Protein 5E33 (pdb70)

Sequence (730 aa):
ADTQYILPNDIGVSSLDSREAFRLLSPTERLYAYHLSRAAWYGGLAVLLQTSPEAPYIYALLSRLFRRAQDPDQLRQHALAEGLTEEEYQAFLVYAAGVYSNMGNYKSFGDTKFVPNLPKEKLERVILGSEEAAQQHPEEVRGLWQQTCGELMFSLEPRLRHLGLGKEGITTYFSGNCTMEDAKLAQDFLDSQNLSAYNTRLFKEVDGCGKPYYEVRLASVLGSEPSLDSEVTSKLKSYEFRGSPFQVTRGDYAPILQKVVEQLEKAKAYAANSHQGQMLAQYIESFTQGSIEAHKRGSRFWIQDKGPIVESYIGFIESYRDPFGSRGEFEGFVAVVNKAMSAKFERLVASAEQLLKELPWPPTFEKDKFLTPDFTSLDVLTFAGSGIPAGINIPNYDDLRQTEGFKNVSLGNVLAVAYATQREKLTFLEEDDKDLYILWKGPSFDVQVGLHALLGHGSGKLFVQDEKGAFNFDQETVINPETGEQIQSWYRCGETWDSKFSTIASSYEECRAESVGLYLSLHPQVLEIFGFEGADAEDVIYVNWLNMVRAGLLALEFYTPEAFNWRQAHMQARFVILRVLLEAGEGLVTITPTTGSDGRPDARVRLDRSKIRSVGKPALERFLRRLQVLKSTGDVAGGRALYEGYATVTDAPPESFLTLRDTVLLRKESRKLIVQPNTRLEGSDVQLLEYEASAAGLIRSFSERFPEDGPELEEILTQQLATADARFWYGGFM

Solvent-accessible surface area: 26874 Å² total; per-residue (Å²): 120,33,84,84,33,24,10,20,49,127,16,33,27,20,42,6,108,2,84,115,6,7,146,131,6,45,108,70,41,56,28,6,2,11,12,7,4,43,0,1,22,4,0,1,0,0,0,0,10,7,2,1,28,7,0,1,19,0,8,0,0,1,18,21,0,5,110,26,26,51,1,75,97,0,55,137,30,0,69,89,61,41,6,74,72,123,32,0,56,4,1,3,3,4,0,0,0,0,4,26,14,7,0,0,1,38,28,20,1,16,16,1,0,11,5,69,17,46,68,114,40,0,62,110,1,0,43,31,0,62,4,7,126,98,80,54,138,76,0,133,28,10,15,155,69,0,0,132,56,0,34,21,52,106,91,125,7,85,27,26,10,13,16,184,94,9,15,9,1,6,0,2,35,73,1,52,76,133,10,0,94,37,0,7,36,1,0,31,61,62,97,24,36,6,28,7,5,4,0,1,34,71,89,57,89,124,46,86,49,108,13,34,2,33,0,2,0,29,38,19,114,83,127,32,181,30,82,60,2,36,74,45,43,107,79,28,129,28,169,58,19,12,1,82,2,32,19,19,7,5,22,41,1,0,70,23,0,8,59,6,0,88,106,0,83,82,66,29,80,63,80,62,4,16,78,3,1,35,33,2,22,77,4,5,30,14,2,4,19,86,1,3,35,97,0,0,88,47,0,4,57,4,118,47,15,57,7,6,9,2,10,0,9,7,18,9,49,18,5,29,3,6,5,2,1,21,0,22,0,2,1,0,0,15,35,134,83,72,2,42,40,1,97,106,0,31,85,9,0,96,86,0,25,169,90,6,10,18,40,115,55,0,24,34,110,160,70,55,105,24,18,6,21,0,1,16,0,4,3,4,0,9,11,18,19,3,4,4,5,2,0,0,21,19,40,73,2,4,50,103,53,5,25,3,0,2,1,0,5,12,1,3,59,24,28,93,48,47,118,92,152,82,1,26,2,0,56,108,99,12,28,70,40,7,78,118,35,28,22,33,4,17,21,0,19,25,0,0,13,5,7,1,0,8,7,2,7,8,16,0,50,37,57,151,166,50,52,57,57,22,65,38,124,94,5,78,22,50,68,93,54,96,80,4,135,43,43,3,151,55,36,50,75,10,20,5,50,0,10,62,9,0,20,4,0,0,0,0,0,0,8,0,0,0,0,18,4,0,12,35,103,54,0,2,97,22,26,37,35,120,43,78,72,7,74,30,0,7,15,0,5,0,0,24,7,0,22,7,0,0,43,0,0,28,21,7,4,31,129,49,167,74,28,34,16,16,0,13,19,0,18,0,0,0,0,64,4,0,28,112,28,31,123,39,0,8,60,12,59,90,44,105,8,134,79,58,73,73,10,0,61,0,89,4,30,92,94,69,3,123,78,23,0,67,51,4,0,46,127,6,0,59,69,0,0,2,18,13,0,6,2,48,44,77,21,0,54,74,25,0,77,35,35,7,66,9,65,68,56,116,111,31,33,10,60,71,4,27,89,11,2,22,65,48,19,114,20,94,58,14,30,3,15,8,7,24,66,62,123,75,95,103,8,62,9,40,90,28,116,52,28,9,17,0,1,0,61,1,19,54,63,15,17,67,101,14,13,70,88,1,1,74,9,1,30,87,31,8,79,68,9,56,147,12,88,26,3,19,38,71

CATH classification: 3.30.540.30 (+1 more: 3.30.70.2600)

Nearest PDB structures (foldseek):
  5egy-assembly1_A  TM=9.986E-01  e=0.000E+00  Homo sapiens
  3t6b-assembly2_B  TM=9.970E-01  e=0.000E+00  Homo sapiens
  3t6j-assembly1_A  TM=9.944E-01  e=2.455E-100  Homo sapiens
  3fvy-assembly1_A  TM=6.441E-01  e=5.428E-104  Homo sapiens
  3csk-assembly1_A  TM=5.922E-01  e=6.247E-50  Saccharomyces cerevisiae

Foldseek 3Di:
DDDAQADALPFFFAAFDCVVLQVPDDLLRLLLLFLLQQLFALQQLVLLLFQFLLLLLVLLLLLLQCLQPALVRLVVLLVVLPDDPNQSSLVLLQNLLCQQQVYQAAPFQQFGHARPHDLVSVVSSQCPGPSCVVPVVSSVVSCVVCSCVNHDVDQLDGGDAADSRHGGSLEFNHGHLVNVLQVLVVCLVVLHAQAQWGWYWDADPVRAIAIEIEFAALDWLDDDPDDPQNVQQAWDAGPNHIYGYTYRALNVSLVSSLVSLVSSLVSDPDVLSNQLSVLVSVCRHRRDVVSNVVSVLSLLVPADDQKHKDWDQAAQQAPQQRRYGFTKMWIWGFDVVVFQLLLCCLVCQVVVLCVALADCLFKAPDDDRAAETETATQHIRHRHDDQKDWDRPPVVCCRPRNIHIYGHVSVLVVVLDDDLVLPAQADDVLSVLLNVAPSLLCCLQSSQLRCVQLSITAAWEQEPPRDIPGDQPPDAQPVPRHGQDFGDYRSDDLCSLQGNLSLLLSSLLSNLRSLLCLPPLVSCPSSHQNDVRSLSSNVNSVLVLLVLLLLLLLSADPVVRDGNRSNSLSSVLLNLLLVVLPPPQWDKAWDADPVRHIGIHIDGDSVCCVVRVNVSSSVVSSQSSSCSNRSVNVSNCVSSSVSSGDACDPDRGSVVSSVNSVVSDRDDHRYAHWEWDCPPSGIDIGTFDRGSSRNSVRVSPHCVPASSVSSVSSVVSSVVCVVSD/DDDDD

InterPro domains:
  IPR005317 Dipeptidyl-peptidase 3 [PIRSF007828] (3-705)
  IPR039461 Peptidase family M49 [PF03571] (143-704)
  IPR039461 Peptidase family M49 [PTHR23422] (1-704)

Organism: Homo sapiens (NCBI:txid9606)

Radius of gyration: 25.11 Å; Cα contacts (8 Å, |Δi|>4): 1408; chains: 2; bounding box: 59×65×64 Å

GO terms:
  GO:0008239 dipeptidyl-peptidase activity (F, EXP)
  GO:0005515 protein binding (F, IPI)
  GO:0005829 cytosol (C, IDA)
  GO:0008239 dipeptidyl-peptidase activity (F, IDA)
  GO:0008270 zinc ion binding (F, IDA)
  GO:0006508 proteolysis (P, IDA)
  GO:0070062 extracellular exosome (C, HDA)

Secondary structure (DSSP, 8-state):
-PPTTS--TT--EEE---HHHHHH--HHHHHHHHHHHHHHHHHHHHHHHTT-SSHHHHHHHHHHHHHHS-HHHHHHHHHHTT--HHHHHHHHHHHHHHHHHTSSB-TTT-BB---SS-HHHHHHHHHTSHHHHH-HHHHHHHHHHHHHHHH---GGGSBB-SSTTSB-SSB-TT--HHHHHHHHHHHHHTT--STTEEEEEEE-TT--EEEEEEEE-S--SS--S-STTGGG-SEEEETTEEEEEEEEETHHHHHHHHHHHHHHHTT-SSHHHHHHHHHHHHHHHHT-HHHHHHHHHHHHHS-S-SEEEEEEEEE-SSSSSS-SPEEEEEEEEE-HHHHHHHHHHTTSHHHHGGGSSS-GGGS-SS-PPPEEEEEEEEEEESS---SEEEE---HHHHHHT--EEEEEHHHHHHH----STT-TTB-HHHHHHHHHHHHHHHHHHHHIIIIIIIT--PPPBB-SSS-BSS-TTT-B-TTTSSBP---B-TT--HHHHHHHHHHHHHHHHHHHHHHHHTT-TTHHHHTT-TTHHHHHHHHHHHHHHHHHHHHGGGGEEGGGTEE--HHHHHHHHHHHHHHHT-TTSEEEEEEE-TTSSEEEEEEE-GGGIIIIIHHHHHHHHHHHHHHHHTT-HHHHHHHHHHHT-----TTT-HHHHHHHHHHT--PPPEEE--EEEEETTEEEEE---SSHHHHHHHHHTT-TTTHHHHHHHHHHHHHHTGGG-/-EE--

Structure (mmCIF, N/CA/C/O backbone):
data_5E33
#
_entry.id   5E33
#
_cell.length_a   119.790
_cell.length_b   105.760
_cell.length_c   65.167
_cell.angle_alpha   90.00
_cell.angle_beta   93.49
_cell.angle_gamma   90.00
#
_symmetry.space_group_name_H-M   'C 1 2 1'
#
loop_
_entity.id
_entity.type
_entity.pdbx_description
1 polymer 'Dipeptidyl peptidase 3'
2 polymer Met-enkephalin
3 non-polymer 'ZINC ION'
4 non-polymer 'MAGNESIUM ION'
5 non-polymer 'POTASSIUM ION'
6 water water
#
loop_
_atom_site.group_PDB
_atom_site.id
_atom_site.type_symbol
_atom_site.label_atom_id
_atom_site.label_alt_id
_atom_site.label_comp_id
_atom_site.label_asym_id
_atom_site.label_entity_id
_atom_site.label_seq_id
_atom_site.pdbx_PDB_ins_code
_atom_site.Cartn_x
_atom_site.Cartn_y
_atom_site.Cartn_z
_atom_site.occupancy
_atom_site.B_iso_or_equiv
_atom_site.auth_seq_id
_atom_site.auth_comp_id
_atom_site.auth_asym_id
_atom_site.auth_atom_id
_atom_site.pdbx_PDB_model_num
ATOM 1 N N . ALA A 1 2 ? 127.286 -29.916 59.857 1.00 53.59 2 ALA A N 1
ATOM 2 C CA . ALA A 1 2 ? 128.628 -30.108 60.406 1.00 59.32 2 ALA A CA 1
ATOM 3 C C . ALA A 1 2 ? 129.458 -28.814 60.393 1.00 52.33 2 ALA A C 1
ATOM 4 O O . ALA A 1 2 ? 129.363 -28.025 59.459 1.00 51.56 2 ALA A O 1
ATOM 6 N N . ASP A 1 3 ? 130.281 -28.622 61.428 1.00 54.45 3 ASP A N 1
ATOM 7 C CA . ASP A 1 3 ? 131.081 -27.396 61.617 1.00 52.78 3 ASP A CA 1
ATOM 8 C C . ASP A 1 3 ? 132.404 -27.342 60.812 1.00 53.59 3 ASP A C 1
ATOM 9 O O . ASP A 1 3 ? 133.074 -28.359 60.658 1.00 58.06 3 ASP A O 1
ATOM 14 N N . THR A 1 4 ? 132.777 -26.153 60.323 1.00 48.60 4 THR A N 1
ATOM 15 C CA . THR A 1 4 ? 134.097 -25.907 59.720 1.00 42.26 4 THR A CA 1
ATOM 16 C C . THR A 1 4 ? 135.020 -25.200 60.722 1.00 42.01 4 THR A C 1
ATOM 17 O O . THR A 1 4 ? 134.612 -24.236 61.368 1.00 38.05 4 THR A O 1
ATOM 21 N N . GLN A 1 5 ? 136.248 -25.678 60.875 1.00 42.59 5 GLN A N 1
ATOM 22 C CA . GLN A 1 5 ? 137.181 -24.997 61.750 1.00 34.60 5 GLN A CA 1
ATOM 23 C C . GLN A 1 5 ? 137.404 -23.587 61.180 1.00 38.93 5 GLN A C 1
ATOM 24 O O . GLN A 1 5 ? 137.359 -23.379 59.947 1.00 41.70 5 GLN A O 1
ATOM 30 N N . TYR A 1 6 ? 137.562 -22.648 62.111 1.00 29.94 6 TYR A N 1
ATOM 31 C CA . TYR A 1 6 ? 137.878 -21.216 61.897 1.00 25.54 6 TYR A CA 1
ATOM 32 C C . TYR A 1 6 ? 136.706 -20.351 61.419 1.00 24.31 6 TYR A C 1
ATOM 33 O O . TYR A 1 6 ? 136.913 -19.223 61.004 1.00 25.14 6 TYR A O 1
ATOM 42 N N . ILE A 1 7 ? 135.485 -20.868 61.511 1.00 26.08 7 ILE A N 1
ATOM 43 C CA . ILE A 1 7 ? 134.294 -20.063 61.284 1.00 27.09 7 ILE A CA 1
ATOM 44 C C . ILE A 1 7 ? 133.209 -20.397 62.313 1.00 30.52 7 ILE A C 1
ATOM 45 O O . ILE A 1 7 ? 133.075 -21.554 62.769 1.00 27.82 7 ILE A O 1
ATOM 50 N N . LEU A 1 8 ? 132.440 -19.383 62.684 1.00 26.04 8 LEU A N 1
ATOM 51 C CA . LEU A 1 8 ? 131.272 -19.584 63.549 1.00 23.81 8 LEU A CA 1
ATOM 52 C C . LEU A 1 8 ? 130.099 -19.907 62.625 1.00 27.61 8 LEU A C 1
ATOM 53 O O . LEU A 1 8 ? 129.838 -19.179 61.652 1.00 27.50 8 LEU A O 1
ATOM 58 N N . PRO A 1 9 ? 129.413 -21.024 62.888 1.00 23.67 9 PRO A N 1
ATOM 59 C CA . PRO A 1 9 ? 128.325 -21.410 61.982 1.00 26.48 9 PRO A CA 1
ATOM 60 C C . PRO A 1 9 ? 127.160 -20.434 62.082 1.00 26.27 9 PRO A C 1
ATOM 61 O O . PRO A 1 9 ? 126.903 -19.917 63.170 1.00 23.07 9 PRO A O 1
ATOM 65 N N . ASN A 1 10 ? 126.474 -20.176 60.974 1.00 26.21 10 ASN A N 1
ATOM 66 C CA . ASN A 1 10 ? 125.299 -19.305 61.012 1.00 26.71 10 ASN A CA 1
ATOM 67 C C . ASN A 1 10 ? 124.311 -19.687 62.090 1.00 27.08 10 ASN A C 1
ATOM 68 O O . ASN A 1 10 ? 123.687 -18.824 62.710 1.00 26.09 10 ASN A O 1
ATOM 73 N N . ASP A 1 11 ? 124.147 -20.980 62.319 1.00 26.21 11 ASP A N 1
ATOM 74 C CA . ASP A 1 11 ? 123.143 -21.411 63.284 1.00 31.44 11 ASP A CA 1
ATOM 75 C C . ASP A 1 11 ? 123.723 -21.586 64.700 1.00 28.16 11 ASP A C 1
ATOM 76 O O . ASP A 1 11 ? 123.142 -22.279 65.530 1.00 24.72 11 ASP A O 1
ATOM 81 N N . ILE A 1 12 ? 124.837 -20.927 64.993 1.00 24.44 12 ILE A N 1
ATOM 82 C CA . ILE A 1 12 ? 125.398 -21.000 66.339 1.00 22.72 12 ILE A CA 1
ATOM 83 C C . ILE A 1 12 ? 124.359 -20.586 67.401 1.00 23.26 12 ILE A C 1
ATOM 84 O O . ILE A 1 12 ? 123.529 -19.695 67.187 1.00 25.70 12 ILE A O 1
ATOM 89 N N . GLY A 1 13 ? 124.400 -21.240 68.550 1.00 24.16 13 GLY A N 1
ATOM 90 C CA . GLY A 1 13 ? 123.415 -20.966 69.576 1.00 25.71 13 GLY A CA 1
ATOM 91 C C . GLY A 1 13 ? 123.705 -19.627 70.228 1.00 24.97 13 GLY A C 1
ATOM 92 O O . GLY A 1 13 ? 124.865 -19.220 70.365 1.00 21.84 13 GLY A O 1
ATOM 93 N N . VAL A 1 14 ? 122.642 -18.911 70.570 1.00 24.14 14 VAL A N 1
ATOM 94 C CA . VAL A 1 14 ? 122.772 -17.670 71.323 1.00 22.12 14 VAL A CA 1
ATOM 95 C C . VAL A 1 14 ? 121.757 -17.703 72.465 1.00 25.50 14 VAL A C 1
ATOM 96 O O . VAL A 1 14 ? 120.579 -18.065 72.256 1.00 22.81 14 VAL A O 1
ATOM 100 N N . SER A 1 15 ? 122.209 -17.350 73.659 1.00 22.22 15 SER A N 1
ATOM 101 C CA . SER A 1 15 ? 121.344 -17.254 74.826 1.00 26.93 15 SER A CA 1
ATOM 102 C C . SER A 1 15 ? 121.469 -15.916 75.481 1.00 23.34 15 SER A C 1
ATOM 103 O O . SER A 1 15 ? 122.552 -15.345 75.496 1.00 23.34 15 SER A O 1
ATOM 106 N N . SER A 1 16 ? 120.377 -15.416 76.054 1.00 24.17 16 SER A N 1
ATOM 107 C CA . SER A 1 16 ? 120.447 -14.136 76.783 1.00 25.54 16 SER A CA 1
ATOM 108 C C . SER A 1 16 ? 120.465 -14.395 78.285 1.00 27.91 16 SER A C 1
ATOM 109 O O . SER A 1 16 ? 119.576 -15.071 78.800 1.00 30.41 16 SER A O 1
ATOM 112 N N . LEU A 1 17 ? 121.462 -13.861 78.984 1.00 26.05 17 LEU A N 1
ATOM 113 C CA . LEU A 1 17 ? 121.541 -13.966 80.436 1.00 24.54 17 LEU A CA 1
ATOM 114 C C . LEU A 1 17 ? 120.243 -13.480 81.065 1.00 25.15 17 LEU A C 1
ATOM 115 O O . LEU A 1 17 ? 119.728 -12.444 80.660 1.00 28.26 17 LEU A O 1
ATOM 120 N N . ASP A 1 18 ? 119.726 -14.218 82.041 1.00 27.96 18 ASP A N 1
ATOM 121 C CA . ASP A 1 18 ? 118.544 -13.797 82.792 1.00 31.62 18 ASP A CA 1
ATOM 122 C C . ASP A 1 18 ? 118.944 -13.073 84.060 1.00 29.55 18 ASP A C 1
ATOM 123 O O . ASP A 1 18 ? 119.394 -13.708 85.004 1.00 26.37 18 ASP A O 1
ATOM 128 N N . SER A 1 19 ? 118.792 -11.752 84.051 1.00 26.65 19 SER A N 1
ATOM 129 C CA . SER A 1 19 ? 119.278 -10.882 85.123 1.00 28.51 19 SER A CA 1
ATOM 130 C C . SER A 1 19 ? 118.168 -10.004 85.724 1.00 27.85 19 SER A C 1
ATOM 131 O O . SER A 1 19 ? 118.429 -9.210 86.645 1.00 27.42 19 SER A O 1
ATOM 134 N N . ARG A 1 20 ? 116.950 -10.117 85.198 1.00 26.87 20 ARG A N 1
ATOM 135 C CA . ARG A 1 20 ? 115.864 -9.219 85.600 1.00 27.47 20 ARG A CA 1
ATOM 136 C C . ARG A 1 20 ? 115.503 -9.371 87.088 1.00 30.41 20 ARG A C 1
ATOM 137 O O . ARG A 1 20 ? 115.444 -8.390 87.826 1.00 27.62 20 ARG A O 1
ATOM 145 N N . GLU A 1 21 ? 115.287 -10.598 87.534 1.00 32.31 21 GLU A N 1
ATOM 146 C CA . GLU A 1 21 ? 114.892 -10.817 88.923 1.00 35.08 21 GLU A CA 1
ATOM 147 C C . GLU A 1 21 ? 115.970 -10.323 89.906 1.00 32.15 21 GLU A C 1
ATOM 148 O O . GLU A 1 21 ? 115.654 -9.668 90.903 1.00 32.95 21 GLU A O 1
ATOM 154 N N . ALA A 1 22 ? 117.232 -10.616 89.607 1.00 29.88 22 ALA A N 1
ATOM 155 C CA . ALA A 1 22 ? 118.342 -10.170 90.459 1.00 32.68 22 ALA A CA 1
ATOM 156 C C . ALA A 1 22 ? 118.381 -8.649 90.533 1.00 31.97 22 ALA A C 1
ATOM 157 O O . ALA A 1 22 ? 118.510 -8.079 91.599 1.00 32.30 22 ALA A O 1
ATOM 159 N N . PHE A 1 23 ? 118.228 -7.999 89.387 1.00 29.09 23 PHE A N 1
ATOM 160 C CA . PHE A 1 23 ? 118.254 -6.538 89.314 1.00 30.64 23 PHE A CA 1
ATOM 161 C C . PHE A 1 23 ? 117.100 -5.899 90.104 1.00 29.92 23 PHE A C 1
ATOM 162 O O . PHE A 1 23 ? 117.291 -4.880 90.789 1.00 30.71 23 PHE A O 1
ATOM 170 N N . ARG A 1 24 ? 115.917 -6.506 90.013 1.00 29.00 24 ARG A N 1
ATOM 171 C CA . ARG A 1 24 ? 114.740 -5.991 90.701 1.00 33.29 24 ARG A CA 1
ATOM 172 C C . ARG A 1 24 ? 114.913 -5.953 92.226 1.00 30.66 24 ARG A C 1
ATOM 173 O O . ARG A 1 24 ? 114.314 -5.113 92.899 1.00 35.17 24 ARG A O 1
ATOM 181 N N . LEU A 1 25 ? 115.716 -6.864 92.759 1.00 32.38 25 LEU A N 1
ATOM 182 C CA . LEU A 1 25 ? 116.013 -6.917 94.199 1.00 32.89 25 LEU A CA 1
ATOM 183 C C . LEU A 1 25 ? 116.777 -5.688 94.718 1.00 32.43 25 LEU A C 1
ATOM 184 O O . LEU A 1 25 ? 116.661 -5.318 95.872 1.00 29.70 25 LEU A O 1
ATOM 189 N N . LEU A 1 26 ? 117.564 -5.061 93.859 1.00 33.29 26 LEU A N 1
ATOM 190 C CA . LEU A 1 26 ? 118.484 -4.007 94.289 1.00 26.76 26 LEU A CA 1
ATOM 191 C C . LEU A 1 26 ? 117.822 -2.704 94.696 1.00 29.85 26 LEU A C 1
ATOM 192 O O . LEU A 1 26 ? 116.914 -2.199 94.036 1.00 28.91 26 LEU A O 1
ATOM 197 N N . SER A 1 27 ? 118.343 -2.114 95.761 1.00 29.60 27 SER A N 1
ATOM 198 C CA . SER A 1 27 ? 117.923 -0.779 96.173 1.00 25.71 27 SER A CA 1
ATOM 199 C C . SER A 1 27 ? 118.450 0.279 95.200 1.00 30.99 27 SER A C 1
ATOM 200 O O . SER A 1 27 ? 119.351 -0.003 94.398 1.00 31.35 27 SER A O 1
ATOM 203 N N . PRO A 1 28 ? 117.923 1.515 95.279 1.00 32.26 28 PRO A N 1
ATOM 204 C CA . PRO A 1 28 ? 118.446 2.587 94.419 1.00 33.04 28 PRO A CA 1
ATOM 205 C C . PRO A 1 28 ? 119.966 2.754 94.532 1.00 28.76 28 PRO A C 1
ATOM 206 O O . PRO A 1 28 ? 120.637 2.933 93.515 1.00 26.97 28 PRO A O 1
ATOM 210 N N . THR A 1 29 ? 120.497 2.686 95.744 1.00 30.19 29 THR A N 1
ATOM 211 C CA . THR A 1 29 ? 121.923 2.904 95.939 1.00 27.23 29 THR A CA 1
ATOM 212 C C . THR A 1 29 ? 122.710 1.738 95.325 1.00 27.82 29 THR A C 1
ATOM 213 O O . THR A 1 29 ? 123.765 1.914 94.708 1.00 28.25 29 THR A O 1
ATOM 217 N N . GLU A 1 30 ? 122.185 0.544 95.513 1.00 24.09 30 GLU A N 1
ATOM 218 C CA . GLU A 1 30 ? 122.852 -0.653 95.034 1.00 28.27 30 GLU A CA 1
ATOM 219 C C . GLU A 1 30 ? 122.844 -0.671 93.512 1.00 26.78 30 GLU A C 1
ATOM 220 O O . GLU A 1 30 ? 123.827 -1.067 92.907 1.00 24.10 30 GLU A O 1
ATOM 226 N N . ARG A 1 31 ? 121.746 -0.218 92.916 1.00 24.19 31 ARG A N 1
ATOM 227 C CA . ARG A 1 31 ? 121.686 -0.071 91.455 1.00 24.73 31 ARG A CA 1
ATOM 228 C C . ARG A 1 31 ? 122.737 0.900 90.920 1.00 26.85 31 ARG A C 1
ATOM 229 O O . ARG A 1 31 ? 123.334 0.659 89.880 1.00 26.62 31 ARG A O 1
ATOM 237 N N . LEU A 1 32 ? 122.947 2.016 91.606 1.00 25.78 32 LEU A N 1
ATOM 238 C CA . LEU A 1 32 ? 123.929 2.977 91.127 1.00 25.09 32 LEU A CA 1
ATOM 239 C C . LEU A 1 32 ? 125.356 2.444 91.282 1.00 22.13 32 LEU A C 1
ATOM 240 O O . LEU A 1 32 ? 126.212 2.668 90.419 1.00 24.00 32 LEU A O 1
ATOM 245 N N . TYR A 1 33 ? 125.611 1.757 92.386 1.00 23.09 33 TYR A N 1
ATOM 246 C CA . TYR A 1 33 ? 126.885 1.068 92.579 1.00 24.77 33 TYR A CA 1
ATOM 247 C C . TYR A 1 33 ? 127.142 0.101 91.430 1.00 26.07 33 TYR A C 1
ATOM 248 O O . TYR A 1 33 ? 128.196 0.132 90.763 1.00 24.05 33 TYR A O 1
ATOM 257 N N . ALA A 1 34 ? 126.175 -0.782 91.237 1.00 23.72 34 ALA A N 1
ATOM 258 C CA . ALA A 1 34 ? 126.224 -1.767 90.132 1.00 24.64 34 ALA A CA 1
ATOM 259 C C . ALA A 1 34 ? 126.377 -1.103 88.768 1.00 23.69 34 ALA A C 1
ATOM 260 O O . ALA A 1 34 ? 127.186 -1.548 87.952 1.00 25.96 34 ALA A O 1
ATOM 262 N N . TYR A 1 35 ? 125.650 -0.010 88.538 1.00 21.11 35 TYR A N 1
ATOM 263 C CA . TYR A 1 35 ? 125.724 0.745 87.285 1.00 23.67 35 TYR A CA 1
ATOM 264 C C . TYR A 1 35 ? 127.153 1.219 86.977 1.00 25.61 35 TYR A C 1
ATOM 265 O O . TYR A 1 35 ? 127.663 1.017 85.879 1.00 21.35 35 TYR A O 1
ATOM 274 N N . HIS A 1 36 ? 127.804 1.859 87.947 1.00 21.46 36 HIS A N 1
ATOM 275 C CA . HIS A 1 36 ? 129.125 2.404 87.680 1.00 20.52 36 HIS A CA 1
ATOM 276 C C . HIS A 1 36 ? 130.171 1.307 87.576 1.00 23.35 36 HIS A C 1
ATOM 277 O O . HIS A 1 36 ? 131.071 1.393 86.754 1.00 25.05 36 HIS A O 1
ATOM 284 N N . LEU A 1 37 ? 130.076 0.283 88.416 1.00 22.04 37 LEU A N 1
ATOM 285 C CA . LEU A 1 37 ? 131.025 -0.827 88.304 1.00 22.75 37 LEU A CA 1
ATOM 286 C C . LEU A 1 37 ? 130.872 -1.558 86.977 1.00 23.03 37 LEU A C 1
ATOM 287 O O . LEU A 1 37 ? 131.851 -2.065 86.426 1.00 23.71 37 LEU A O 1
ATOM 292 N N . SER A 1 38 ? 129.639 -1.676 86.496 1.00 20.50 38 SER A N 1
ATOM 293 C CA . SER A 1 38 ? 129.409 -2.281 85.178 1.00 24.39 38 SER A CA 1
ATOM 294 C C . SER A 1 38 ? 130.102 -1.484 84.095 1.00 22.38 38 SER A C 1
ATOM 295 O O . SER A 1 38 ? 130.752 -2.036 83.209 1.00 21.12 38 SER A O 1
ATOM 298 N N . ARG A 1 39 ? 129.976 -0.167 84.172 1.00 21.23 39 ARG A N 1
ATOM 299 C CA . ARG A 1 39 ? 130.639 0.661 83.192 1.00 22.96 39 ARG A CA 1
ATOM 300 C C . ARG A 1 39 ? 132.138 0.495 83.272 1.00 21.60 39 ARG A C 1
ATOM 301 O O . ARG A 1 39 ? 132.803 0.430 82.244 1.00 22.02 39 ARG A O 1
ATOM 309 N N . ALA A 1 40 ? 132.672 0.428 84.487 1.00 21.91 40 ALA A N 1
ATOM 310 C CA . ALA A 1 40 ? 134.111 0.189 84.664 1.00 20.25 40 ALA A CA 1
ATOM 311 C C . ALA A 1 40 ? 134.556 -1.104 83.966 1.00 20.46 40 ALA A C 1
ATOM 312 O O . ALA A 1 40 ? 135.583 -1.148 83.300 1.00 22.05 40 ALA A O 1
ATOM 314 N N . ALA A 1 41 ? 133.793 -2.164 84.199 1.00 21.36 41 ALA A N 1
ATOM 315 C CA . ALA A 1 41 ? 134.094 -3.490 83.658 1.00 21.79 41 ALA A CA 1
ATOM 316 C C . ALA A 1 41 ? 134.038 -3.481 82.139 1.00 20.71 41 ALA A C 1
ATOM 317 O O . ALA A 1 41 ? 134.968 -3.968 81.463 1.00 20.91 41 ALA A O 1
ATOM 319 N N . TRP A 1 42 ? 132.972 -2.912 81.582 1.00 19.28 42 TRP A N 1
ATOM 320 C CA . TRP A 1 42 ? 132.820 -2.942 80.114 1.00 22.69 42 TRP A CA 1
ATOM 321 C C . TRP A 1 42 ? 133.901 -2.111 79.374 1.00 21.43 42 TRP A C 1
ATOM 322 O O . TRP A 1 42 ? 134.411 -2.509 78.311 1.00 18.02 42 TRP A O 1
ATOM 333 N N . TYR A 1 43 ? 134.258 -0.962 79.939 1.00 19.37 43 TYR A N 1
ATOM 334 C CA . TYR A 1 43 ? 135.384 -0.192 79.451 1.00 21.41 43 TYR A CA 1
ATOM 335 C C . TYR A 1 43 ? 136.645 -1.017 79.475 1.00 19.15 43 TYR A C 1
ATOM 336 O O . TYR A 1 43 ? 137.364 -1.097 78.500 1.00 17.56 43 TYR A O 1
ATOM 345 N N . GLY A 1 44 ? 136.925 -1.609 80.630 1.00 18.29 44 GLY A N 1
ATOM 346 C CA . GLY A 1 44 ? 138.169 -2.353 80.766 1.00 21.27 44 GLY A CA 1
ATOM 347 C C . GLY A 1 44 ? 138.246 -3.560 79.847 1.00 22.16 44 GLY A C 1
ATOM 348 O O . GLY A 1 44 ? 139.325 -3.914 79.358 1.00 20.96 44 GLY A O 1
ATOM 349 N N . GLY A 1 45 ? 137.098 -4.185 79.619 1.00 21.28 45 GLY A N 1
ATOM 350 C CA . GLY A 1 45 ? 136.995 -5.302 78.685 1.00 20.61 45 GLY A CA 1
ATOM 351 C C . GLY A 1 45 ? 137.514 -4.977 77.295 1.00 21.11 45 GLY A C 1
ATOM 352 O O . GLY A 1 45 ? 138.001 -5.851 76.551 1.00 19.02 45 GLY A O 1
ATOM 353 N N . LEU A 1 46 ? 137.442 -3.702 76.902 1.00 18.87 46 LEU A N 1
ATOM 354 C CA . LEU A 1 46 ? 137.946 -3.369 75.579 1.00 18.29 46 LEU A CA 1
ATOM 355 C C . LEU A 1 46 ? 139.461 -3.602 75.451 1.00 18.64 46 LEU A C 1
ATOM 356 O O . LEU A 1 46 ? 139.944 -3.887 74.361 1.00 19.95 46 LEU A O 1
ATOM 361 N N . ALA A 1 47 ? 140.202 -3.487 76.544 1.00 20.05 47 ALA A N 1
ATOM 362 C CA . ALA A 1 47 ? 141.654 -3.813 76.529 1.00 19.33 47 ALA A CA 1
ATOM 363 C C . ALA A 1 47 ? 141.933 -5.227 76.032 1.00 19.51 47 ALA A C 1
ATOM 364 O O . ALA A 1 47 ? 142.995 -5.527 75.532 1.00 19.96 47 ALA A O 1
ATOM 366 N N . VAL A 1 48 ? 140.982 -6.115 76.216 1.00 19.18 48 VAL A N 1
ATOM 367 C CA . VAL A 1 48 ? 141.172 -7.513 75.799 1.00 18.48 48 VAL A CA 1
ATOM 368 C C . VAL A 1 48 ? 141.375 -7.603 74.281 1.00 17.35 48 VAL A C 1
ATOM 369 O O . VAL A 1 48 ? 142.100 -8.453 73.772 1.00 18.61 48 VAL A O 1
ATOM 373 N N . LEU A 1 49 ? 140.750 -6.698 73.544 1.00 17.14 49 LEU A N 1
ATOM 374 C CA . LEU A 1 49 ? 141.028 -6.608 72.097 1.00 16.89 49 LEU A CA 1
ATOM 375 C C . LEU A 1 49 ? 142.527 -6.467 71.832 1.00 16.43 49 LEU A C 1
ATOM 376 O O . LEU A 1 49 ? 143.094 -7.148 70.995 1.00 19.36 49 LEU A O 1
ATOM 381 N N . LEU A 1 50 ? 143.160 -5.567 72.571 1.00 18.13 50 LEU A N 1
ATOM 382 C CA . LEU A 1 50 ? 144.583 -5.302 72.397 1.00 18.24 50 LEU A CA 1
ATOM 383 C C . LEU A 1 50 ? 145.405 -6.485 72.893 1.00 21.35 50 LEU A C 1
ATOM 384 O O . LEU A 1 50 ? 146.478 -6.764 72.353 1.00 21.92 50 LEU A O 1
ATOM 389 N N . GLN A 1 51 ? 144.865 -7.195 73.880 1.00 20.93 51 GLN A N 1
ATOM 390 C CA . GLN A 1 51 ? 145.497 -8.416 74.397 1.00 19.80 51 GLN A CA 1
ATOM 391 C C . GLN A 1 51 ? 145.207 -9.660 73.554 1.00 18.93 51 GLN A C 1
ATOM 392 O O . GLN A 1 51 ? 145.656 -10.741 73.915 1.00 19.72 51 GLN A O 1
ATOM 398 N N . THR A 1 52 ? 144.498 -9.517 72.428 1.00 16.15 52 THR A N 1
ATOM 399 C CA . THR A 1 52 ? 144.172 -10.699 71.630 1.00 17.65 52 THR A CA 1
ATOM 400 C C . THR A 1 52 ? 144.953 -10.840 70.331 1.00 22.57 52 THR A C 1
ATOM 401 O O . THR A 1 52 ? 145.710 -11.807 70.165 1.00 20.59 52 THR A O 1
ATOM 405 N N . SER A 1 53 ? 144.794 -9.885 69.413 1.00 19.89 53 SER A N 1
ATOM 406 C CA . SER A 1 53 ? 145.427 -9.970 68.102 1.00 20.71 53 SER A CA 1
ATOM 407 C C . SER A 1 53 ? 145.726 -8.561 67.654 1.00 22.16 53 SER A C 1
ATOM 408 O O . SER A 1 53 ? 145.097 -7.628 68.139 1.00 21.40 53 SER A O 1
ATOM 411 N N . PRO A 1 54 ? 146.687 -8.395 66.734 1.00 21.29 54 PRO A N 1
ATOM 412 C CA . PRO A 1 54 ? 146.967 -7.021 66.270 1.00 22.41 54 PRO A CA 1
ATOM 413 C C . PRO A 1 54 ? 145.751 -6.382 65.600 1.00 21.61 54 PRO A C 1
ATOM 414 O O . PRO A 1 54 ? 145.523 -5.177 65.741 1.00 21.66 54 PRO A O 1
ATOM 418 N N . GLU A 1 55 ? 144.977 -7.162 64.851 1.00 20.13 55 GLU A N 1
ATOM 419 C CA . GLU A 1 55 ? 143.863 -6.565 64.112 1.00 20.39 55 GLU A CA 1
ATOM 420 C C . GLU A 1 55 ? 142.576 -6.392 64.951 1.00 18.62 55 GLU A C 1
ATOM 421 O O . GLU A 1 55 ? 141.650 -5.690 64.537 1.00 20.21 55 GLU A O 1
ATOM 427 N N . ALA A 1 56 ? 142.467 -7.093 66.076 1.00 20.64 56 ALA A N 1
ATOM 428 C CA . ALA A 1 56 ? 141.203 -7.062 66.829 1.00 19.70 56 ALA A CA 1
ATOM 429 C C . ALA A 1 56 ? 140.696 -5.633 67.174 1.00 19.69 56 ALA A C 1
ATOM 430 O O . ALA A 1 56 ? 139.498 -5.377 67.042 1.00 22.07 56 ALA A O 1
ATOM 432 N N . PRO A 1 57 ? 141.583 -4.726 67.668 1.00 21.37 57 PRO A N 1
ATOM 433 C CA . PRO A 1 57 ? 141.065 -3.392 67.990 1.00 19.93 57 PRO A CA 1
ATOM 434 C C . PRO A 1 57 ? 140.496 -2.673 66.757 1.00 20.41 57 PRO A C 1
ATOM 435 O O . PRO A 1 57 ? 139.479 -1.990 66.902 1.00 18.38 57 PRO A O 1
ATOM 439 N N . TYR A 1 58 ? 141.117 -2.822 65.588 1.00 20.88 58 TYR A N 1
ATOM 440 C CA . TYR A 1 58 ? 140.561 -2.221 64.379 1.00 23.30 58 TYR A CA 1
ATOM 441 C C . TYR A 1 58 ? 139.241 -2.851 63.968 1.00 20.87 58 TYR A C 1
ATOM 442 O O . TYR A 1 58 ? 138.350 -2.161 63.507 1.00 18.40 58 TYR A O 1
ATOM 451 N N . ILE A 1 59 ? 139.134 -4.181 64.053 1.00 18.90 59 ILE A N 1
ATOM 452 C CA . ILE A 1 59 ? 137.870 -4.826 63.678 1.00 20.51 59 ILE A CA 1
ATOM 453 C C . ILE A 1 59 ? 136.743 -4.360 64.597 1.00 21.03 59 ILE A C 1
ATOM 454 O O . ILE A 1 59 ? 135.659 -4.002 64.127 1.00 19.05 59 ILE A O 1
ATOM 459 N N . TYR A 1 60 ? 137.003 -4.300 65.905 1.00 19.44 60 TYR A N 1
ATOM 460 C CA . TYR A 1 60 ? 135.986 -3.758 66.817 1.00 20.04 60 TYR A CA 1
ATOM 461 C C . TYR A 1 60 ? 135.581 -2.320 66.418 1.00 19.71 60 TYR A C 1
ATOM 462 O O . TYR A 1 60 ? 134.392 -1.995 66.380 1.00 20.70 60 TYR A O 1
ATOM 471 N N . ALA A 1 61 ? 136.570 -1.460 66.183 1.00 20.69 61 ALA A N 1
ATOM 472 C CA . ALA A 1 61 ? 136.280 -0.077 65.796 1.00 22.03 61 ALA A CA 1
ATOM 473 C C . ALA A 1 61 ? 135.453 -0.043 64.506 1.00 22.95 61 ALA A C 1
ATOM 474 O O . ALA A 1 61 ? 134.535 0.763 64.377 1.00 21.51 61 ALA A O 1
ATOM 476 N N . LEU A 1 62 ? 135.746 -0.937 63.562 1.00 20.61 62 LEU A N 1
ATOM 477 C CA . LEU A 1 62 ? 135.034 -0.915 62.269 1.00 19.54 62 LEU A CA 1
ATOM 478 C C . LEU A 1 62 ? 133.583 -1.406 62.441 1.00 24.23 62 LEU A C 1
ATOM 479 O O . LEU A 1 62 ? 132.643 -0.798 61.930 1.00 20.31 62 LEU A O 1
ATOM 484 N N . LEU A 1 63 ? 133.403 -2.491 63.193 1.00 20.71 63 LEU A N 1
ATOM 485 C CA . LEU A 1 63 ? 132.052 -3.007 63.471 1.00 21.42 63 LEU A CA 1
ATOM 486 C C . LEU A 1 63 ? 131.242 -2.000 64.265 1.00 21.01 63 LEU A C 1
ATOM 487 O O . LEU A 1 63 ? 130.048 -1.808 64.004 1.00 21.80 63 LEU A O 1
ATOM 492 N N . SER A 1 64 ? 131.887 -1.368 65.239 1.00 17.62 64 SER A N 1
ATOM 493 C CA . SER A 1 64 ? 131.204 -0.415 66.114 1.00 21.60 64 SER A CA 1
ATOM 494 C C . SER A 1 64 ? 130.677 0.754 65.240 1.00 25.43 64 SER A C 1
ATOM 495 O O . SER A 1 64 ? 129.523 1.172 65.363 1.00 22.54 64 SER A O 1
ATOM 498 N N . ARG A 1 65 ? 131.543 1.260 64.368 1.00 23.02 65 ARG A N 1
ATOM 499 C CA . ARG A 1 65 ? 131.156 2.321 63.422 1.00 22.94 65 ARG A CA 1
ATOM 500 C C . ARG A 1 65 ? 129.994 1.899 62.552 1.00 22.18 65 ARG A C 1
ATOM 501 O O . ARG A 1 65 ? 129.046 2.662 62.353 1.00 22.34 65 ARG A O 1
ATOM 509 N N . LEU A 1 66 ? 130.121 0.720 61.958 1.00 22.15 66 LEU A N 1
ATOM 510 C CA . LEU A 1 66 ? 129.101 0.203 61.047 1.00 21.09 66 LEU A CA 1
ATOM 511 C C . LEU A 1 66 ? 127.736 0.132 61.715 1.00 24.49 66 LEU A C 1
ATOM 512 O O . LEU A 1 66 ? 126.745 0.662 61.181 1.00 23.72 66 LEU A O 1
ATOM 517 N N . PHE A 1 67 ? 127.668 -0.511 62.883 1.00 20.54 67 PHE A N 1
ATOM 518 C CA . PHE A 1 67 ? 126.367 -0.724 63.504 1.00 23.29 67 PHE A CA 1
ATOM 519 C C . PHE A 1 67 ? 125.838 0.498 64.253 1.00 24.99 67 PHE A C 1
ATOM 520 O O . PHE A 1 67 ? 124.646 0.560 64.583 1.00 25.68 67 PHE A O 1
ATOM 528 N N . ARG A 1 68 ? 126.686 1.473 64.543 1.00 25.64 68 ARG A N 1
ATOM 529 C CA A ARG A 1 68 ? 126.188 2.726 65.091 0.48 24.93 68 ARG A CA 1
ATOM 530 C CA B ARG A 1 68 ? 126.172 2.714 65.096 0.52 25.06 6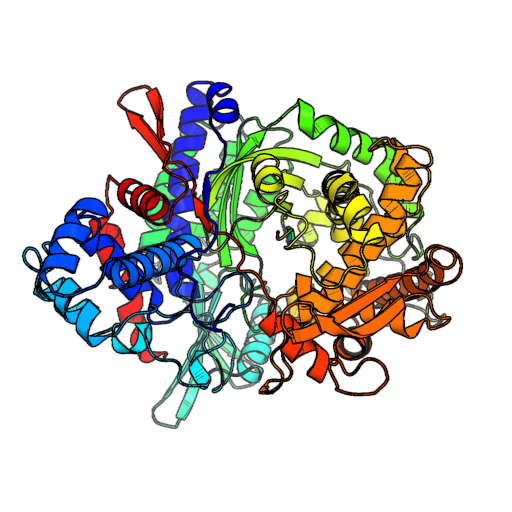8 ARG A CA 1
ATOM 531 C C . ARG A 1 68 ? 125.392 3.456 64.008 1.00 29.17 68 ARG A C 1
ATOM 532 O O . ARG A 1 68 ? 124.336 4.016 64.265 1.00 26.74 68 ARG A O 1
ATOM 547 N N . ALA A 1 69 ? 125.902 3.440 62.779 1.00 23.15 69 ALA A N 1
ATOM 548 C CA . ALA A 1 69 ? 125.217 4.149 61.689 1.00 25.18 69 ALA A CA 1
ATOM 549 C C . ALA A 1 69 ? 124.003 3.373 61.160 1.00 25.21 69 ALA A C 1
ATOM 550 O O . ALA A 1 69 ? 122.967 3.971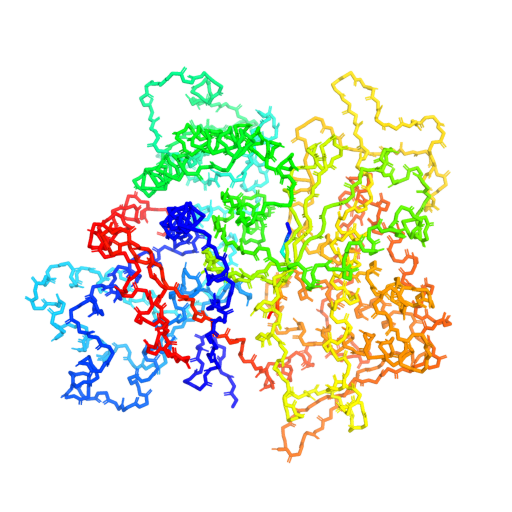 60.832 1.00 27.05 69 ALA A O 1
ATOM 552 N N . GLN A 1 70 ? 124.116 2.046 61.085 1.00 22.57 70 GLN A N 1
ATOM 553 C CA . GLN A 1 70 ? 123.021 1.209 60.588 1.00 23.19 70 GLN A CA 1
ATOM 554 C C . GLN A 1 70 ? 122.833 -0.001 61.489 1.00 25.58 70 GLN A C 1
ATOM 555 O O . GLN A 1 70 ? 123.749 -0.785 61.613 1.00 24.57 70 GLN A O 1
ATOM 561 N N . ASP A 1 71 ? 121.680 -0.137 62.145 1.00 23.96 71 ASP A N 1
ATOM 562 C CA . ASP A 1 71 ? 121.481 -1.298 63.019 1.00 22.95 71 ASP A CA 1
ATOM 563 C C . ASP A 1 71 ? 121.317 -2.583 62.163 1.00 22.37 71 ASP A C 1
ATOM 564 O O . ASP A 1 71 ? 121.270 -2.486 60.933 1.00 21.76 71 ASP A O 1
ATOM 569 N N . PRO A 1 72 ? 121.266 -3.789 62.799 1.00 21.95 72 PRO A N 1
ATOM 570 C CA . PRO A 1 72 ? 121.261 -5.025 61.982 1.00 22.59 72 PRO A CA 1
ATOM 571 C C . PRO A 1 72 ? 120.155 -5.051 60.919 1.00 23.09 72 PRO A C 1
ATOM 572 O O . PRO A 1 72 ? 120.387 -5.590 59.839 1.00 23.51 72 PRO A O 1
ATOM 576 N N . ASP A 1 73 ? 118.989 -4.476 61.215 1.00 21.30 73 ASP A N 1
ATOM 577 C CA . ASP A 1 73 ? 117.911 -4.459 60.235 1.00 22.99 73 ASP A CA 1
ATOM 578 C C . ASP A 1 73 ? 118.089 -3.411 59.140 1.00 24.56 73 ASP A C 1
ATOM 579 O O . ASP A 1 73 ? 117.702 -3.644 58.004 1.00 24.02 73 ASP A O 1
ATOM 584 N N . GLN A 1 74 ? 118.649 -2.251 59.484 1.00 19.47 74 GLN A N 1
ATOM 585 C CA . GLN A 1 74 ? 118.959 -1.242 58.457 1.00 23.13 74 GLN A CA 1
ATOM 586 C C . GLN A 1 74 ? 120.101 -1.731 57.582 1.00 22.07 74 GLN A C 1
ATOM 587 O O . GLN A 1 74 ? 120.112 -1.537 56.377 1.00 21.72 74 GLN A O 1
ATOM 593 N N . LEU A 1 75 ? 121.092 -2.343 58.206 1.00 20.91 75 LEU A N 1
ATOM 594 C CA . LEU A 1 75 ? 122.277 -2.751 57.468 1.00 21.27 75 LEU A CA 1
ATOM 595 C C . LEU A 1 75 ? 121.893 -3.928 56.550 1.00 23.67 75 LEU A C 1
ATOM 596 O O . LEU A 1 75 ? 122.431 -4.062 55.465 1.00 22.87 75 LEU A O 1
ATOM 601 N N . ARG A 1 76 ? 120.943 -4.756 56.985 1.00 20.79 76 ARG A N 1
ATOM 602 C CA . ARG A 1 76 ? 120.400 -5.801 56.134 1.00 21.74 76 ARG A CA 1
ATOM 603 C C . ARG A 1 76 ? 119.913 -5.255 54.791 1.00 23.33 76 ARG A C 1
ATOM 604 O O . ARG A 1 76 ? 120.174 -5.836 53.730 1.00 24.25 76 ARG A O 1
ATOM 612 N N . GLN A 1 77 ? 119.184 -4.146 54.851 1.00 22.03 77 GLN A N 1
ATOM 613 C CA . GLN A 1 77 ? 118.588 -3.579 53.650 1.00 25.51 77 GLN A CA 1
ATOM 614 C C . GLN A 1 77 ? 119.682 -3.143 52.696 1.00 25.56 77 GLN A C 1
ATOM 615 O O . GLN A 1 77 ? 119.611 -3.454 51.514 1.00 25.52 77 GLN A O 1
ATOM 621 N N . HIS A 1 78 ? 120.722 -2.505 53.225 1.00 23.29 78 HIS A N 1
ATOM 622 C CA . HIS A 1 78 ? 121.877 -2.120 52.413 1.00 26.51 78 HIS A CA 1
ATOM 623 C C . HIS A 1 78 ? 122.619 -3.339 51.875 1.00 26.11 78 HIS A C 1
ATOM 624 O O . HIS A 1 78 ? 122.863 -3.463 50.670 1.00 27.83 78 HIS A O 1
ATOM 631 N N . ALA A 1 79 ? 122.959 -4.261 52.767 1.00 23.33 79 ALA A N 1
ATOM 632 C CA . ALA A 1 79 ? 123.705 -5.451 52.360 1.00 25.58 79 ALA A CA 1
ATOM 633 C C . ALA A 1 79 ? 123.046 -6.294 51.266 1.00 23.76 79 ALA A C 1
ATOM 634 O O . ALA A 1 79 ? 123.696 -6.813 50.350 1.00 22.99 79 ALA A O 1
ATOM 636 N N . LEU A 1 80 ? 121.748 -6.497 51.389 1.00 21.69 80 LEU A N 1
ATOM 637 C CA . LEU A 1 80 ? 121.045 -7.279 50.386 1.00 24.92 80 LEU A CA 1
ATOM 638 C C . LEU A 1 80 ? 120.898 -6.496 49.055 1.00 26.66 80 LEU A C 1
ATOM 639 O O . LEU A 1 80 ? 120.925 -7.086 47.985 1.00 28.05 80 LEU A O 1
ATOM 644 N N . ALA A 1 81 ? 120.794 -5.180 49.130 1.00 25.85 81 ALA A N 1
ATOM 645 C CA . ALA A 1 81 ? 120.736 -4.363 47.906 1.00 27.48 81 ALA A CA 1
ATOM 646 C C . ALA A 1 81 ? 122.084 -4.409 47.187 1.00 32.80 81 ALA A C 1
ATOM 647 O O . ALA A 1 81 ? 122.165 -4.135 46.002 1.00 31.95 81 ALA A O 1
ATOM 649 N N . GLU A 1 82 ? 123.134 -4.761 47.927 1.00 27.58 82 GLU A N 1
ATOM 650 C CA . GLU A 1 82 ? 124.488 -4.848 47.393 1.00 27.99 82 GLU A CA 1
ATOM 651 C C . GLU A 1 82 ? 124.912 -6.263 47.004 1.00 31.24 82 GLU A C 1
ATOM 652 O O . GLU A 1 82 ? 126.079 -6.506 46.719 1.00 41.41 82 GLU A O 1
ATOM 658 N N . GLY A 1 83 ? 123.982 -7.203 47.008 1.00 28.45 83 GLY A N 1
ATOM 659 C CA . GLY A 1 83 ? 124.253 -8.510 46.448 1.00 33.93 83 GLY A CA 1
ATOM 660 C C . GLY A 1 83 ? 124.505 -9.627 47.448 1.00 31.47 83 GLY A C 1
ATOM 661 O O . GLY A 1 83 ? 124.681 -10.771 47.059 1.00 33.70 83 GLY A O 1
ATOM 662 N N . LEU A 1 84 ? 124.564 -9.313 48.736 1.00 30.53 84 LEU A N 1
ATOM 663 C CA . LEU A 1 84 ? 124.705 -10.394 49.724 1.00 25.55 84 LEU A CA 1
ATOM 664 C C . LEU A 1 84 ? 123.408 -11.175 49.762 1.00 25.56 84 LEU A C 1
ATOM 665 O O . LEU A 1 84 ? 122.321 -10.562 49.642 1.00 28.19 84 LEU A O 1
ATOM 670 N N . THR A 1 85 ? 123.493 -12.499 49.918 1.00 26.63 85 THR A N 1
ATOM 671 C CA . THR A 1 85 ? 122.309 -13.271 50.261 1.00 25.35 85 THR A CA 1
ATOM 672 C C . THR A 1 85 ? 121.995 -13.085 51.749 1.00 29.15 85 THR A C 1
ATOM 673 O O . THR A 1 85 ? 122.846 -12.656 52.530 1.00 23.66 85 THR A O 1
ATOM 677 N N . GLU A 1 86 ? 120.786 -13.443 52.145 1.00 26.33 86 GLU A N 1
ATOM 678 C CA . GLU A 1 86 ? 120.439 -13.417 53.563 1.00 30.77 86 GLU A CA 1
ATOM 679 C C . GLU A 1 86 ? 121.412 -14.335 54.329 1.00 27.37 86 GLU A C 1
ATOM 680 O O . GLU A 1 86 ? 121.832 -14.002 55.415 1.00 24.26 86 GLU A O 1
ATOM 686 N N . GLU A 1 87 ? 121.817 -15.458 53.735 1.00 24.70 87 GLU A N 1
ATOM 687 C CA . GLU A 1 87 ? 122.718 -16.364 54.442 1.00 28.49 87 GLU A CA 1
ATOM 688 C C . GLU A 1 87 ? 124.105 -15.727 54.665 1.00 26.77 87 GLU A C 1
ATOM 689 O O . GLU A 1 87 ? 124.746 -15.910 55.717 1.00 24.31 87 GLU A O 1
ATOM 695 N N . GLU A 1 88 ? 124.554 -14.967 53.671 1.00 25.02 88 GLU A N 1
ATOM 696 C CA . GLU A 1 88 ? 125.849 -14.304 53.768 1.00 24.00 88 GLU A CA 1
ATOM 697 C C . GLU A 1 88 ? 125.771 -13.150 54.768 1.00 22.73 88 GLU A C 1
ATOM 698 O O . GLU A 1 88 ? 126.736 -12.862 55.485 1.00 24.22 88 GLU A O 1
ATOM 704 N N . TYR A 1 89 ? 124.631 -12.472 54.801 1.00 24.67 89 TYR A N 1
ATOM 705 C CA . TYR A 1 89 ? 124.450 -11.401 55.777 1.00 21.77 89 TYR A CA 1
ATOM 706 C C . TYR A 1 89 ? 124.422 -11.984 57.198 1.00 21.03 89 TYR A C 1
ATOM 707 O O . TYR A 1 89 ? 125.078 -11.471 58.123 1.00 20.16 89 TYR A O 1
ATOM 716 N N . GLN A 1 90 ? 123.696 -13.085 57.374 1.00 22.45 90 GLN A N 1
ATOM 717 C CA . GLN A 1 90 ? 123.685 -13.795 58.659 1.00 24.98 90 GLN A CA 1
ATOM 718 C C . GLN A 1 90 ? 125.096 -14.209 59.097 1.00 22.93 90 GLN A C 1
ATOM 719 O O . GLN A 1 90 ? 125.415 -14.162 60.277 1.00 20.84 90 GLN A O 1
ATOM 725 N N . ALA A 1 91 ? 125.924 -14.634 58.150 1.00 21.00 91 ALA A N 1
ATOM 726 C CA . ALA A 1 91 ? 127.302 -14.990 58.457 1.00 21.65 91 ALA A CA 1
ATOM 727 C C . ALA A 1 91 ? 128.075 -13.785 58.994 1.00 21.68 91 ALA A C 1
ATOM 728 O O . ALA A 1 91 ? 128.887 -13.904 59.905 1.00 21.21 91 ALA A O 1
ATOM 730 N N . PHE A 1 92 ? 127.830 -12.623 58.410 1.00 20.36 92 PHE A N 1
ATOM 731 C CA . PHE A 1 92 ? 128.486 -11.419 58.922 1.00 21.46 92 PHE A CA 1
ATOM 732 C C . PHE A 1 92 ? 127.985 -11.042 60.323 1.00 19.15 92 PHE A C 1
ATOM 733 O O . PHE A 1 92 ? 128.772 -10.638 61.184 1.00 19.87 92 PHE A O 1
ATOM 741 N N . LEU A 1 93 ? 126.685 -11.178 60.578 1.00 18.57 93 LEU A N 1
ATOM 742 C CA . LEU A 1 93 ? 126.169 -10.881 61.919 1.00 18.65 93 LEU A CA 1
ATOM 743 C C . LEU A 1 93 ? 126.768 -11.834 62.961 1.00 17.78 93 LEU A C 1
ATOM 744 O O . LEU A 1 93 ? 127.194 -11.412 64.041 1.00 16.85 93 LEU A O 1
ATOM 749 N N . VAL A 1 94 ? 126.771 -13.113 62.650 1.00 19.93 94 VAL A N 1
ATOM 750 C CA . VAL A 1 94 ? 127.387 -14.073 63.569 1.00 21.01 94 VAL A CA 1
ATOM 751 C C . VAL A 1 94 ? 128.878 -13.761 63.820 1.00 20.69 94 VAL A C 1
ATOM 752 O O . VAL A 1 94 ? 129.353 -13.821 64.953 1.00 20.06 94 VAL A O 1
ATOM 756 N N . TYR A 1 95 ? 129.610 -13.413 62.772 1.00 18.43 95 TYR A N 1
ATOM 757 C CA . TYR A 1 95 ? 131.015 -13.019 62.938 1.00 18.64 95 TYR A CA 1
ATOM 758 C C . TYR A 1 95 ? 131.156 -11.827 63.917 1.00 19.99 95 TYR A C 1
ATOM 759 O O . TYR A 1 95 ? 131.952 -11.868 64.848 1.00 19.69 95 TYR A O 1
ATOM 768 N N . ALA A 1 96 ? 130.381 -10.780 63.678 1.00 17.94 96 ALA A N 1
ATOM 769 C CA . ALA A 1 96 ? 130.451 -9.572 64.509 1.00 15.79 96 ALA A CA 1
ATOM 770 C C . ALA A 1 96 ? 130.083 -9.929 65.948 1.00 18.38 96 ALA A C 1
ATOM 771 O O . ALA A 1 96 ? 130.746 -9.481 66.912 1.00 19.31 96 ALA A O 1
ATOM 773 N N . ALA A 1 97 ? 129.033 -10.739 66.106 1.00 16.87 97 ALA A N 1
ATOM 774 C CA . ALA A 1 97 ? 128.643 -11.156 67.443 1.00 19.81 97 ALA A CA 1
ATOM 775 C C . ALA A 1 97 ? 129.775 -11.957 68.076 1.00 19.23 97 ALA A C 1
ATOM 776 O O . ALA A 1 97 ? 130.022 -11.809 69.268 1.00 19.03 97 ALA A O 1
ATOM 778 N N . GLY A 1 98 ? 130.452 -12.801 67.303 1.00 18.25 98 GLY A N 1
ATOM 779 C CA . GLY A 1 98 ? 131.598 -13.551 67.829 1.00 18.06 98 GLY A CA 1
ATOM 780 C C . GLY A 1 98 ? 132.714 -12.616 68.329 1.00 16.88 98 GLY A C 1
ATOM 781 O O . GLY A 1 98 ? 133.278 -12.810 69.415 1.00 18.94 98 GLY A O 1
ATOM 782 N N . VAL A 1 99 ? 133.039 -11.603 67.530 1.00 17.33 99 VAL A N 1
ATOM 783 C CA . VAL A 1 99 ? 134.085 -10.630 67.906 1.00 17.54 99 VAL A CA 1
ATOM 784 C C . VAL A 1 99 ? 133.695 -9.884 69.193 1.00 19.40 99 VAL A C 1
ATOM 785 O O . VAL A 1 99 ? 134.490 -9.765 70.116 1.00 18.09 99 VAL A O 1
ATOM 789 N N . TYR A 1 100 ? 132.460 -9.415 69.263 1.00 17.72 100 TYR A N 1
ATOM 790 C CA . TYR A 1 100 ? 132.023 -8.720 70.466 1.00 17.13 100 TYR A CA 1
ATOM 791 C C . TYR A 1 100 ? 132.135 -9.613 71.679 1.00 17.93 100 TYR A C 1
ATOM 792 O O . TYR A 1 100 ? 132.588 -9.178 72.740 1.00 19.25 100 TYR A O 1
ATOM 801 N N . SER A 1 101 ? 131.648 -10.854 71.551 1.00 17.81 101 SER A N 1
ATOM 802 C CA . SER A 1 101 ? 131.501 -11.670 72.745 1.00 20.93 101 SER A CA 1
ATOM 803 C C . SER A 1 101 ? 132.825 -12.295 73.190 1.00 20.28 101 SER A C 1
ATOM 804 O O . SER A 1 101 ? 132.934 -12.729 74.336 1.00 25.37 101 SER A O 1
ATOM 807 N N . ASN A 1 102 ? 133.817 -12.336 72.303 1.00 19.36 102 ASN A N 1
ATOM 808 C CA . ASN A 1 102 ? 135.158 -12.775 72.671 1.00 21.41 102 ASN A CA 1
ATOM 809 C C . ASN A 1 102 ? 136.134 -11.627 72.934 1.00 20.41 102 ASN A C 1
ATOM 810 O O . ASN A 1 102 ? 137.254 -11.865 73.356 1.00 19.46 102 ASN A O 1
ATOM 815 N N . MET A 1 103 ? 135.703 -10.412 72.635 1.00 20.38 103 MET A N 1
ATOM 816 C CA . MET A 1 103 ? 136.608 -9.256 72.592 1.00 17.83 103 MET A CA 1
ATOM 817 C C . MET A 1 103 ? 137.828 -9.575 71.752 1.00 18.21 103 MET A C 1
ATOM 818 O O . MET A 1 103 ? 138.965 -9.320 72.159 1.00 16.73 103 MET A O 1
ATOM 823 N N . GLY A 1 104 ? 137.584 -10.121 70.558 1.00 18.00 104 GLY A N 1
ATOM 824 C CA . GLY A 1 104 ? 138.653 -10.486 69.664 1.00 19.41 104 GLY A CA 1
ATOM 825 C C . GLY A 1 104 ? 138.153 -11.440 68.599 1.00 19.07 104 GLY A C 1
ATOM 826 O O . GLY A 1 104 ? 137.056 -11.984 68.736 1.00 19.66 104 GLY A O 1
ATOM 827 N N . ASN A 1 105 ? 138.985 -11.673 67.593 1.00 19.99 105 ASN A N 1
ATOM 828 C CA . ASN A 1 105 ? 138.647 -12.577 66.484 1.00 19.86 105 ASN A CA 1
ATOM 829 C C . ASN A 1 105 ? 139.316 -13.938 66.665 1.00 20.04 105 ASN A C 1
ATOM 830 O O . ASN A 1 105 ? 139.579 -14.634 65.690 1.00 20.22 105 ASN A O 1
ATOM 835 N N . TYR A 1 106 ? 139.584 -14.280 67.928 1.00 18.72 106 TYR A N 1
ATOM 836 C CA . TYR A 1 106 ? 140.035 -15.621 68.336 1.00 22.41 106 TYR A CA 1
ATOM 837 C C . TYR A 1 106 ? 139.117 -16.108 69.433 1.00 22.84 106 TYR A C 1
ATOM 838 O O . TYR A 1 106 ? 138.775 -15.348 70.345 1.00 22.70 106 TYR A O 1
ATOM 847 N N . LYS A 1 107 ? 138.701 -17.373 69.374 1.00 19.81 107 LYS A N 1
ATOM 848 C CA . LYS A 1 107 ? 137.856 -17.880 70.452 1.00 22.72 107 LYS A CA 1
ATOM 849 C C . LYS A 1 107 ? 138.575 -17.845 71.804 1.00 22.99 107 LYS A C 1
ATOM 850 O O . LYS A 1 107 ? 139.699 -18.320 71.916 1.00 25.61 107 LYS A O 1
ATOM 856 N N . SER A 1 108 ? 137.890 -17.349 72.827 1.00 22.36 108 SER A N 1
ATOM 857 C CA . SER A 1 108 ? 138.404 -17.374 74.192 1.00 27.09 108 SER A CA 1
ATOM 858 C C . SER A 1 108 ? 138.541 -18.791 74.703 1.00 27.96 108 SER A C 1
ATOM 859 O O . SER A 1 108 ? 139.375 -19.083 75.551 1.00 25.87 108 SER A O 1
ATOM 862 N N . PHE A 1 109 ? 137.689 -19.660 74.192 1.00 23.28 109 PHE A N 1
ATOM 863 C CA . PHE A 1 109 ? 137.726 -21.079 74.593 1.00 22.05 109 PHE A CA 1
ATOM 864 C C . PHE A 1 109 ? 138.258 -21.896 73.404 1.00 22.60 109 PHE A C 1
ATOM 865 O O . PHE A 1 109 ? 137.494 -22.301 72.522 1.00 25.73 109 PHE A O 1
ATOM 873 N N . GLY A 1 110 ? 139.571 -22.084 73.351 1.00 24.70 110 GLY A N 1
ATOM 874 C CA . GLY A 1 110 ? 140.197 -22.781 72.239 1.00 25.42 110 GLY A CA 1
ATOM 875 C C . GLY A 1 110 ? 141.297 -22.003 71.522 1.00 25.09 110 GLY A C 1
ATOM 876 O O . GLY A 1 110 ? 142.142 -22.592 70.847 1.00 25.11 110 GLY A O 1
ATOM 877 N N . ASP A 1 111 ? 141.273 -20.680 71.626 1.00 24.97 111 ASP A N 1
ATOM 878 C CA . ASP A 1 111 ? 142.363 -19.847 71.091 1.00 21.71 111 ASP A CA 1
ATOM 879 C C . ASP A 1 111 ? 142.590 -19.978 69.578 1.00 24.76 111 ASP A C 1
ATOM 880 O O . ASP A 1 111 ? 143.702 -19.788 69.109 1.00 24.60 111 ASP A O 1
ATOM 885 N N . THR A 1 112 ? 141.524 -20.273 68.831 1.00 19.75 112 THR A N 1
ATOM 886 C CA . THR A 1 112 ? 141.593 -20.406 67.388 1.00 23.03 112 THR A CA 1
ATOM 887 C C . THR A 1 112 ? 140.969 -19.206 66.692 1.00 20.68 112 THR A C 1
ATOM 888 O O . THR A 1 112 ? 139.971 -18.653 67.173 1.00 21.03 112 THR A O 1
ATOM 892 N N . LYS A 1 113 ? 141.557 -18.807 65.577 1.00 22.20 113 LYS A N 1
ATOM 893 C CA . LYS A 1 113 ? 141.022 -17.681 64.814 1.00 22.01 113 LYS A CA 1
ATOM 894 C C . LYS A 1 113 ? 139.645 -18.028 64.274 1.00 22.07 113 LYS A C 1
ATOM 895 O O . LYS A 1 113 ? 139.367 -19.206 64.022 1.00 21.83 113 LYS A O 1
ATOM 901 N N . PHE A 1 114 ? 138.773 -17.034 64.096 1.00 19.84 114 PHE A N 1
ATOM 902 C CA . PHE A 1 114 ? 137.567 -17.265 63.316 1.00 19.76 114 PHE A CA 1
ATOM 903 C C . PHE A 1 114 ? 137.410 -16.079 62.363 1.00 20.80 114 PHE A C 1
ATOM 904 O O . PHE A 1 114 ? 137.824 -14.966 62.697 1.00 19.41 114 PHE A O 1
ATOM 912 N N . VAL A 1 115 ? 136.896 -16.368 61.161 1.00 20.76 115 VAL A N 1
ATOM 913 C CA . VAL A 1 115 ? 136.817 -15.417 60.039 1.00 21.66 115 VAL A CA 1
ATOM 914 C C . VAL A 1 115 ? 135.373 -15.387 59.553 1.00 21.93 115 VAL A C 1
ATOM 915 O O . VAL A 1 115 ? 134.618 -16.318 59.833 1.00 20.02 115 VAL A O 1
ATOM 919 N N . PRO A 1 116 ? 134.978 -14.326 58.827 1.00 21.29 116 PRO A N 1
ATOM 920 C CA . PRO A 1 116 ? 133.586 -14.234 58.395 1.00 21.36 116 PRO A CA 1
ATOM 921 C C . PRO A 1 116 ? 133.311 -15.244 57.299 1.00 23.75 116 PRO A C 1
ATOM 922 O O . PRO A 1 116 ? 134.141 -15.378 56.388 1.00 23.62 116 PRO A O 1
ATOM 926 N N . ASN A 1 117 ? 132.186 -15.933 57.390 1.00 20.47 117 ASN A N 1
ATOM 927 C CA . ASN A 1 117 ? 131.847 -16.993 56.434 1.00 23.43 117 ASN A CA 1
ATOM 928 C C . ASN A 1 117 ? 131.096 -16.448 55.210 1.00 25.85 117 ASN A C 1
ATOM 929 O O . ASN A 1 117 ? 129.957 -16.833 54.938 1.00 24.19 117 ASN A O 1
ATOM 934 N N . LEU A 1 118 ? 131.751 -15.543 54.489 1.00 26.46 118 LEU A N 1
ATOM 935 C CA . LEU A 1 118 ? 131.233 -14.958 53.247 1.00 24.15 118 LEU A CA 1
ATOM 936 C C . LEU A 1 118 ? 132.409 -14.375 52.481 1.00 23.43 118 LEU A C 1
ATOM 937 O O . LEU A 1 118 ? 133.497 -14.197 53.039 1.00 24.05 118 LEU A O 1
ATOM 942 N N . PRO A 1 119 ? 132.212 -14.075 51.193 1.00 26.42 119 PRO A N 1
ATOM 943 C CA . PRO A 1 119 ? 133.335 -13.585 50.388 1.00 27.27 119 PRO A CA 1
ATOM 944 C C . PRO A 1 119 ? 133.815 -12.213 50.810 1.00 26.02 119 PRO A C 1
ATOM 945 O O . PRO A 1 119 ? 133.008 -11.291 50.943 1.00 27.76 119 PRO A O 1
ATOM 949 N N . LYS A 1 120 ? 135.126 -12.067 50.965 1.00 24.83 120 LYS A N 1
ATOM 950 C CA . LYS A 1 120 ? 135.714 -10.792 51.390 1.00 25.10 120 LYS A CA 1
ATOM 951 C C . LYS A 1 120 ? 135.279 -9.638 50.483 1.00 25.90 120 LYS A C 1
ATOM 952 O O . LYS A 1 120 ? 134.979 -8.552 50.941 1.00 24.91 120 LYS A O 1
ATOM 958 N N . GLU A 1 121 ? 135.233 -9.907 49.184 1.00 27.39 121 GLU A N 1
ATOM 959 C CA . GLU A 1 121 ? 134.896 -8.874 48.223 1.00 28.30 121 GLU A CA 1
ATOM 960 C C . GLU A 1 121 ? 133.432 -8.434 48.351 1.00 27.85 121 GLU A C 1
ATOM 961 O O . GLU A 1 121 ? 133.120 -7.292 48.089 1.00 28.94 121 GLU A O 1
ATOM 967 N N . LYS A 1 122 ? 132.535 -9.324 48.765 1.00 25.51 122 LYS A N 1
ATOM 968 C CA . LYS A 1 122 ? 131.141 -8.913 48.940 1.00 25.56 122 LYS A CA 1
ATOM 969 C C . LYS A 1 122 ? 131.031 -8.051 50.195 1.00 25.09 122 LYS A C 1
ATOM 970 O O . LYS A 1 122 ? 130.380 -6.997 50.165 1.00 28.95 122 LYS A O 1
ATOM 976 N N . LEU A 1 123 ? 131.712 -8.459 51.268 1.00 23.84 123 LEU A N 1
ATOM 977 C CA . LEU A 1 123 ? 131.727 -7.677 52.514 1.00 23.06 123 LEU A CA 1
ATOM 978 C C . LEU A 1 123 ? 132.347 -6.315 52.274 1.00 22.58 123 LEU A C 1
ATOM 979 O O . LEU A 1 123 ? 131.861 -5.312 52.788 1.00 26.24 123 LEU A O 1
ATOM 984 N N . GLU A 1 124 ? 133.390 -6.256 51.445 1.00 26.39 124 GLU A N 1
ATOM 985 C CA . GLU A 1 124 ? 133.986 -4.953 51.101 1.00 25.64 124 GLU A CA 1
ATOM 986 C C . GLU A 1 124 ? 132.957 -3.990 50.545 1.00 28.16 124 GLU A C 1
ATOM 987 O O . GLU A 1 124 ? 132.872 -2.832 50.960 1.00 26.74 124 GLU A O 1
ATOM 993 N N . ARG A 1 125 ? 132.144 -4.496 49.629 1.00 28.08 125 ARG A N 1
ATOM 994 C CA . ARG A 1 125 ? 131.130 -3.712 48.959 1.00 30.23 125 ARG A CA 1
ATOM 995 C C . ARG A 1 125 ? 130.170 -3.121 49.965 1.00 31.45 125 ARG A C 1
ATOM 996 O O . ARG A 1 125 ? 129.750 -1.988 49.850 1.00 27.82 125 ARG A O 1
ATOM 1004 N N . VAL A 1 126 ? 129.814 -3.942 50.943 1.00 28.60 126 VAL A N 1
ATOM 1005 C CA . VAL A 1 126 ? 128.882 -3.568 51.977 1.00 26.26 126 VAL A CA 1
ATOM 1006 C C . VAL A 1 126 ? 129.480 -2.511 52.887 1.00 29.51 126 VAL A C 1
ATOM 1007 O O . VAL A 1 126 ? 128.840 -1.517 53.183 1.00 28.39 126 VAL A O 1
ATOM 1011 N N . ILE A 1 127 ? 130.716 -2.734 53.324 1.00 22.25 127 ILE A N 1
ATOM 1012 C CA . ILE A 1 127 ? 131.362 -1.816 54.256 1.00 25.31 127 ILE A CA 1
ATOM 1013 C C . ILE A 1 127 ? 131.642 -0.453 53.603 1.00 26.73 127 ILE A C 1
ATOM 1014 O O . ILE A 1 127 ? 131.428 0.598 54.234 1.00 29.62 127 ILE A O 1
ATOM 1019 N N . LEU A 1 128 ? 132.090 -0.462 52.347 1.00 28.67 128 LEU A N 1
ATOM 1020 C CA . LEU A 1 128 ? 132.511 0.794 51.706 1.00 34.91 128 LEU A CA 1
ATOM 1021 C C . LEU A 1 128 ? 131.327 1.621 51.226 1.00 32.17 128 LEU A C 1
ATOM 1022 O O . LEU A 1 128 ? 131.438 2.840 51.082 1.00 30.35 128 LEU A O 1
ATOM 1027 N N . GLY A 1 129 ? 130.190 0.971 51.012 1.00 27.41 129 GLY A N 1
ATOM 1028 C CA . GLY A 1 129 ? 128.956 1.676 50.681 1.00 28.68 129 GLY A CA 1
ATOM 1029 C C . GLY A 1 129 ? 128.077 1.975 51.892 1.00 28.37 129 GLY A C 1
ATOM 1030 O O . GLY A 1 129 ? 126.975 2.513 51.766 1.00 27.26 129 GLY A O 1
ATOM 1031 N N . SER A 1 130 ? 128.564 1.654 53.084 1.00 26.31 130 SER A N 1
ATOM 1032 C CA . SER A 1 130 ? 127.739 1.774 54.290 1.00 28.27 130 SER A CA 1
ATOM 1033 C C . SER A 1 130 ? 127.495 3.219 54.657 1.00 27.86 130 SER A C 1
ATOM 1034 O O . SER A 1 130 ? 128.226 4.110 54.188 1.00 25.70 130 SER A O 1
ATOM 1037 N N . GLU A 1 131 ? 126.508 3.467 55.523 1.00 26.93 131 GLU A N 1
ATOM 1038 C CA A GLU A 1 131 ? 126.284 4.826 56.014 0.56 28.06 131 GLU A CA 1
ATOM 1039 C CA B GLU A 1 131 ? 126.288 4.830 56.003 0.44 28.07 131 GLU A CA 1
ATOM 1040 C C . GLU A 1 131 ? 127.454 5.282 56.879 1.00 28.57 131 GLU A C 1
ATOM 1041 O O . GLU A 1 131 ? 127.773 6.471 56.933 1.00 26.42 131 GLU A O 1
ATOM 1052 N N . ALA A 1 132 ? 128.100 4.334 57.564 1.00 24.29 132 ALA A N 1
ATOM 1053 C CA . ALA A 1 132 ? 129.288 4.643 58.338 1.00 23.49 132 ALA A CA 1
ATOM 1054 C C . ALA A 1 132 ? 130.341 5.262 57.407 1.00 25.59 132 ALA A C 1
ATOM 1055 O O . ALA A 1 132 ? 131.037 6.214 57.763 1.00 27.23 132 ALA A O 1
ATOM 1057 N N . ALA A 1 133 ? 130.442 4.719 56.202 1.00 26.20 133 ALA A N 1
ATOM 1058 C CA . ALA A 1 133 ? 131.502 5.133 55.278 1.00 27.79 133 ALA A CA 1
ATOM 1059 C C . ALA A 1 133 ? 131.105 6.448 54.590 1.00 33.22 133 ALA A C 1
ATOM 1060 O O . ALA A 1 133 ? 131.958 7.226 54.182 1.00 30.52 133 ALA A O 1
ATOM 1062 N N . GLN A 1 134 ? 129.807 6.713 54.491 1.00 28.88 134 GLN A N 1
ATOM 1063 C CA . GLN A 1 134 ? 129.364 7.970 53.860 1.00 30.59 134 GLN A CA 1
ATOM 1064 C C . GLN A 1 134 ? 129.646 9.119 54.793 1.00 29.06 134 GLN A C 1
ATOM 1065 O O . GLN A 1 134 ? 130.035 10.201 54.372 1.00 32.97 134 GLN A O 1
ATOM 1071 N N . GLN A 1 135 ? 129.502 8.861 56.087 1.00 29.18 135 GLN A N 1
ATOM 1072 C CA . GLN A 1 135 ? 129.737 9.849 57.121 1.00 28.99 135 GLN A CA 1
ATOM 1073 C C . GLN A 1 135 ? 131.208 10.093 57.420 1.00 34.64 135 GLN A C 1
ATOM 1074 O O . GLN A 1 135 ? 131.607 11.237 57.657 1.00 34.41 135 GLN A O 1
ATOM 1080 N N . HIS A 1 136 ? 132.004 9.018 57.423 1.00 29.81 136 HIS A N 1
ATOM 1081 C CA . HIS A 1 136 ? 133.425 9.106 57.755 1.00 27.45 136 HIS A CA 1
ATOM 1082 C C . HIS A 1 136 ? 134.254 8.243 56.823 1.00 28.26 136 HIS A C 1
ATOM 1083 O O . HIS A 1 136 ? 134.796 7.227 57.254 1.00 30.53 136 HIS A O 1
ATOM 1090 N N . PRO A 1 137 ? 134.364 8.648 55.548 1.00 28.76 137 PRO A N 1
ATOM 1091 C CA . PRO A 1 137 ? 135.010 7.822 54.521 1.00 28.80 137 PRO A CA 1
ATOM 1092 C C . PRO A 1 137 ? 136.461 7.532 54.830 1.00 28.87 137 PRO A C 1
ATOM 1093 O O . PRO A 1 137 ? 136.883 6.401 54.569 1.00 27.10 137 PRO A O 1
ATOM 1097 N N . GLU A 1 138 ? 137.203 8.508 55.362 1.00 25.58 138 GLU A N 1
ATOM 1098 C CA . GLU A 1 138 ? 138.620 8.295 55.613 1.00 29.03 138 GLU A CA 1
ATOM 1099 C C . GLU A 1 138 ? 138.768 7.237 56.703 1.00 29.19 138 GLU A C 1
ATOM 1100 O O . GLU A 1 138 ? 139.593 6.316 56.593 1.00 28.08 138 GLU A O 1
ATOM 1106 N N . GLU A 1 139 ? 137.970 7.388 57.752 1.00 27.46 139 GLU A N 1
ATOM 1107 C CA . GLU A 1 139 ? 138.091 6.509 58.908 1.00 27.77 139 GLU A CA 1
ATOM 1108 C C . GLU A 1 139 ? 137.705 5.077 58.511 1.00 24.93 139 GLU A C 1
ATOM 1109 O O . GLU A 1 139 ? 138.401 4.131 58.872 1.00 29.85 139 GLU A O 1
ATOM 1115 N N . VAL A 1 140 ? 136.616 4.924 57.761 1.00 25.05 140 VAL A N 1
ATOM 1116 C CA . VAL A 1 140 ? 136.153 3.590 57.394 1.00 24.57 140 VAL A CA 1
ATOM 1117 C C . VAL A 1 140 ? 137.078 2.956 56.338 1.00 28.75 140 VAL A C 1
ATOM 1118 O O . VAL A 1 140 ? 137.439 1.768 56.449 1.00 24.26 140 VAL A O 1
ATOM 1122 N N . ARG A 1 141 ? 137.502 3.728 55.337 1.00 24.35 141 ARG A N 1
ATOM 1123 C CA . ARG A 1 141 ? 138.406 3.148 54.327 1.00 22.06 141 ARG A CA 1
ATOM 1124 C C . ARG A 1 141 ? 139.720 2.748 54.948 1.00 24.39 141 ARG A C 1
ATOM 1125 O O . ARG A 1 141 ? 140.279 1.720 54.599 1.00 25.05 141 ARG A O 1
ATOM 1133 N N . GLY A 1 142 ? 140.211 3.564 55.880 1.00 24.15 142 GLY A N 1
ATOM 1134 C CA . GLY A 1 142 ? 141.499 3.303 56.509 1.00 24.01 142 GLY A CA 1
ATOM 1135 C C . GLY A 1 142 ? 141.412 2.060 57.360 1.00 23.11 142 GLY A C 1
ATOM 1136 O O . GLY A 1 142 ? 142.286 1.188 57.301 1.00 23.95 142 GLY A O 1
ATOM 1137 N N . LEU A 1 143 ? 140.313 1.931 58.099 1.00 21.90 143 LEU A N 1
ATOM 1138 C CA . LEU A 1 143 ? 140.113 0.720 58.919 1.00 24.60 143 LEU A CA 1
ATOM 1139 C C . LEU A 1 143 ? 140.063 -0.523 58.048 1.00 21.62 143 LEU A C 1
ATOM 1140 O O . LEU A 1 143 ? 140.730 -1.530 58.353 1.00 22.66 143 LEU A O 1
ATOM 1145 N N . TRP A 1 144 ? 139.278 -0.477 56.970 1.00 21.76 144 TRP A N 1
ATOM 1146 C CA . TRP A 1 144 ? 139.161 -1.649 56.081 1.00 21.83 144 TRP A CA 1
ATOM 1147 C C . TRP A 1 144 ? 140.508 -2.006 55.432 1.00 23.75 144 TRP A C 1
ATOM 1148 O O . TRP A 1 144 ? 140.882 -3.173 55.333 1.00 23.84 144 TRP A O 1
ATOM 1159 N N . GLN A 1 145 ? 141.257 -0.996 55.010 1.00 25.44 145 GLN A N 1
ATOM 1160 C CA A GLN A 1 145 ? 142.589 -1.192 54.439 0.55 24.82 145 GLN A CA 1
ATOM 1161 C CA B GLN A 1 145 ? 142.552 -1.281 54.417 0.45 24.81 145 GLN A CA 1
ATOM 1162 C C . GLN A 1 145 ? 143.499 -1.881 55.442 1.00 26.35 145 GLN A C 1
ATOM 1163 O O . GLN A 1 145 ? 144.270 -2.778 55.103 1.00 27.38 145 GLN A O 1
ATOM 1174 N N . THR A 1 146 ? 143.401 -1.434 56.694 1.00 23.79 146 THR A N 1
ATOM 1175 C CA . THR A 1 146 ? 144.277 -1.902 57.734 1.00 25.36 146 THR A CA 1
ATOM 1176 C C . THR A 1 146 ? 143.946 -3.315 58.231 1.00 27.98 146 THR A C 1
ATOM 1177 O O . THR A 1 146 ? 144.868 -4.076 58.530 1.00 29.75 146 THR A O 1
ATOM 1181 N N . CYS A 1 147 ? 142.662 -3.677 58.316 1.00 24.07 147 CYS A N 1
ATOM 1182 C CA . CYS A 1 147 ? 142.330 -4.949 58.962 1.00 23.57 147 CYS A CA 1
ATOM 1183 C C . CYS A 1 147 ? 141.596 -5.949 58.089 1.00 26.16 147 CYS A C 1
ATOM 1184 O O . CYS A 1 147 ? 141.383 -7.074 58.520 1.00 23.00 147 CYS A O 1
ATOM 1187 N N . GLY A 1 148 ? 141.237 -5.571 56.863 1.00 22.94 148 GLY A N 1
ATOM 1188 C CA . GLY A 1 148 ? 140.401 -6.438 56.054 1.00 23.94 148 GLY A CA 1
ATOM 1189 C C . GLY A 1 148 ? 141.109 -7.729 55.674 1.00 25.43 148 GLY A C 1
ATOM 1190 O O . GLY A 1 148 ? 140.526 -8.814 55.679 1.00 22.80 148 GLY A O 1
ATOM 1191 N N . GLU A 1 149 ? 142.389 -7.630 55.351 1.00 24.84 149 GLU A N 1
ATOM 1192 C CA . GLU A 1 149 ? 143.111 -8.841 54.995 1.00 25.98 149 GLU A CA 1
ATOM 1193 C C . GLU A 1 149 ? 143.236 -9.785 56.194 1.00 22.60 149 GLU A C 1
ATOM 1194 O O . GLU A 1 149 ? 142.998 -11.012 56.089 1.00 23.83 149 GLU A O 1
ATOM 1200 N N . LEU A 1 150 ? 143.584 -9.218 57.346 1.00 21.73 150 LEU A N 1
ATOM 1201 C CA . LEU A 1 150 ? 143.748 -10.040 58.545 1.00 23.62 150 LEU A CA 1
ATOM 1202 C C . LEU A 1 150 ? 142.397 -10.521 59.071 1.00 24.48 150 LEU A C 1
ATOM 1203 O O . LEU A 1 150 ? 142.334 -11.559 59.734 1.00 24.80 150 LEU A O 1
ATOM 1208 N N . MET A 1 151 ? 141.323 -9.779 58.818 1.00 22.14 151 MET A N 1
ATOM 1209 C CA . MET A 1 151 ? 139.979 -10.294 59.181 1.00 19.72 151 MET A CA 1
ATOM 1210 C C . MET A 1 151 ? 139.725 -11.657 58.549 1.00 22.31 151 MET A C 1
ATOM 1211 O O . MET A 1 151 ? 139.082 -12.517 59.141 1.00 22.36 151 MET A O 1
ATOM 1216 N N . PHE A 1 152 ? 140.262 -11.860 57.352 1.00 22.86 152 PHE A N 1
ATOM 1217 C CA . PHE A 1 152 ? 139.966 -13.088 56.592 1.00 21.38 152 PHE A CA 1
ATOM 1218 C C . PHE A 1 152 ? 141.089 -14.127 56.528 1.00 26.26 152 PHE A C 1
ATOM 1219 O O . PHE A 1 152 ? 140.833 -15.301 56.236 1.00 27.92 152 PHE A O 1
ATOM 1227 N N . SER A 1 153 ? 142.327 -13.712 56.736 1.00 25.04 153 SER A N 1
ATOM 1228 C CA . SER A 1 153 ? 143.445 -14.628 56.467 1.00 26.60 153 SER A CA 1
ATOM 1229 C C . SER A 1 153 ? 143.540 -15.830 57.407 1.00 27.55 153 SER A C 1
ATOM 1230 O O . SER A 1 153 ? 143.575 -15.688 58.629 1.00 26.41 153 SER A O 1
ATOM 1233 N N . LEU A 1 154 ? 143.628 -17.017 56.808 1.00 25.99 154 LEU A N 1
ATOM 1234 C CA . LEU A 1 154 ? 143.861 -18.244 57.547 1.00 27.04 154 LEU A CA 1
ATOM 1235 C C . LEU A 1 154 ? 145.218 -18.854 57.200 1.00 27.06 154 LEU A C 1
ATOM 1236 O O . LEU A 1 154 ? 145.369 -20.062 57.164 1.00 29.29 154 LEU A O 1
ATOM 1241 N N . GLU A 1 155 ? 146.209 -18.014 56.962 1.00 30.31 155 GLU A N 1
ATOM 1242 C CA . GLU A 1 155 ? 147.582 -18.524 56.859 1.00 32.55 155 GLU A CA 1
ATOM 1243 C C . GLU A 1 155 ? 147.914 -19.299 58.122 1.00 31.98 155 GLU A C 1
ATOM 1244 O O . GLU A 1 155 ? 147.455 -18.916 59.202 1.00 29.06 155 GLU A O 1
ATOM 1250 N N . PRO A 1 156 ? 148.649 -20.432 57.988 1.00 33.53 156 PRO A N 1
ATOM 1251 C CA . PRO A 1 156 ? 148.844 -21.335 59.124 1.00 29.81 156 PRO A CA 1
ATOM 1252 C C . PRO A 1 156 ? 149.311 -20.654 60.403 1.00 30.35 156 PRO A C 1
ATOM 1253 O O . PRO A 1 156 ? 148.786 -20.985 61.463 1.00 32.85 156 PRO A O 1
ATOM 1257 N N . ARG A 1 157 ? 150.260 -19.724 60.298 1.00 24.94 157 ARG A N 1
ATOM 1258 C CA . ARG A 1 157 ? 150.830 -19.070 61.455 1.00 29.21 157 ARG A CA 1
ATOM 1259 C C . ARG A 1 157 ? 149.815 -18.172 62.155 1.00 26.36 157 ARG A C 1
ATOM 1260 O O . ARG A 1 157 ? 150.069 -17.703 63.261 1.00 25.70 157 ARG A O 1
ATOM 1268 N N . LEU A 1 158 ? 148.655 -17.956 61.537 1.00 23.30 158 LEU A N 1
ATOM 1269 C CA . LEU A 1 158 ? 147.650 -17.073 62.158 1.00 26.70 158 LEU A CA 1
ATOM 1270 C C . LEU A 1 158 ? 146.480 -17.824 62.798 1.00 26.08 158 LEU A C 1
ATOM 1271 O O . LEU A 1 158 ? 145.622 -17.205 63.446 1.00 22.73 158 LEU A O 1
ATOM 1276 N N . ARG A 1 159 ? 146.429 -19.138 62.616 1.00 21.80 159 ARG A N 1
ATOM 1277 C CA . ARG A 1 159 ? 145.247 -19.898 63.020 1.00 24.40 159 ARG A CA 1
ATOM 1278 C C . ARG A 1 159 ? 145.092 -20.076 64.537 1.00 25.08 159 ARG A C 1
ATOM 1279 O O . ARG A 1 159 ? 143.968 -20.290 65.002 1.00 24.08 159 ARG A O 1
ATOM 1287 N N . HIS A 1 160 ? 146.200 -19.992 65.293 1.00 23.23 160 HIS A N 1
ATOM 1288 C CA . HIS A 1 160 ? 146.194 -20.235 66.749 1.00 27.08 160 HIS A CA 1
ATOM 1289 C C . HIS A 1 160 ? 146.975 -19.163 67.479 1.00 23.64 160 HIS A C 1
ATOM 1290 O O . HIS A 1 160 ? 147.913 -18.602 66.931 1.00 25.35 160 HIS A O 1
ATOM 1297 N N . LEU A 1 161 ? 146.605 -18.919 68.731 1.00 24.97 161 LEU A N 1
ATOM 1298 C CA . LEU A 1 161 ? 147.388 -18.019 69.568 1.00 24.57 161 LEU A CA 1
ATOM 1299 C C . LEU A 1 161 ? 148.636 -18.776 69.993 1.00 23.20 161 LEU A C 1
ATOM 1300 O O . LEU A 1 161 ? 148.581 -19.966 70.194 1.00 24.15 161 LEU A O 1
ATOM 1305 N N . GLY A 1 162 ? 149.753 -18.087 70.129 1.00 25.11 162 GLY A N 1
ATOM 1306 C CA . GLY A 1 162 ? 150.951 -18.736 70.646 1.00 24.63 162 GLY A CA 1
ATOM 1307 C C . GLY A 1 162 ? 152.163 -17.848 70.483 1.00 26.03 162 GLY A C 1
ATOM 1308 O O . GLY A 1 162 ? 152.124 -16.888 69.705 1.00 23.80 162 GLY A O 1
ATOM 1309 N N . LEU A 1 163 ? 153.209 -18.159 71.254 1.00 25.06 163 LEU A N 1
ATOM 1310 C CA . LEU A 1 163 ? 154.550 -17.612 71.064 1.00 28.24 163 LEU A CA 1
ATOM 1311 C C . LEU A 1 163 ? 155.266 -18.211 69.842 1.00 30.29 163 LEU A C 1
ATOM 1312 O O . LEU A 1 163 ? 154.797 -19.198 69.246 1.00 28.85 163 LEU A O 1
ATOM 1317 N N . GLY A 1 164 ? 156.378 -17.592 69.438 1.00 28.95 164 GLY A N 1
ATOM 1318 C CA . GLY A 1 164 ? 157.117 -18.057 68.279 1.00 31.75 164 GLY A CA 1
ATOM 1319 C C . GLY A 1 164 ? 156.452 -17.749 66.935 1.00 35.64 164 GLY A C 1
ATOM 1320 O O . GLY A 1 164 ? 155.393 -17.112 66.862 1.00 32.98 164 GLY A O 1
ATOM 1321 N N . LYS A 1 165 ? 157.056 -18.228 65.853 1.00 33.69 165 LYS A N 1
ATOM 1322 C CA . LYS A 1 165 ? 156.644 -17.798 64.520 1.00 33.21 165 LYS A CA 1
ATOM 1323 C C . LYS A 1 165 ? 155.389 -18.495 64.022 1.00 31.97 165 LYS A C 1
ATOM 1324 O O . LYS A 1 165 ? 154.831 -18.098 63.008 1.00 40.25 165 LYS A O 1
ATOM 1330 N N . GLU A 1 166 ? 154.914 -19.500 64.746 1.00 30.52 166 GLU A N 1
ATOM 1331 C CA . GLU A 1 166 ? 153.824 -20.339 64.244 1.00 34.40 166 GLU A CA 1
ATOM 1332 C C . GLU A 1 166 ? 152.441 -19.994 64.836 1.00 33.32 166 GLU A C 1
ATOM 1333 O O . GLU A 1 166 ? 151.460 -20.696 64.567 1.00 33.94 166 GLU A O 1
ATOM 1339 N N . GLY A 1 167 ? 152.387 -18.965 65.678 1.00 29.49 167 GLY A N 1
ATOM 1340 C CA . GLY A 1 167 ? 151.145 -18.528 66.298 1.00 29.88 167 GLY A CA 1
ATOM 1341 C C . GLY A 1 167 ? 151.124 -17.028 66.529 1.00 25.72 167 GLY A C 1
ATOM 1342 O O . GLY A 1 167 ? 152.131 -16.353 66.356 1.00 22.83 167 GLY A O 1
ATOM 1343 N N . ILE A 1 168 ? 149.956 -16.504 66.905 1.00 26.38 168 ILE A N 1
ATOM 1344 C CA . ILE A 1 168 ? 149.784 -15.076 67.127 1.00 25.75 168 ILE A CA 1
ATOM 1345 C C . ILE A 1 168 ? 149.637 -14.788 68.617 1.00 21.87 168 ILE A C 1
ATOM 1346 O O . ILE A 1 168 ? 148.925 -15.483 69.357 1.00 23.43 168 ILE A O 1
ATOM 1351 N N . THR A 1 169 ? 150.304 -13.748 69.089 1.00 21.21 169 THR A N 1
ATOM 1352 C CA . THR A 1 169 ? 150.037 -13.295 70.433 1.00 23.54 169 THR A CA 1
ATOM 1353 C C . THR A 1 169 ? 150.367 -11.814 70.502 1.00 25.30 169 THR A C 1
ATOM 1354 O O . THR A 1 169 ? 151.234 -11.334 69.786 1.00 21.14 169 THR A O 1
ATOM 1358 N N . THR A 1 170 ? 149.617 -11.085 71.308 1.00 23.01 170 THR A N 1
ATOM 1359 C CA . THR A 1 170 ? 149.937 -9.685 71.540 1.00 22.55 170 THR A CA 1
ATOM 1360 C C . THR A 1 170 ? 150.326 -9.445 72.993 1.00 21.35 170 THR A C 1
ATOM 1361 O O . THR A 1 170 ? 150.497 -8.290 73.392 1.00 24.37 170 THR A O 1
ATOM 1365 N N . TYR A 1 171 ? 150.459 -10.502 73.799 1.00 21.60 171 TYR A N 1
ATOM 1366 C CA . TYR A 1 171 ? 151.134 -10.349 75.112 1.00 20.80 171 TYR A CA 1
ATOM 1367 C C . TYR A 1 171 ? 152.612 -10.024 74.886 1.00 23.67 171 TYR A C 1
ATOM 1368 O O . TYR A 1 171 ? 153.276 -9.420 75.745 1.00 25.00 171 TYR A O 1
ATOM 1377 N N . PHE A 1 172 ? 153.095 -10.445 73.716 1.00 22.14 172 PHE A N 1
ATOM 1378 C CA . PHE A 1 172 ? 154.485 -10.247 73.293 1.00 22.47 172 PHE A CA 1
ATOM 1379 C C . PHE A 1 172 ? 154.538 -9.652 71.891 1.00 21.67 172 PHE A C 1
ATOM 1380 O O . PHE A 1 172 ? 153.597 -9.835 71.095 1.00 23.09 172 PHE A O 1
ATOM 1388 N N . SER A 1 173 ? 155.658 -9.016 71.544 1.00 22.37 173 SER A N 1
ATOM 1389 C CA . SER A 1 173 ? 155.900 -8.691 70.141 1.00 23.32 173 SER A CA 1
ATOM 1390 C C . SER A 1 173 ? 156.050 -9.989 69.372 1.00 25.17 173 SER A C 1
ATOM 1391 O O . SER A 1 173 ? 156.399 -11.005 69.966 1.00 27.96 173 SER A O 1
ATOM 1394 N N . GLY A 1 174 ? 155.831 -9.942 68.062 1.00 23.26 174 GLY A N 1
ATOM 1395 C CA . GLY A 1 174 ? 155.753 -11.132 67.225 1.00 25.68 174 GLY A CA 1
ATOM 1396 C C . GLY A 1 174 ? 157.084 -11.864 67.122 1.00 28.63 174 GLY A C 1
ATOM 1397 O O . GLY A 1 174 ? 157.130 -13.037 66.778 1.00 26.63 174 GLY A O 1
ATOM 1398 N N . ASN A 1 175 ? 158.177 -11.178 67.434 1.00 29.23 175 ASN A N 1
ATOM 1399 C CA . ASN A 1 175 ? 159.483 -11.832 67.370 1.00 29.46 175 ASN A CA 1
ATOM 1400 C C . ASN A 1 175 ? 159.867 -12.556 68.667 1.00 37.02 175 ASN A C 1
ATOM 1401 O O . ASN A 1 175 ? 160.986 -13.083 68.756 1.00 32.80 175 ASN A O 1
ATOM 1406 N N . CYS A 1 176 ? 158.966 -12.597 69.663 1.00 28.54 176 CYS A N 1
ATOM 1407 C CA . CYS A 1 176 ? 159.294 -13.297 70.912 1.00 28.69 176 CYS A CA 1
ATOM 1408 C C . CYS A 1 176 ? 159.046 -14.792 70.837 1.00 28.56 176 CYS A C 1
ATOM 1409 O O . CYS A 1 176 ? 158.079 -15.256 70.226 1.00 30.38 176 CYS A O 1
ATOM 1412 N N . THR A 1 177 ? 159.921 -15.539 71.493 1.00 29.29 177 THR A N 1
ATOM 1413 C CA . THR A 1 177 ? 159.785 -16.967 71.648 1.00 31.07 177 THR A CA 1
ATOM 1414 C C . THR A 1 177 ? 159.676 -17.311 73.137 1.00 27.41 177 THR A C 1
ATOM 1415 O O . THR A 1 177 ? 159.819 -16.449 73.990 1.00 27.97 177 THR A O 1
ATOM 1419 N N . MET A 1 178 ? 159.404 -18.577 73.432 1.00 30.17 178 MET A N 1
ATOM 1420 C CA . MET A 1 178 ? 159.367 -19.068 74.807 1.00 29.74 178 MET A CA 1
ATOM 1421 C C . MET A 1 178 ? 160.658 -18.735 75.564 1.00 29.46 178 MET A C 1
ATOM 1422 O O . MET A 1 178 ? 160.634 -18.470 76.772 1.00 29.93 178 MET A O 1
ATOM 1427 N N . GLU A 1 179 ? 161.774 -18.720 74.846 1.00 31.15 179 GLU A N 1
ATOM 1428 C CA . GLU A 1 179 ? 163.052 -18.318 75.426 1.00 30.36 179 GLU A CA 1
ATOM 1429 C C . GLU A 1 179 ? 162.993 -16.903 75.996 1.00 30.26 179 GLU A C 1
ATOM 1430 O O . GLU A 1 179 ? 163.437 -16.658 77.119 1.00 30.02 179 GLU A O 1
ATOM 1436 N N . ASP A 1 180 ? 162.451 -15.983 75.205 1.00 29.07 180 ASP A N 1
ATOM 1437 C CA . ASP A 1 180 ? 162.283 -14.594 75.624 1.00 26.68 180 ASP A CA 1
ATOM 1438 C C . ASP A 1 180 ? 161.355 -14.499 76.831 1.00 29.30 180 ASP A C 1
ATOM 1439 O O . ASP A 1 180 ? 161.629 -13.750 77.776 1.00 30.94 180 ASP A O 1
ATOM 1444 N N . ALA A 1 181 ? 160.258 -15.251 76.794 1.00 23.46 181 ALA A N 1
ATOM 1445 C CA . ALA A 1 181 ? 159.293 -15.215 77.883 1.00 29.07 181 ALA A CA 1
ATOM 1446 C C . ALA A 1 181 ? 159.912 -15.735 79.185 1.00 28.79 181 ALA A C 1
ATOM 1447 O O . ALA A 1 181 ? 159.739 -15.155 80.254 1.00 26.98 181 ALA A O 1
ATOM 1449 N N . LYS A 1 182 ? 160.663 -16.822 79.092 1.00 30.46 182 LYS A N 1
ATOM 1450 C CA . LYS A 1 182 ? 161.336 -17.361 80.270 1.00 28.53 182 LYS A CA 1
ATOM 1451 C C . LYS A 1 182 ? 162.360 -16.383 80.858 1.00 30.62 182 LYS A C 1
ATOM 1452 O O . LYS A 1 182 ? 162.417 -16.189 82.069 1.00 28.84 182 LYS A O 1
ATOM 1458 N N . LEU A 1 183 ? 163.155 -15.760 79.985 1.00 29.83 183 LEU A N 1
ATOM 1459 C CA . LEU A 1 183 ? 164.161 -14.783 80.406 1.00 29.06 183 LEU A CA 1
ATOM 1460 C C . LEU A 1 183 ? 163.477 -13.606 81.105 1.00 32.51 183 LEU A C 1
ATOM 1461 O O . LEU A 1 183 ? 163.929 -13.129 82.156 1.00 29.80 183 LEU A O 1
ATOM 1466 N N . ALA A 1 184 ? 162.363 -13.151 80.533 1.00 30.95 184 ALA A N 1
ATOM 1467 C CA . ALA A 1 184 ? 161.610 -12.061 81.144 1.00 28.85 184 ALA A CA 1
ATOM 1468 C C . ALA A 1 184 ? 161.023 -12.482 82.475 1.00 30.15 184 ALA A C 1
ATOM 1469 O O . ALA A 1 184 ? 160.997 -11.681 83.407 1.00 28.17 184 ALA A O 1
ATOM 1471 N N . GLN A 1 185 ? 160.564 -13.738 82.581 1.00 27.42 185 GLN A N 1
ATOM 1472 C CA . GLN A 1 185 ? 159.992 -14.195 83.853 1.00 27.78 185 GLN A CA 1
ATOM 1473 C C . GLN A 1 185 ? 161.090 -14.212 84.929 1.00 32.88 185 GLN A C 1
ATOM 1474 O O . GLN A 1 185 ? 160.858 -13.832 86.068 1.00 29.33 185 GLN A O 1
ATOM 1480 N N . ASP A 1 186 ? 162.281 -14.655 84.548 1.00 27.68 186 ASP A N 1
ATOM 1481 C CA . ASP A 1 186 ? 163.405 -14.712 85.486 1.00 32.51 186 ASP A CA 1
ATOM 1482 C C . ASP A 1 186 ? 163.719 -13.307 85.961 1.00 31.38 186 ASP A C 1
ATOM 1483 O O . ASP A 1 186 ? 163.921 -13.101 87.152 1.00 34.76 186 ASP A O 1
ATOM 1488 N N . PHE A 1 187 ? 163.699 -12.341 85.039 1.00 32.94 187 PHE A N 1
ATOM 1489 C CA . PHE A 1 187 ? 163.881 -10.922 85.377 1.00 31.99 187 PHE A CA 1
ATOM 1490 C C . PHE A 1 187 ? 162.816 -10.423 86.347 1.00 34.94 187 PHE A C 1
ATOM 1491 O O . PHE A 1 187 ? 163.135 -9.890 87.429 1.00 32.49 187 PHE A O 1
ATOM 1499 N N . LEU A 1 188 ? 161.550 -10.589 85.950 1.00 31.03 188 LEU A N 1
ATOM 1500 C CA . LEU A 1 188 ? 160.415 -10.127 86.744 1.00 30.54 188 LEU A CA 1
ATOM 1501 C C . LEU A 1 188 ? 160.499 -10.634 88.182 1.00 36.44 188 LEU A C 1
ATOM 1502 O O . LEU A 1 188 ? 160.367 -9.852 89.149 1.00 34.82 188 LEU A O 1
ATOM 1507 N N . ASP A 1 189 ? 160.707 -11.947 88.300 1.00 32.21 189 ASP A N 1
ATOM 1508 C CA . ASP A 1 189 ? 160.894 -12.610 89.590 1.00 35.52 189 ASP A CA 1
ATOM 1509 C C . ASP A 1 189 ? 162.033 -11.951 90.387 1.00 39.53 189 ASP A C 1
ATOM 1510 O O . ASP A 1 189 ? 161.889 -11.673 91.569 1.00 39.89 189 ASP A O 1
ATOM 1515 N N . SER A 1 190 ? 163.148 -11.688 89.708 1.00 37.16 190 SER A N 1
ATOM 1516 C CA . SER A 1 190 ? 164.325 -11.105 90.336 1.00 38.33 190 SER A CA 1
ATOM 1517 C C . SER A 1 190 ? 164.049 -9.696 90.854 1.00 40.65 190 SER A C 1
ATOM 1518 O O . SER A 1 190 ? 164.723 -9.220 91.772 1.00 35.57 190 SER A O 1
ATOM 1521 N N . GLN A 1 191 ? 163.054 -9.028 90.278 1.00 35.01 191 GLN A N 1
ATOM 1522 C CA . GLN A 1 191 ? 162.679 -7.707 90.763 1.00 34.56 191 GLN A CA 1
ATOM 1523 C C . GLN A 1 191 ? 161.399 -7.719 91.605 1.00 36.26 191 GLN A C 1
ATOM 1524 O O . GLN A 1 191 ? 160.868 -6.657 91.920 1.00 43.29 191 GLN A O 1
ATOM 1530 N N . ASN A 1 192 ? 160.924 -8.911 91.970 1.00 38.26 192 ASN A N 1
ATOM 1531 C CA . ASN A 1 192 ? 159.674 -9.068 92.729 1.00 41.70 192 ASN A CA 1
ATOM 1532 C C . ASN A 1 192 ? 158.530 -8.280 92.080 1.00 38.46 192 ASN A C 1
ATOM 1533 O O . ASN A 1 192 ? 157.755 -7.594 92.745 1.00 41.12 192 ASN A O 1
ATOM 1538 N N . LEU A 1 193 ? 158.449 -8.393 90.760 1.00 38.45 193 LEU A N 1
ATOM 1539 C CA . LEU A 1 193 ? 157.500 -7.625 89.966 1.00 32.87 193 LEU A CA 1
ATOM 1540 C C . LEU A 1 193 ? 156.541 -8.597 89.271 1.00 30.54 193 LEU A C 1
ATOM 1541 O O . LEU A 1 193 ? 156.967 -9.425 88.468 1.00 29.16 193 LEU A O 1
ATOM 1546 N N . SER A 1 194 ? 155.253 -8.491 89.586 1.00 29.85 194 SER A N 1
ATOM 1547 C CA . SER A 1 194 ? 154.220 -9.414 89.060 1.00 28.91 194 SER A CA 1
ATOM 1548 C C . SER A 1 194 ? 154.102 -9.276 87.569 1.00 27.30 194 SER A C 1
ATOM 1549 O O . SER A 1 194 ? 154.151 -8.158 87.036 1.00 26.69 194 SER A O 1
ATOM 1552 N N . ALA A 1 195 ? 153.939 -10.398 86.885 1.00 24.62 195 ALA A N 1
ATOM 1553 C CA . ALA A 1 195 ? 153.716 -10.360 85.447 1.00 25.22 195 ALA A CA 1
ATOM 1554 C C . ALA A 1 195 ? 152.281 -9.957 85.083 1.00 23.07 195 ALA A C 1
ATOM 1555 O O . ALA A 1 195 ? 152.032 -9.616 83.948 1.00 23.40 195 ALA A O 1
ATOM 1557 N N . TYR A 1 196 ? 151.342 -10.011 86.032 1.00 20.72 196 TYR A N 1
ATOM 1558 C CA . TYR A 1 196 ? 149.922 -10.013 85.661 1.00 24.10 196 TYR A CA 1
ATOM 1559 C C . TYR A 1 196 ? 149.510 -8.858 84.739 1.00 22.24 196 TYR A C 1
ATOM 1560 O O . TYR A 1 196 ? 148.813 -9.068 83.764 1.00 20.63 196 TYR A O 1
ATOM 1569 N N . ASN A 1 197 ? 149.940 -7.646 85.068 1.00 22.44 197 ASN A N 1
ATOM 1570 C CA . ASN A 1 197 ? 149.495 -6.461 84.331 1.00 21.34 197 ASN A CA 1
ATOM 1571 C C . ASN A 1 197 ? 150.564 -5.981 83.370 1.00 24.23 197 ASN A C 1
ATOM 1572 O O . ASN A 1 197 ? 150.719 -4.765 83.174 1.00 23.24 197 ASN A O 1
ATOM 1577 N N . THR A 1 198 ? 151.310 -6.937 82.801 1.00 23.56 198 THR A N 1
ATOM 1578 C CA . THR A 1 198 ? 152.454 -6.633 81.933 1.00 23.19 198 THR A CA 1
ATOM 1579 C C . THR A 1 198 ? 152.418 -7.278 80.550 1.00 27.95 198 THR A C 1
ATOM 1580 O O . THR A 1 198 ? 151.741 -8.314 80.329 1.00 24.03 198 THR A O 1
ATOM 1584 N N . ARG A 1 199 ? 153.136 -6.636 79.620 1.00 23.95 199 ARG A N 1
ATOM 1585 C CA . ARG A 1 199 ? 153.441 -7.214 78.315 1.00 23.02 199 ARG A CA 1
ATOM 1586 C C . ARG A 1 199 ? 154.927 -7.101 78.097 1.00 26.00 199 ARG A C 1
ATOM 1587 O O . ARG A 1 199 ? 155.600 -6.369 78.840 1.00 25.41 199 ARG A O 1
ATOM 1595 N N . LEU A 1 200 ? 155.430 -7.837 77.108 1.00 26.30 200 LEU A N 1
ATOM 1596 C CA . LEU A 1 200 ? 156.870 -7.889 76.811 1.00 22.08 200 LEU A CA 1
ATOM 1597 C C . LEU A 1 200 ? 157.125 -7.634 75.345 1.00 25.83 200 LEU A C 1
ATOM 1598 O O . LEU A 1 200 ? 156.665 -8.409 74.480 1.00 24.07 200 LEU A O 1
ATOM 1603 N N . PHE A 1 201 ? 157.880 -6.573 75.053 1.00 24.18 201 PHE A N 1
ATOM 1604 C CA . PHE A 1 201 ? 158.254 -6.276 73.678 1.00 23.58 201 PHE A CA 1
ATOM 1605 C C . PHE A 1 201 ? 159.760 -6.326 73.508 1.00 28.13 201 PHE A C 1
ATOM 1606 O O . PHE A 1 201 ? 160.505 -5.865 74.372 1.00 31.02 201 PHE A O 1
ATOM 1614 N N . LYS A 1 202 ? 160.181 -6.909 72.405 1.00 28.09 202 LYS A N 1
ATOM 1615 C CA . LYS A 1 202 ? 161.605 -7.095 72.105 1.00 27.19 202 LYS A CA 1
ATOM 1616 C C . LYS A 1 202 ? 161.883 -6.333 70.815 1.00 33.43 202 LYS A C 1
ATOM 1617 O O . LYS A 1 202 ? 161.247 -6.587 69.791 1.00 33.31 202 LYS A O 1
ATOM 1623 N N . GLU A 1 203 ? 162.768 -5.340 70.872 1.00 31.26 203 GLU A N 1
ATOM 1624 C CA . GLU A 1 203 ? 163.134 -4.609 69.663 1.00 30.68 203 GLU A CA 1
ATOM 1625 C C . GLU A 1 203 ? 164.650 -4.746 69.482 1.00 40.25 203 GLU A C 1
ATOM 1626 O O . GLU A 1 203 ? 165.374 -4.876 70.457 1.00 40.82 203 GLU A O 1
ATOM 1632 N N . VAL A 1 204 ? 165.127 -4.754 68.248 1.00 39.99 204 VAL A N 1
ATOM 1633 C CA . VAL A 1 204 ? 166.570 -4.830 68.017 1.00 45.52 204 VAL A CA 1
ATOM 1634 C C . VAL A 1 204 ? 167.141 -3.464 67.588 1.00 49.61 204 VAL A C 1
ATOM 1635 O O . VAL A 1 204 ? 166.444 -2.654 66.977 1.00 48.55 204 VAL A O 1
ATOM 1639 N N . ASP A 1 205 ? 168.397 -3.194 67.933 1.00 52.48 205 ASP A N 1
ATOM 1640 C CA . ASP A 1 205 ? 169.034 -1.947 67.500 1.00 58.61 205 ASP A CA 1
ATOM 1641 C C . ASP A 1 205 ? 169.627 -2.103 66.102 1.00 59.68 205 ASP A C 1
ATOM 1642 O O . ASP A 1 205 ? 169.332 -3.075 65.406 1.00 58.80 205 ASP A O 1
ATOM 1647 N N . GLY A 1 206 ? 170.463 -1.148 65.699 1.00 65.64 206 GLY A N 1
ATOM 1648 C CA . GLY A 1 206 ? 171.120 -1.200 64.402 1.00 64.27 206 GLY A CA 1
ATOM 1649 C C . GLY A 1 206 ? 172.046 -2.395 64.210 1.00 68.83 206 GLY A C 1
ATOM 1650 O O . GLY A 1 206 ? 172.337 -2.788 63.076 1.00 73.55 206 GLY A O 1
ATOM 1651 N N . CYS A 1 207 ? 172.509 -2.978 65.312 1.00 62.61 207 CYS A N 1
ATOM 1652 C CA . CYS A 1 207 ? 173.424 -4.113 65.259 1.00 62.53 207 CYS A CA 1
ATOM 1653 C C . CYS A 1 207 ? 172.715 -5.435 65.529 1.00 63.11 207 CYS A C 1
ATOM 1654 O O . CYS A 1 207 ? 173.359 -6.480 65.666 1.00 63.36 207 CYS A O 1
ATOM 1657 N N . GLY A 1 208 ? 171.388 -5.384 65.606 1.00 60.65 208 GLY A N 1
ATOM 1658 C CA . GLY A 1 208 ? 170.584 -6.578 65.788 1.00 58.00 208 GLY A CA 1
ATOM 1659 C C . GLY A 1 208 ? 170.588 -7.095 67.214 1.00 55.57 208 GLY A C 1
ATOM 1660 O O . GLY A 1 208 ? 170.167 -8.224 67.475 1.00 56.95 208 GLY A O 1
ATOM 1661 N N . LYS A 1 209 ? 171.085 -6.276 68.134 1.00 53.00 209 LYS A N 1
ATOM 1662 C CA . LYS A 1 209 ? 171.056 -6.603 69.556 1.00 49.83 209 LYS A CA 1
ATOM 1663 C C . LYS A 1 209 ? 169.668 -6.312 70.121 1.00 45.78 209 LYS A C 1
ATOM 1664 O O . LYS A 1 209 ? 169.176 -5.194 69.988 1.00 46.28 209 LYS A O 1
ATOM 1670 N N . PRO A 1 210 ? 169.029 -7.318 70.741 1.00 46.90 210 PRO A N 1
ATOM 1671 C CA . PRO A 1 210 ? 167.679 -7.114 71.287 1.00 42.55 210 PRO A CA 1
ATOM 1672 C C . PRO A 1 210 ? 167.661 -6.336 72.608 1.00 43.43 210 PRO A C 1
ATOM 1673 O O . PRO A 1 210 ? 168.541 -6.453 73.463 1.00 44.31 210 PRO A O 1
ATOM 1677 N N . TYR A 1 211 ? 166.628 -5.520 72.734 1.00 37.86 211 TYR A N 1
ATOM 1678 C CA . TYR A 1 211 ? 166.324 -4.748 73.926 1.00 36.34 211 TYR A CA 1
ATOM 1679 C C . TYR A 1 211 ? 164.920 -5.173 74.339 1.00 36.42 211 TYR A C 1
ATOM 1680 O O . TYR A 1 211 ? 164.064 -5.349 73.473 1.00 34.38 211 TYR A O 1
ATOM 1689 N N . TYR A 1 212 ? 164.694 -5.351 75.634 1.00 30.58 212 TYR A N 1
ATOM 1690 C CA . TYR A 1 212 ? 163.392 -5.793 76.126 1.00 29.67 212 TYR A CA 1
ATOM 1691 C C . TYR A 1 212 ? 162.670 -4.669 76.828 1.00 28.59 212 TYR A C 1
ATOM 1692 O O . TYR A 1 212 ? 163.271 -3.949 77.625 1.00 32.05 212 TYR A O 1
ATOM 1701 N N . GLU A 1 213 ? 161.378 -4.530 76.551 1.00 29.07 213 GLU A N 1
ATOM 1702 C CA . GLU A 1 213 ? 160.537 -3.593 77.281 1.00 27.29 213 GLU A CA 1
ATOM 1703 C C . GLU A 1 213 ? 159.487 -4.383 78.025 1.00 31.47 213 GLU A C 1
ATOM 1704 O O . GLU A 1 213 ? 158.696 -5.097 77.411 1.00 28.04 213 GLU A O 1
ATOM 1710 N N . VAL A 1 214 ? 159.497 -4.262 79.343 1.00 26.45 214 VAL A N 1
ATOM 1711 C CA . VAL A 1 214 ? 158.432 -4.797 80.170 1.00 27.69 214 VAL A CA 1
ATOM 1712 C C . VAL A 1 214 ? 157.453 -3.663 80.415 1.00 28.52 214 VAL A C 1
ATOM 1713 O O . VAL A 1 214 ? 157.772 -2.713 81.140 1.00 27.65 214 VAL A O 1
ATOM 1717 N N . ARG A 1 215 ? 156.274 -3.725 79.801 1.00 23.66 215 ARG A N 1
ATOM 1718 C CA . ARG A 1 215 ? 155.357 -2.583 79.898 1.00 24.96 215 ARG A CA 1
ATOM 1719 C C . ARG A 1 215 ? 154.170 -2.846 80.832 1.00 26.39 215 ARG A C 1
ATOM 1720 O O . ARG A 1 215 ? 153.391 -3.786 80.635 1.00 24.73 215 ARG A O 1
ATOM 1728 N N . LEU A 1 216 ? 154.028 -2.006 81.839 1.00 24.86 216 LEU A N 1
ATOM 1729 C CA . LEU A 1 216 ? 152.958 -2.164 82.804 1.00 26.33 216 LEU A CA 1
ATOM 1730 C C . LEU A 1 216 ? 151.703 -1.417 82.333 1.00 25.28 216 LEU A C 1
ATOM 1731 O O . LEU A 1 216 ? 151.790 -0.350 81.721 1.00 23.60 216 LEU A O 1
ATOM 1736 N N . ALA A 1 217 ? 150.543 -1.961 82.680 1.00 24.68 217 ALA A N 1
ATOM 1737 C CA . ALA A 1 217 ? 149.270 -1.322 82.363 1.00 24.72 217 ALA A CA 1
ATOM 1738 C C . ALA A 1 217 ? 148.934 -0.228 83.378 1.00 23.85 217 ALA A C 1
ATOM 1739 O O . ALA A 1 217 ? 148.905 -0.477 84.578 1.00 23.18 217 ALA A O 1
ATOM 1741 N N . SER A 1 218 ? 148.679 0.987 82.894 1.00 23.54 218 SER A N 1
ATOM 1742 C CA . SER A 1 218 ? 148.352 2.070 83.807 1.00 23.43 218 SER A CA 1
ATOM 1743 C C . SER A 1 218 ? 147.828 3.276 83.076 1.00 22.46 218 SER A C 1
ATOM 1744 O O . SER A 1 218 ? 148.102 3.443 81.903 1.00 23.94 218 SER A O 1
ATOM 1747 N N . VAL A 1 219 ? 147.125 4.143 83.804 1.00 25.40 219 VAL A N 1
ATOM 1748 C CA . VAL A 1 219 ? 146.725 5.439 83.261 1.00 23.60 219 VAL A CA 1
ATOM 1749 C C . VAL A 1 219 ? 147.965 6.344 83.052 1.00 27.65 219 VAL A C 1
ATOM 1750 O O . VAL A 1 219 ? 148.133 7.020 82.025 1.00 26.41 219 VAL A O 1
ATOM 1754 N N . LEU A 1 220 ? 148.802 6.382 84.071 1.00 22.60 220 LEU A N 1
ATOM 1755 C CA . LEU A 1 220 ? 149.968 7.260 84.082 1.00 29.13 220 LEU A CA 1
ATOM 1756 C C . LEU A 1 220 ? 151.090 6.742 83.173 1.00 29.18 220 LEU A C 1
ATOM 1757 O O . LEU A 1 220 ? 151.224 5.537 82.930 1.00 30.57 220 LEU A O 1
ATOM 1762 N N . GLY A 1 221 ? 151.892 7.660 82.661 1.00 29.78 221 GLY A N 1
ATOM 1763 C CA . GLY A 1 221 ? 153.003 7.290 81.800 1.00 33.96 221 GLY A CA 1
ATOM 1764 C C . GLY A 1 221 ? 154.336 7.491 82.495 1.00 35.01 221 GLY A C 1
ATOM 1765 O O . GLY A 1 221 ? 154.476 7.149 83.664 1.00 32.70 221 GLY A O 1
ATOM 1766 N N . SER A 1 222 ? 155.300 8.064 81.778 1.00 30.02 222 SER A N 1
ATOM 1767 C CA . SER A 1 222 ? 156.671 8.177 82.283 1.00 37.89 222 SER A CA 1
ATOM 1768 C C . SER A 1 222 ? 156.846 9.387 83.196 1.00 38.61 222 SER A C 1
ATOM 1769 O O . SER A 1 222 ? 157.845 9.499 83.892 1.00 42.67 222 SER A O 1
ATOM 1772 N N . GLU A 1 223 ? 155.874 10.288 83.168 1.00 38.92 223 GLU A N 1
ATOM 1773 C CA . GLU A 1 223 ? 155.910 11.495 83.975 1.00 43.91 223 GLU A CA 1
ATOM 1774 C C . GLU A 1 223 ? 155.858 11.139 85.456 1.00 43.63 223 GLU A C 1
ATOM 1775 O O . GLU A 1 223 ? 155.295 10.108 85.847 1.00 38.69 223 GLU A O 1
ATOM 1781 N N . PRO A 1 224 ? 156.449 11.995 86.300 1.00 51.03 224 PRO A N 1
ATOM 1782 C CA . PRO A 1 224 ? 156.463 11.692 87.731 1.00 49.34 224 PRO A CA 1
ATOM 1783 C C . PRO A 1 224 ? 155.062 11.720 88.333 1.00 46.59 224 PRO A C 1
ATOM 1784 O O . PRO A 1 224 ? 154.201 12.471 87.873 1.00 47.08 224 PRO A O 1
ATOM 1788 N N . SER A 1 225 ? 154.842 10.886 89.340 1.00 42.41 225 SER A N 1
ATOM 1789 C CA . SER A 1 225 ? 153.576 10.874 90.058 1.00 48.77 225 SER A CA 1
ATOM 1790 C C . SER A 1 225 ? 153.820 10.639 91.546 1.00 50.66 225 SER A C 1
ATOM 1791 O O . SER A 1 225 ? 154.937 10.322 91.963 1.00 49.86 225 SER A O 1
ATOM 1794 N N . LEU A 1 226 ? 152.760 10.788 92.332 1.00 50.00 226 LEU A N 1
ATOM 1795 C CA . LEU A 1 226 ? 152.840 10.726 93.786 1.00 52.72 226 LEU A CA 1
ATOM 1796 C C . LEU A 1 226 ? 153.428 9.413 94.298 1.00 53.34 226 LEU A C 1
ATOM 1797 O O . LEU A 1 226 ? 154.079 9.379 95.346 1.00 55.34 226 LEU A O 1
ATOM 1802 N N . ASP A 1 227 ? 153.199 8.345 93.544 1.00 51.59 227 ASP A N 1
ATOM 1803 C CA . ASP A 1 227 ? 153.644 7.004 93.904 1.00 49.19 227 ASP A CA 1
ATOM 1804 C C . ASP A 1 227 ? 155.175 6.891 93.888 1.00 52.12 227 ASP A C 1
ATOM 1805 O O . ASP A 1 227 ? 155.874 7.642 93.201 1.00 51.60 227 ASP A O 1
ATOM 1810 N N . SER A 1 228 ? 155.692 5.960 94.673 1.00 47.02 228 SER A N 1
ATOM 1811 C CA . SER A 1 228 ? 157.117 5.673 94.664 1.00 50.96 228 SER A CA 1
ATOM 1812 C C . SER A 1 228 ? 157.350 4.238 94.234 1.00 44.06 228 SER A C 1
ATOM 1813 O O . SER A 1 228 ? 158.301 3.953 93.502 1.00 50.10 228 SER A O 1
ATOM 1816 N N . GLU A 1 229 ? 156.488 3.334 94.684 1.00 40.79 229 GLU A N 1
ATOM 1817 C CA . GLU A 1 229 ? 156.784 1.926 94.527 1.00 42.45 229 GLU A CA 1
ATOM 1818 C C . GLU A 1 229 ? 156.885 1.529 93.042 1.00 45.54 229 GLU A C 1
ATOM 1819 O O . GLU A 1 229 ? 157.758 0.743 92.686 1.00 43.56 229 GLU A O 1
ATOM 1825 N N . VAL A 1 230 ? 156.040 2.094 92.172 1.00 42.55 230 VAL A N 1
ATOM 1826 C CA . VAL A 1 230 ? 156.152 1.803 90.743 1.00 40.12 230 VAL A CA 1
ATOM 1827 C C . VAL A 1 230 ? 157.173 2.704 90.048 1.00 37.52 230 VAL A C 1
ATOM 1828 O O . VAL A 1 230 ? 157.998 2.233 89.270 1.00 36.11 230 VAL A O 1
ATOM 1832 N N . THR A 1 231 ? 157.118 4.002 90.308 1.00 40.20 231 THR A N 1
ATOM 1833 C CA . THR A 1 231 ? 157.962 4.919 89.559 1.00 38.09 231 THR A CA 1
ATOM 1834 C C . THR A 1 231 ? 159.456 4.619 89.785 1.00 35.62 231 THR A C 1
ATOM 1835 O O . THR A 1 231 ? 160.273 4.860 88.899 1.00 33.76 231 THR A O 1
ATOM 1839 N N . SER A 1 232 ? 159.806 4.069 90.944 1.00 33.14 232 SER A N 1
ATOM 1840 C CA . SER A 1 232 ? 161.206 3.780 91.214 1.00 39.88 232 SER A CA 1
ATOM 1841 C C . SER A 1 232 ? 161.679 2.639 90.315 1.00 37.20 232 SER A C 1
ATOM 1842 O O . SER A 1 232 ? 162.877 2.452 90.113 1.00 37.94 232 SER A O 1
ATOM 1845 N N . LYS A 1 233 ? 160.728 1.883 89.769 1.00 33.81 233 LYS A N 1
ATOM 1846 C CA . LYS A 1 233 ? 161.045 0.747 88.915 1.00 33.21 233 LYS A CA 1
ATOM 1847 C C . LYS A 1 233 ? 161.171 1.146 87.458 1.00 32.60 233 LYS A C 1
ATOM 1848 O O . LYS A 1 233 ? 161.680 0.373 86.654 1.00 34.28 233 LYS A O 1
ATOM 1854 N N . LEU A 1 234 ? 160.690 2.332 87.101 1.00 30.86 234 LEU A N 1
ATOM 1855 C CA . LEU A 1 234 ? 160.682 2.737 85.702 1.00 32.79 234 LEU A CA 1
ATOM 1856 C C . LEU A 1 234 ? 162.068 3.203 85.297 1.00 36.73 234 LEU A C 1
ATOM 1857 O O . LEU A 1 234 ? 162.401 4.381 85.459 1.00 35.48 234 LEU A O 1
ATOM 1862 N N . LYS A 1 235 ? 162.857 2.268 84.779 1.00 33.62 235 LYS A N 1
ATOM 1863 C CA . LYS A 1 235 ? 164.248 2.514 84.449 1.00 37.68 235 LYS A CA 1
ATOM 1864 C C . LYS A 1 235 ? 164.813 1.368 83.630 1.00 37.61 235 LYS A C 1
ATOM 1865 O O . LYS A 1 235 ? 164.131 0.385 83.360 1.00 36.82 235 LYS A O 1
ATOM 1871 N N . SER A 1 236 ? 166.073 1.474 83.240 1.00 38.15 236 SER A N 1
ATOM 1872 C CA . SER A 1 236 ? 166.681 0.363 82.536 1.00 36.46 236 SER A CA 1
ATOM 1873 C C . SER A 1 236 ? 167.468 -0.509 83.495 1.00 37.91 236 SER A C 1
ATOM 1874 O O . SER A 1 236 ? 167.942 -0.059 84.532 1.00 38.72 236 SER A O 1
ATOM 1877 N N . TYR A 1 237 ? 167.583 -1.771 83.126 1.00 36.22 237 TYR A N 1
ATOM 1878 C CA . TYR A 1 237 ? 168.262 -2.767 83.917 1.00 36.02 237 TYR A CA 1
ATOM 1879 C C . TYR A 1 237 ? 169.155 -3.552 82.969 1.00 39.06 237 TYR A C 1
ATOM 1880 O O . TYR A 1 237 ? 168.931 -3.571 81.751 1.00 36.77 237 TYR A O 1
ATOM 1889 N N . GLU A 1 238 ? 170.165 -4.196 83.536 1.00 38.44 238 GLU A N 1
ATOM 1890 C CA . GLU A 1 238 ? 170.915 -5.224 82.828 1.00 42.22 238 GLU A CA 1
ATOM 1891 C C . GLU A 1 238 ? 170.607 -6.543 83.500 1.00 38.07 238 GLU A C 1
ATOM 1892 O O . GLU A 1 238 ? 170.720 -6.657 84.722 1.00 45.43 238 GLU A O 1
ATOM 1898 N N . PHE A 1 239 ? 170.218 -7.541 82.712 1.00 42.21 239 PHE A N 1
ATOM 1899 C CA . PHE A 1 239 ? 169.888 -8.845 83.263 1.00 38.75 239 PHE A CA 1
ATOM 1900 C C . PHE A 1 239 ? 170.475 -9.977 82.432 1.00 41.58 239 PHE A C 1
ATOM 1901 O O . PHE A 1 239 ? 170.074 -10.166 81.291 1.00 40.93 239 PHE A O 1
ATOM 1909 N N . ARG A 1 240 ? 171.411 -10.729 83.016 1.00 44.54 240 ARG A N 1
ATOM 1910 C CA . ARG A 1 240 ? 172.142 -11.785 82.303 1.00 39.69 240 ARG A CA 1
ATOM 1911 C C . ARG A 1 240 ? 172.597 -11.315 80.931 1.00 42.10 240 ARG A C 1
ATOM 1912 O O . ARG A 1 240 ? 172.480 -12.033 79.945 1.00 41.67 240 ARG A O 1
ATOM 1920 N N . GLY A 1 241 ? 173.083 -10.082 80.879 1.00 38.40 241 GLY A N 1
ATOM 1921 C CA . GLY A 1 241 ? 173.642 -9.538 79.655 1.00 45.29 241 GLY A CA 1
ATOM 1922 C C . GLY A 1 241 ? 172.622 -8.890 78.749 1.00 44.06 241 GLY A C 1
ATOM 1923 O O . GLY A 1 241 ? 172.984 -8.359 77.711 1.00 43.71 241 GLY A O 1
ATOM 1924 N N . SER A 1 242 ? 171.346 -8.929 79.143 1.00 43.34 242 SER A N 1
ATOM 1925 C CA . SER A 1 242 ? 170.266 -8.372 78.325 1.00 40.07 242 SER A CA 1
ATOM 1926 C C . SER A 1 242 ? 169.756 -7.044 78.903 1.00 40.27 242 SER A C 1
ATOM 1927 O O . SER A 1 242 ? 169.564 -6.935 80.113 1.00 40.56 242 SER A O 1
ATOM 1930 N N . PRO A 1 243 ? 169.558 -6.030 78.042 1.00 38.86 243 PRO A N 1
ATOM 1931 C CA . PRO A 1 243 ? 168.990 -4.736 78.435 1.00 33.25 243 PRO A CA 1
ATOM 1932 C C . PRO A 1 243 ? 167.478 -4.862 78.614 1.00 34.27 243 PRO A C 1
ATOM 1933 O O . PRO A 1 243 ? 166.795 -5.352 77.704 1.00 31.70 243 PRO A O 1
ATOM 1937 N N . PHE A 1 244 ? 166.991 -4.467 79.783 1.00 32.53 244 PHE A N 1
ATOM 1938 C CA . PHE A 1 244 ? 165.570 -4.493 80.108 1.00 32.31 244 PHE A CA 1
ATOM 1939 C C . PHE A 1 244 ? 165.157 -3.112 80.555 1.00 36.91 244 PHE A C 1
ATOM 1940 O O . PHE A 1 244 ? 165.813 -2.493 81.406 1.00 37.37 244 PHE A O 1
ATOM 1948 N N . GLN A 1 245 ? 164.063 -2.626 79.996 1.00 31.50 245 GLN A N 1
ATOM 1949 C CA . GLN A 1 245 ? 163.485 -1.393 80.486 1.00 31.40 245 GLN A CA 1
ATOM 1950 C C . GLN A 1 245 ? 162.067 -1.658 80.990 1.00 30.95 245 GLN A C 1
ATOM 1951 O O . GLN A 1 245 ? 161.315 -2.331 80.311 1.00 27.97 245 GLN A O 1
ATOM 1957 N N . VAL A 1 246 ? 161.740 -1.163 82.185 1.00 29.42 246 VAL A N 1
ATOM 1958 C CA . VAL A 1 246 ? 160.379 -1.240 82.722 1.00 29.57 246 VAL A CA 1
ATOM 1959 C C . VAL A 1 246 ? 159.698 0.109 82.500 1.00 27.29 246 VAL A C 1
ATOM 1960 O O . VAL A 1 246 ? 160.203 1.170 82.920 1.00 29.95 246 VAL A O 1
ATOM 1964 N N . THR A 1 247 ? 158.567 0.058 81.797 1.00 27.22 247 THR A N 1
ATOM 1965 C CA . THR A 1 247 ? 157.765 1.216 81.427 1.00 27.17 247 THR A CA 1
ATOM 1966 C C . THR A 1 247 ? 156.343 1.031 81.905 1.00 28.23 247 THR A C 1
ATOM 1967 O O . THR A 1 247 ? 155.972 -0.059 82.343 1.00 25.31 247 THR A O 1
ATOM 1971 N N . ARG A 1 248 ? 155.528 2.065 81.774 1.00 23.69 248 ARG A N 1
ATOM 1972 C CA . ARG A 1 248 ? 154.103 1.902 82.055 1.00 28.03 248 ARG A CA 1
ATOM 1973 C C . ARG A 1 248 ? 153.275 2.688 81.045 1.00 26.42 248 ARG A C 1
ATOM 1974 O O . ARG A 1 248 ? 153.797 3.117 80.014 1.00 29.87 248 ARG A O 1
ATOM 1982 N N . GLY A 1 249 ? 151.979 2.837 81.308 1.00 26.89 249 GLY A N 1
ATOM 1983 C CA . GLY A 1 249 ? 151.104 3.523 80.378 1.00 24.63 249 GLY A CA 1
ATOM 1984 C C . GLY A 1 249 ? 150.330 2.627 79.397 1.00 27.40 249 GLY A C 1
ATOM 1985 O O . GLY A 1 249 ? 149.633 3.152 78.5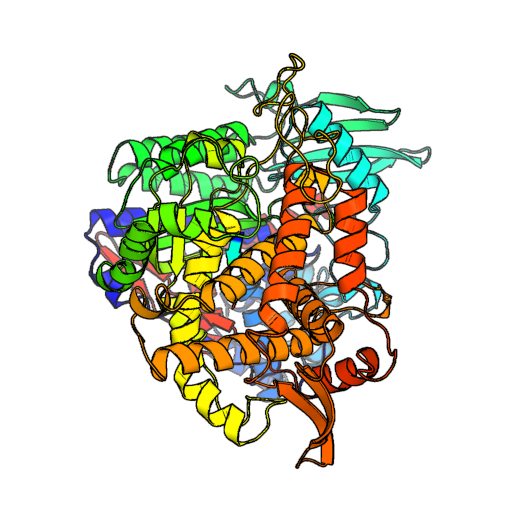26 1.00 22.68 249 GLY A O 1
ATOM 1986 N N . ASP A 1 250 ? 150.415 1.297 79.531 1.00 21.14 250 ASP A N 1
ATOM 1987 C CA . ASP A 1 250 ? 149.683 0.409 78.593 1.00 21.44 250 ASP A CA 1
ATOM 1988 C C . ASP A 1 250 ? 148.177 0.629 78.772 1.00 22.92 250 ASP A C 1
ATOM 1989 O O . ASP A 1 250 ? 147.692 0.673 79.912 1.00 21.43 250 ASP A O 1
ATOM 1994 N N . TYR A 1 251 ? 147.451 0.749 77.660 1.00 23.39 251 TYR A N 1
ATOM 1995 C CA . TYR A 1 251 ? 145.991 0.964 77.653 1.00 21.71 251 TYR A CA 1
ATOM 1996 C C . TYR A 1 251 ? 145.541 2.238 78.393 1.00 24.33 251 TYR A C 1
ATOM 1997 O O . TYR A 1 251 ? 144.392 2.307 78.853 1.00 22.95 251 TYR A O 1
ATOM 2006 N N . ALA A 1 252 ? 146.418 3.248 78.500 1.00 23.33 252 ALA A N 1
ATOM 2007 C CA . ALA A 1 252 ? 146.152 4.362 79.427 1.00 24.97 252 ALA A CA 1
ATOM 2008 C C . ALA A 1 252 ? 144.750 5.019 79.276 1.00 21.47 252 ALA A C 1
ATOM 2009 O O . ALA A 1 252 ? 144.050 5.176 80.264 1.00 24.44 252 ALA A O 1
ATOM 2011 N N . PRO A 1 253 ? 144.332 5.388 78.050 1.00 24.91 253 PRO A N 1
ATOM 2012 C CA . PRO A 1 253 ? 143.043 6.098 78.009 1.00 26.63 253 PRO A CA 1
ATOM 2013 C C . PRO A 1 253 ? 141.812 5.206 78.285 1.00 25.97 253 PRO A C 1
ATOM 2014 O O . PRO A 1 253 ? 140.736 5.716 78.600 1.00 24.57 253 PRO A O 1
ATOM 2018 N N . ILE A 1 254 ? 141.981 3.896 78.160 1.00 23.61 254 ILE A N 1
ATOM 2019 C CA . ILE A 1 254 ? 140.936 2.939 78.536 1.00 24.59 254 ILE A CA 1
ATOM 2020 C C . ILE A 1 254 ? 140.868 2.833 80.049 1.00 23.97 254 ILE A C 1
ATOM 2021 O O . ILE A 1 254 ? 139.803 2.898 80.665 1.00 23.41 254 ILE A O 1
ATOM 2026 N N . LEU A 1 255 ? 142.022 2.652 80.665 1.00 21.80 255 LEU A N 1
ATOM 2027 C CA . LEU A 1 255 ? 142.048 2.498 82.112 1.00 20.99 255 LEU A CA 1
ATOM 2028 C C . LEU A 1 255 ? 141.638 3.841 82.770 1.00 24.21 255 LEU A C 1
ATOM 2029 O O . LEU A 1 255 ? 141.132 3.880 83.884 1.00 22.31 255 LEU A O 1
ATOM 2034 N N . GLN A 1 256 ? 141.841 4.935 82.055 1.00 23.33 256 GLN A N 1
ATOM 2035 C CA . GLN A 1 256 ? 141.366 6.231 82.557 1.00 26.35 256 GLN A CA 1
ATOM 2036 C C . GLN A 1 256 ? 139.846 6.224 82.695 1.00 26.08 256 GLN A C 1
ATOM 2037 O O . GLN A 1 256 ? 139.310 6.729 83.685 1.00 25.10 256 GLN A O 1
ATOM 2043 N N . LYS A 1 257 ? 139.161 5.669 81.697 1.00 22.15 257 LYS A N 1
ATOM 2044 C CA . LYS A 1 257 ? 137.702 5.528 81.750 1.00 23.34 257 LYS A CA 1
ATOM 2045 C C . LYS A 1 257 ? 137.311 4.577 82.855 1.00 25.65 257 LYS A C 1
ATOM 2046 O O . LYS A 1 257 ? 136.311 4.779 83.521 1.00 23.23 257 LYS A O 1
ATOM 2052 N N . VAL A 1 258 ? 138.069 3.482 82.992 1.00 25.16 258 VAL A N 1
ATOM 2053 C CA . VAL A 1 258 ? 137.820 2.536 84.072 1.00 21.46 258 VAL A CA 1
ATOM 2054 C C . VAL A 1 258 ? 137.831 3.227 85.432 1.00 23.16 258 VAL A C 1
ATOM 2055 O O . VAL A 1 258 ? 136.895 3.107 86.245 1.00 21.39 258 VAL A O 1
ATOM 2059 N N . VAL A 1 259 ? 138.902 3.962 85.680 1.00 22.82 259 VAL A N 1
ATOM 2060 C CA . VAL A 1 259 ? 139.051 4.596 87.000 1.00 23.40 259 VAL A CA 1
ATOM 2061 C C . VAL A 1 259 ? 137.978 5.685 87.211 1.00 23.52 259 VAL A C 1
ATOM 2062 O O . VAL A 1 259 ? 137.523 5.847 88.317 1.00 26.14 259 VAL A O 1
ATOM 2066 N N . GLU A 1 260 ? 137.585 6.421 86.171 1.00 25.63 260 GLU A N 1
ATOM 2067 C CA . GLU A 1 260 ? 136.505 7.411 86.311 1.00 23.80 260 GLU A CA 1
ATOM 2068 C C . GLU A 1 260 ? 135.248 6.772 86.934 1.00 24.69 260 GLU A C 1
ATOM 2069 O O . GLU A 1 260 ? 134.583 7.331 87.795 1.00 25.92 260 GLU A O 1
ATOM 2075 N N . GLN A 1 261 ? 134.940 5.571 86.476 1.00 19.52 261 GLN A N 1
ATOM 2076 C CA . GLN A 1 261 ? 133.728 4.897 86.872 1.00 24.30 261 GLN A CA 1
ATOM 2077 C C . GLN A 1 261 ? 133.892 4.228 88.228 1.00 23.62 261 GLN A C 1
ATOM 2078 O O . GLN A 1 261 ? 132.954 4.159 89.018 1.00 23.37 261 GLN A O 1
ATOM 2084 N N . LEU A 1 262 ? 135.093 3.739 88.516 1.00 20.40 262 LEU A N 1
ATOM 2085 C CA . LEU A 1 262 ? 135.351 3.187 89.851 1.00 24.46 262 LEU A CA 1
ATOM 2086 C C . LEU A 1 262 ? 135.224 4.288 90.910 1.00 24.73 262 LEU A C 1
ATOM 2087 O O . LEU A 1 262 ? 134.732 4.049 92.010 1.00 26.05 262 LEU A O 1
ATOM 2092 N N . GLU A 1 263 ? 135.697 5.478 90.567 1.00 22.55 263 GLU A N 1
ATOM 2093 C CA . GLU A 1 263 ? 135.561 6.634 91.465 1.00 26.48 263 GLU A CA 1
ATOM 2094 C C . GLU A 1 263 ? 134.095 6.934 91.757 1.00 28.03 263 GLU A C 1
ATOM 2095 O O . GLU A 1 263 ? 133.714 7.140 92.906 1.00 28.25 263 GLU A O 1
ATOM 2101 N N . LYS A 1 264 ? 133.273 6.945 90.707 1.00 30.21 264 LYS A N 1
ATOM 2102 C CA . LYS A 1 264 ? 131.845 7.225 90.876 1.00 27.87 264 LYS A CA 1
ATOM 2103 C C . LYS A 1 264 ? 131.138 6.120 91.651 1.00 26.54 264 LYS A C 1
ATOM 2104 O O . LYS A 1 264 ? 130.215 6.384 92.420 1.00 27.77 264 LYS A O 1
ATOM 2110 N N . ALA A 1 265 ? 131.543 4.872 91.444 1.00 26.60 265 ALA A N 1
ATOM 2111 C CA . ALA A 1 265 ? 130.974 3.776 92.216 1.00 25.89 265 ALA A CA 1
ATOM 2112 C C . ALA A 1 265 ? 131.262 3.953 93.700 1.00 29.96 265 ALA A C 1
ATOM 2113 O O . ALA A 1 265 ? 130.457 3.565 94.546 1.00 26.67 265 ALA A O 1
ATOM 2115 N N . LYS A 1 266 ? 132.446 4.472 94.012 1.00 26.64 266 LYS A N 1
ATOM 2116 C CA . LYS A 1 266 ? 132.853 4.627 95.410 1.00 31.87 266 LYS A CA 1
ATOM 2117 C C . LYS A 1 266 ? 131.840 5.488 96.181 1.00 32.01 266 LYS A C 1
ATOM 2118 O O . LYS A 1 266 ? 131.622 5.283 97.373 1.00 33.94 266 LYS A O 1
ATOM 2124 N N . ALA A 1 267 ? 131.192 6.426 95.503 1.00 31.47 267 ALA A N 1
ATOM 2125 C CA . ALA A 1 267 ? 130.162 7.238 96.150 1.00 32.81 267 ALA A CA 1
ATOM 2126 C C . ALA A 1 267 ? 128.994 6.402 96.676 1.00 35.65 267 ALA A C 1
ATOM 2127 O O . ALA A 1 267 ? 128.285 6.835 97.582 1.00 35.70 267 ALA A O 1
ATOM 2129 N N . TYR A 1 268 ? 128.785 5.220 96.099 1.00 29.21 268 TYR A N 1
ATOM 2130 C CA . TYR A 1 268 ? 127.653 4.365 96.461 1.00 31.15 268 TYR A CA 1
ATOM 2131 C C . TYR A 1 268 ? 128.058 3.092 97.179 1.00 30.04 268 TYR A C 1
ATOM 2132 O O . TYR A 1 268 ? 127.246 2.182 97.352 1.00 28.93 268 TYR A O 1
ATOM 2141 N N . ALA A 1 269 ? 129.320 3.016 97.584 1.00 30.82 269 ALA A N 1
ATOM 2142 C CA . ALA A 1 269 ? 129.801 1.848 98.314 1.00 26.79 269 ALA A CA 1
ATOM 2143 C C . ALA A 1 269 ? 128.944 1.585 99.552 1.00 36.15 269 ALA A C 1
ATOM 2144 O O . ALA A 1 269 ? 128.470 2.520 100.202 1.00 29.30 269 ALA A O 1
ATOM 2146 N N . ALA A 1 270 ? 128.744 0.315 99.877 1.00 30.45 270 ALA A N 1
ATOM 2147 C CA . ALA A 1 270 ? 127.875 -0.050 100.992 1.00 30.98 270 ALA A CA 1
ATOM 2148 C C . ALA A 1 270 ? 128.584 0.018 102.343 1.00 36.24 270 ALA A C 1
ATOM 2149 O O . ALA A 1 270 ? 127.937 0.125 103.382 1.00 32.66 270 ALA A O 1
ATOM 2151 N N . ASN A 1 271 ? 129.907 -0.075 102.320 1.00 30.69 271 ASN A N 1
ATOM 2152 C CA . ASN A 1 271 ? 130.691 -0.143 103.543 1.00 34.03 271 ASN A CA 1
ATOM 2153 C C . ASN A 1 271 ? 132.138 0.228 103.267 1.00 34.83 271 ASN A C 1
ATOM 2154 O O . ASN A 1 271 ? 132.546 0.379 102.107 1.00 31.27 271 ASN A O 1
ATOM 2159 N N . SER A 1 272 ? 132.925 0.355 104.330 1.00 35.84 272 SER A N 1
ATOM 2160 C CA . SER A 1 272 ? 134.285 0.872 104.187 1.00 34.49 272 SER A CA 1
ATOM 2161 C C . SER A 1 272 ? 135.240 -0.113 103.511 1.00 29.70 272 SER A C 1
ATOM 2162 O O . SER A 1 272 ? 136.265 0.302 102.960 1.00 33.83 272 SER A O 1
ATOM 2165 N N . HIS A 1 273 ? 134.946 -1.404 103.583 1.00 30.75 273 HIS A N 1
ATOM 2166 C CA . HIS A 1 273 ? 135.749 -2.391 102.829 1.00 33.26 273 HIS A CA 1
ATOM 2167 C C . HIS A 1 273 ? 135.634 -2.141 101.322 1.00 35.26 273 HIS A C 1
ATOM 2168 O O . HIS A 1 273 ? 136.635 -2.114 100.592 1.00 28.41 273 HIS A O 1
ATOM 2175 N N . GLN A 1 274 ? 134.400 -1.950 100.868 1.00 29.51 274 GLN A N 1
ATOM 2176 C CA . GLN A 1 274 ? 134.145 -1.593 99.477 1.00 30.00 274 GLN A CA 1
ATOM 2177 C C . GLN A 1 274 ? 134.794 -0.267 99.088 1.00 29.46 274 GLN A C 1
ATOM 2178 O O . GLN A 1 274 ? 135.415 -0.171 98.042 1.00 26.55 274 GLN A O 1
ATOM 2184 N N . GLY A 1 275 ? 134.701 0.753 99.933 1.00 28.39 275 GLY A N 1
ATOM 2185 C CA . GLY A 1 275 ? 135.343 2.017 99.622 1.00 25.05 275 GLY A CA 1
ATOM 2186 C C . GLY A 1 275 ? 136.863 1.894 99.518 1.00 28.05 275 GLY A C 1
ATOM 2187 O O . GLY A 1 275 ? 137.491 2.414 98.591 1.00 25.45 275 GLY A O 1
ATOM 2188 N N . GLN A 1 276 ? 137.470 1.180 100.456 1.00 25.45 276 GLN A N 1
ATOM 2189 C CA . GLN A 1 276 ? 138.908 1.025 100.434 1.00 25.70 276 GLN A CA 1
ATOM 2190 C C . GLN A 1 276 ? 139.368 0.120 99.299 1.00 28.67 276 GLN A C 1
ATOM 2191 O O . GLN A 1 276 ? 140.395 0.400 98.669 1.00 29.65 276 GLN A O 1
ATOM 2197 N N . MET A 1 277 ? 138.634 -0.960 99.038 1.00 25.11 277 MET A N 1
ATOM 2198 C CA . MET A 1 277 ? 139.037 -1.838 97.939 1.00 26.76 277 MET A CA 1
ATOM 2199 C C . MET A 1 277 ? 139.015 -1.061 96.622 1.00 24.93 277 MET A C 1
ATOM 2200 O O . MET A 1 277 ? 139.935 -1.203 95.823 1.00 27.46 277 MET A O 1
ATOM 2205 N N . LEU A 1 278 ? 137.997 -0.220 96.408 1.00 24.43 278 LEU A N 1
ATOM 2206 C CA . LEU A 1 278 ? 137.889 0.545 95.162 1.00 24.42 278 LEU A CA 1
ATOM 2207 C C . LEU A 1 278 ? 139.007 1.588 95.079 1.00 26.70 278 LEU A C 1
ATOM 2208 O O . LEU A 1 278 ? 139.597 1.801 94.023 1.00 26.55 278 LEU A O 1
ATOM 2213 N N . ALA A 1 279 ? 139.329 2.212 96.208 1.00 24.54 279 ALA A N 1
ATOM 2214 C CA . ALA A 1 279 ? 140.480 3.107 96.220 1.00 26.24 279 ALA A CA 1
ATOM 2215 C C . ALA A 1 279 ? 141.765 2.377 95.813 1.00 20.67 279 ALA A C 1
ATOM 2216 O O . ALA A 1 279 ? 142.564 2.902 95.057 1.00 25.88 279 ALA A O 1
ATOM 2218 N N . GLN A 1 280 ? 141.960 1.170 96.301 1.00 24.83 280 GLN A N 1
ATOM 2219 C CA . GLN A 1 280 ? 143.199 0.466 95.951 1.00 27.10 280 GLN A CA 1
ATOM 2220 C C . GLN A 1 280 ? 143.228 0.052 94.464 1.00 26.41 280 GLN A C 1
ATOM 2221 O O . GLN A 1 280 ? 144.279 0.155 93.802 1.00 25.89 280 GLN A O 1
ATOM 2227 N N . TYR A 1 281 ? 142.084 -0.382 93.924 1.00 22.34 281 TYR A N 1
ATOM 2228 C CA . TYR A 1 281 ? 142.039 -0.699 92.485 1.00 22.00 281 TYR A CA 1
ATOM 2229 C C . TYR A 1 281 ? 142.321 0.545 91.673 1.00 24.81 281 TYR A C 1
ATOM 2230 O O . TYR A 1 281 ? 143.034 0.505 90.666 1.00 26.04 281 TYR A O 1
ATOM 2239 N N . ILE A 1 282 ? 141.738 1.661 92.093 1.00 25.42 282 ILE A N 1
ATOM 2240 C CA . ILE A 1 282 ? 142.041 2.911 91.396 1.00 24.25 282 ILE A CA 1
ATOM 2241 C C . ILE A 1 282 ? 143.553 3.162 91.415 1.00 25.61 282 ILE A C 1
ATOM 2242 O O . ILE A 1 282 ? 144.135 3.500 90.386 1.00 27.85 282 ILE A O 1
ATOM 2247 N N . GLU A 1 283 ? 144.193 2.962 92.559 1.00 27.88 283 GLU A N 1
ATOM 2248 C CA . GLU A 1 283 ? 145.655 3.146 92.620 1.00 30.23 283 GLU A CA 1
ATOM 2249 C C . GLU A 1 283 ? 146.372 2.175 91.685 1.00 26.34 283 GLU A C 1
ATOM 2250 O O . GLU A 1 283 ? 147.289 2.557 90.959 1.00 25.38 283 GLU A O 1
ATOM 2256 N N . SER A 1 284 ? 145.933 0.919 91.692 1.00 27.21 284 SER A N 1
ATOM 2257 C CA . SER A 1 284 ? 146.535 -0.111 90.839 1.00 24.36 284 SER A CA 1
ATOM 2258 C C . SER A 1 284 ? 146.464 0.271 89.366 1.00 24.49 284 SER A C 1
ATOM 2259 O O . SER A 1 284 ? 147.454 0.204 88.639 1.00 24.63 284 SER A O 1
ATOM 2262 N N . PHE A 1 285 ? 145.285 0.690 88.913 1.00 24.35 285 PHE A N 1
ATOM 2263 C CA . PHE A 1 285 ? 145.122 0.989 87.505 1.00 25.28 285 PHE A CA 1
ATOM 2264 C C . PHE A 1 285 ? 145.730 2.331 87.123 1.00 24.83 285 PHE A C 1
ATOM 2265 O O . PHE A 1 285 ? 146.089 2.541 85.973 1.00 24.08 285 PHE A O 1
ATOM 2273 N N . THR A 1 286 ? 145.839 3.238 88.091 1.00 23.81 286 THR A N 1
ATOM 2274 C CA . THR A 1 286 ? 146.389 4.552 87.793 1.00 25.80 286 THR A CA 1
ATOM 2275 C C . THR A 1 286 ? 147.917 4.466 87.721 1.00 26.30 286 THR A C 1
ATOM 2276 O O . THR A 1 286 ? 148.525 4.994 86.796 1.00 29.31 286 THR A O 1
ATOM 2280 N N . GLN A 1 287 ? 148.529 3.796 88.697 1.00 27.28 287 GLN A N 1
ATOM 2281 C CA . GLN A 1 287 ? 149.996 3.741 88.821 1.00 29.70 287 GLN A CA 1
ATOM 2282 C C . GLN A 1 287 ? 150.650 2.556 88.097 1.00 33.16 287 GLN A C 1
ATOM 2283 O O . GLN A 1 287 ? 151.813 2.644 87.727 1.00 31.34 287 GLN A O 1
ATOM 2289 N N . GLY A 1 288 ? 149.917 1.448 87.929 1.00 25.25 288 GLY A N 1
ATOM 2290 C CA . GLY A 1 288 ? 150.471 0.222 87.363 1.00 26.62 288 GLY A CA 1
ATOM 2291 C C . GLY A 1 288 ? 150.966 -0.757 88.410 1.00 30.19 288 GLY A C 1
ATOM 2292 O O . GLY A 1 288 ? 151.826 -1.600 88.132 1.00 28.11 288 GLY A O 1
ATOM 2293 N N . SER A 1 289 ? 150.404 -0.657 89.611 1.00 28.65 289 SER A N 1
ATOM 2294 C CA . SER A 1 289 ? 150.881 -1.392 90.790 1.00 28.90 289 SER A CA 1
ATOM 2295 C C . SER A 1 289 ? 150.039 -2.642 91.109 1.00 27.97 289 SER A C 1
ATOM 2296 O O . SER A 1 289 ? 148.874 -2.533 91.495 1.00 26.68 289 SER A O 1
ATOM 2299 N N . ILE A 1 290 ? 150.620 -3.824 90.942 1.00 27.44 290 ILE A N 1
ATOM 2300 C CA . ILE A 1 290 ? 149.924 -5.048 91.359 1.00 25.85 290 ILE A CA 1
ATOM 2301 C C . ILE A 1 290 ? 149.891 -5.131 92.897 1.00 25.26 290 ILE A C 1
ATOM 2302 O O . ILE A 1 290 ? 148.943 -5.633 93.492 1.00 25.50 290 ILE A O 1
ATOM 2307 N N . GLU A 1 291 ? 150.905 -4.602 93.568 1.00 27.31 291 GLU A N 1
ATOM 2308 C CA . GLU A 1 291 ? 150.826 -4.552 95.036 1.00 29.87 291 GLU A CA 1
ATOM 2309 C C . GLU A 1 291 ? 149.569 -3.809 95.516 1.00 27.16 291 GLU A C 1
ATOM 2310 O O . GLU A 1 291 ? 148.926 -4.220 96.494 1.00 27.45 291 GLU A O 1
ATOM 2316 N N . ALA A 1 292 ? 149.216 -2.723 94.828 1.00 25.54 292 ALA A N 1
ATOM 2317 C CA . ALA A 1 292 ? 147.969 -2.017 95.140 1.00 24.54 292 ALA A CA 1
ATOM 2318 C C . ALA A 1 292 ? 146.752 -2.891 94.851 1.00 26.69 292 ALA A C 1
ATOM 2319 O O . ALA A 1 292 ? 145.786 -2.853 95.596 1.00 25.85 292 ALA A O 1
ATOM 2321 N N . HIS A 1 293 ? 146.786 -3.660 93.762 1.00 25.08 293 HIS A N 1
ATOM 2322 C CA . HIS A 1 293 ? 145.680 -4.551 93.457 1.00 21.79 293 HIS A CA 1
ATOM 2323 C C . HIS A 1 293 ? 145.559 -5.591 94.553 1.00 27.88 293 HIS A C 1
ATOM 2324 O O . HIS A 1 293 ? 144.458 -5.986 94.920 1.00 25.19 293 HIS A O 1
ATOM 2331 N N . LYS A 1 294 ? 146.701 -6.048 95.068 1.00 25.49 294 LYS A N 1
ATOM 2332 C CA . LYS A 1 294 ? 146.662 -7.010 96.154 1.00 25.91 294 LYS A CA 1
ATOM 2333 C C . LYS A 1 294 ? 146.043 -6.415 97.404 1.00 28.02 294 LYS A C 1
ATOM 2334 O O . LYS A 1 294 ? 145.251 -7.067 98.054 1.00 27.46 294 LYS A O 1
ATOM 2340 N N . ARG A 1 295 ? 146.399 -5.177 97.741 1.00 26.62 295 ARG A N 1
ATOM 2341 C CA . ARG A 1 295 ? 145.787 -4.533 98.891 1.00 27.60 295 ARG A CA 1
ATOM 2342 C C . ARG A 1 295 ? 144.263 -4.426 98.708 1.00 29.48 295 ARG A C 1
ATOM 2343 O O . ARG A 1 295 ? 143.499 -4.701 99.638 1.00 26.40 295 ARG A O 1
ATOM 2351 N N . GLY A 1 296 ? 143.842 -4.065 97.490 1.00 26.62 296 GLY A N 1
ATOM 2352 C CA . GLY A 1 296 ? 142.431 -3.930 97.178 1.00 25.61 296 GLY A CA 1
ATOM 2353 C C . GLY A 1 296 ? 141.777 -5.275 97.342 1.00 27.37 296 GLY A C 1
ATOM 2354 O O . GLY A 1 296 ? 140.682 -5.380 97.873 1.00 26.26 296 GLY A O 1
ATOM 2355 N N . SER A 1 297 ? 142.448 -6.312 96.857 1.00 26.90 297 SER A N 1
ATOM 2356 C CA . SER A 1 297 ? 141.905 -7.666 96.934 1.00 25.97 297 SER A CA 1
ATOM 2357 C C . SER A 1 297 ? 141.724 -8.146 98.378 1.00 28.12 297 SER A C 1
ATOM 2358 O O . SER A 1 297 ? 140.773 -8.862 98.684 1.00 28.00 297 SER A O 1
ATOM 2361 N N . ARG A 1 298 ? 142.643 -7.754 99.261 1.00 28.55 298 ARG A N 1
ATOM 2362 C CA . ARG A 1 298 ? 142.500 -8.050 100.690 1.00 28.92 298 ARG A CA 1
ATOM 2363 C C . ARG A 1 298 ? 141.237 -7.437 101.274 1.00 30.06 298 ARG A C 1
ATOM 2364 O O . ARG A 1 298 ? 140.487 -8.118 101.963 1.00 30.87 298 ARG A O 1
ATOM 2372 N N . PHE A 1 299 ? 141.001 -6.154 101.006 1.00 28.33 299 PHE A N 1
ATOM 2373 C CA . PHE A 1 299 ? 139.755 -5.519 101.422 1.00 29.47 299 PHE A CA 1
ATOM 2374 C C . PHE A 1 299 ? 138.547 -6.238 100.842 1.00 32.87 299 PHE A C 1
ATOM 2375 O O . PHE A 1 299 ? 137.507 -6.320 101.471 1.00 32.21 299 PHE A O 1
ATOM 2383 N N . TRP A 1 300 ? 138.702 -6.782 99.643 1.00 30.42 300 TRP A N 1
ATOM 2384 C CA . TRP A 1 300 ? 137.572 -7.409 98.955 1.00 30.02 300 TRP A CA 1
ATOM 2385 C C . TRP A 1 300 ? 137.217 -8.739 99.616 1.00 28.54 300 TRP A C 1
ATOM 2386 O O . TRP A 1 300 ? 136.048 -9.050 99.830 1.00 29.01 300 TRP A O 1
ATOM 2397 N N . ILE A 1 301 ? 138.228 -9.522 99.965 1.00 29.38 301 ILE A N 1
ATOM 2398 C CA . ILE A 1 301 ? 137.980 -10.747 100.725 1.00 29.99 301 ILE A CA 1
ATOM 2399 C C . ILE A 1 301 ? 137.279 -10.442 102.061 1.00 34.04 301 ILE A C 1
ATOM 2400 O O . ILE A 1 301 ? 136.430 -11.222 102.525 1.00 36.08 301 ILE A O 1
ATOM 2405 N N . GLN A 1 302 ? 137.587 -9.289 102.639 1.00 32.39 302 GLN A N 1
ATOM 2406 C CA . GLN A 1 302 ? 137.029 -8.917 103.947 1.00 33.95 302 GLN A CA 1
ATOM 2407 C C . GLN A 1 302 ? 135.585 -8.462 103.843 1.00 36.29 302 GLN A C 1
ATOM 2408 O O . GLN A 1 302 ? 134.870 -8.432 104.838 1.00 31.95 302 GLN A O 1
ATOM 2414 N N . ASP A 1 303 ? 135.161 -8.105 102.634 1.00 31.57 303 ASP A N 1
ATOM 2415 C CA . ASP A 1 303 ? 133.768 -7.717 102.392 1.00 33.49 303 ASP A CA 1
ATOM 2416 C C . ASP A 1 303 ? 132.890 -8.946 102.216 1.00 31.63 303 ASP A C 1
ATOM 2417 O O . ASP A 1 303 ? 132.733 -9.479 101.109 1.00 29.69 303 ASP A O 1
ATOM 2422 N N . LYS A 1 304 ? 132.289 -9.383 103.314 1.00 32.72 304 LYS A N 1
ATOM 2423 C CA . LYS A 1 304 ? 131.541 -10.623 103.319 1.00 35.16 304 LYS A CA 1
ATOM 2424 C C . LYS A 1 304 ? 130.073 -10.437 102.927 1.00 33.38 304 LYS A C 1
ATOM 2425 O O . LYS A 1 304 ? 129.403 -9.511 103.387 1.00 37.07 304 LYS A O 1
ATOM 2431 N N . GLY A 1 305 ? 129.600 -11.326 102.063 1.00 35.24 305 GLY A N 1
ATOM 2432 C CA . GLY A 1 305 ? 128.210 -11.373 101.626 1.00 35.87 305 GLY A CA 1
ATOM 2433 C C . GLY A 1 305 ? 127.591 -10.070 101.146 1.00 36.40 305 GLY A C 1
ATOM 2434 O O . GLY A 1 305 ? 126.493 -9.723 101.575 1.00 35.45 305 GLY A O 1
ATOM 2435 N N . PRO A 1 306 ? 128.279 -9.347 100.248 1.00 31.60 306 PRO A N 1
ATOM 2436 C CA . PRO A 1 306 ? 127.686 -8.105 99.745 1.00 31.23 306 PRO A CA 1
ATOM 2437 C C . PRO A 1 306 ? 126.500 -8.412 98.851 1.00 31.30 306 PRO A C 1
ATOM 2438 O O . PRO A 1 306 ? 126.457 -9.495 98.269 1.00 33.00 306 PRO A O 1
ATOM 2442 N N . ILE A 1 307 ? 125.560 -7.477 98.747 1.00 28.81 307 ILE A N 1
ATOM 2443 C CA . ILE A 1 307 ? 124.460 -7.633 97.840 1.00 27.28 307 ILE A CA 1
ATOM 2444 C C . ILE A 1 307 ? 124.960 -7.561 96.387 1.00 27.12 307 ILE A C 1
ATOM 2445 O O . ILE A 1 307 ? 124.557 -8.357 95.548 1.00 27.74 307 ILE A O 1
ATOM 2450 N N . VAL A 1 308 ? 125.819 -6.590 96.100 1.00 24.82 308 VAL A N 1
ATOM 2451 C CA . VAL A 1 308 ? 126.448 -6.465 94.793 1.00 24.01 308 VAL A CA 1
ATOM 2452 C C . VAL A 1 308 ? 127.903 -6.897 94.910 1.00 28.68 308 VAL A C 1
ATOM 2453 O O . VAL A 1 308 ? 128.717 -6.236 95.558 1.00 27.34 308 VAL A O 1
ATOM 2457 N N . GLU A 1 309 ? 128.221 -8.025 94.298 1.00 26.09 309 GLU A N 1
ATOM 2458 C CA . GLU A 1 309 ? 129.578 -8.553 94.331 1.00 22.08 309 GLU A CA 1
ATOM 2459 C C . GLU A 1 309 ? 130.288 -8.174 93.037 1.00 27.33 309 GLU A C 1
ATOM 2460 O O . GLU A 1 309 ? 129.653 -8.032 91.978 1.00 23.15 309 GLU A O 1
ATOM 2466 N N . SER A 1 310 ? 131.596 -7.976 93.117 1.00 22.70 310 SER A N 1
ATOM 2467 C CA . SER A 1 310 ? 132.364 -7.562 91.943 1.00 22.41 310 SER A CA 1
ATOM 2468 C C . SER A 1 310 ? 133.845 -7.903 92.083 1.00 26.60 310 SER A C 1
ATOM 2469 O O . SER A 1 310 ? 134.330 -8.178 93.172 1.00 24.30 310 SER A O 1
ATOM 2472 N N . TYR A 1 311 ? 134.539 -7.958 90.959 1.00 25.36 311 TYR A N 1
ATOM 2473 C CA . TYR A 1 311 ? 135.994 -8.058 90.938 1.00 23.95 311 TYR A CA 1
ATOM 2474 C C . TYR A 1 311 ? 136.442 -7.557 89.565 1.00 23.74 311 TYR A C 1
ATOM 2475 O O . TYR A 1 311 ? 135.684 -7.644 88.582 1.00 23.80 311 TYR A O 1
ATOM 2484 N N . ILE A 1 312 ? 137.669 -7.056 89.485 1.00 24.48 312 ILE A N 1
ATOM 2485 C CA . ILE A 1 312 ? 138.113 -6.392 88.267 1.00 22.59 312 ILE A CA 1
ATOM 2486 C C . ILE A 1 312 ? 139.635 -6.323 88.220 1.00 23.47 312 ILE A C 1
ATOM 2487 O O . ILE A 1 312 ? 140.277 -6.100 89.231 1.00 23.17 312 ILE A O 1
ATOM 2492 N N . GLY A 1 313 ? 140.207 -6.523 87.038 1.00 21.58 313 GLY A N 1
ATOM 2493 C CA . GLY A 1 313 ? 141.636 -6.341 86.871 1.00 21.49 313 GLY A CA 1
ATOM 2494 C C . GLY A 1 313 ? 142.203 -7.391 85.934 1.00 23.38 313 GLY A C 1
ATOM 2495 O O . GLY A 1 313 ? 141.468 -8.056 85.201 1.00 21.85 313 GLY A O 1
ATOM 2496 N N . PHE A 1 314 ? 143.522 -7.526 85.953 1.00 19.13 314 PHE A N 1
ATOM 2497 C CA . PHE A 1 314 ? 144.219 -8.443 85.043 1.00 23.94 314 PHE A CA 1
ATOM 2498 C C . PHE A 1 314 ? 144.316 -9.779 85.763 1.00 25.81 314 PHE A C 1
ATOM 2499 O O . PHE A 1 314 ? 145.355 -10.116 86.334 1.00 24.70 314 PHE A O 1
ATOM 2507 N N . ILE A 1 315 ? 143.213 -10.528 85.780 1.00 21.34 315 ILE A N 1
ATOM 2508 C CA . ILE A 1 315 ? 143.068 -11.534 86.824 1.00 22.75 315 ILE A CA 1
ATOM 2509 C C . ILE A 1 315 ? 143.645 -12.883 86.439 1.00 27.75 315 ILE A C 1
ATOM 2510 O O . ILE A 1 315 ? 144.537 -13.364 87.123 1.00 25.94 315 ILE A O 1
ATOM 2515 N N . GLU A 1 316 ? 143.145 -13.490 85.361 1.00 24.44 316 GLU A N 1
ATOM 2516 C CA . GLU A 1 316 ? 143.507 -14.873 85.015 1.00 26.02 316 GLU A CA 1
ATOM 2517 C C . GLU A 1 316 ? 144.575 -14.951 83.935 1.00 23.41 316 GLU A C 1
ATOM 2518 O O . GLU A 1 316 ? 144.627 -14.103 83.039 1.00 23.47 316 GLU A O 1
ATOM 2524 N N . SER A 1 317 ? 145.398 -16.002 83.992 1.00 23.55 317 SER A N 1
ATOM 2525 C CA . SER A 1 317 ? 146.544 -16.129 83.101 1.00 23.49 317 SER A CA 1
ATOM 2526 C C . SER A 1 317 ? 146.438 -17.386 82.232 1.00 28.32 317 SER A C 1
ATOM 2527 O O . SER A 1 317 ? 147.442 -18.067 81.984 1.00 22.41 317 SER A O 1
ATOM 2530 N N . TYR A 1 318 ? 145.218 -17.672 81.778 1.00 23.97 318 TYR A N 1
ATOM 2531 C CA . TYR A 1 318 ? 144.974 -18.765 80.834 1.00 24.99 318 TYR A CA 1
ATOM 2532 C C . TYR A 1 318 ? 145.466 -18.450 79.427 1.00 27.26 318 TYR A C 1
ATOM 2533 O O . TYR A 1 318 ? 145.838 -19.346 78.667 1.00 26.45 318 TYR A O 1
ATOM 2542 N N . ARG A 1 319 ? 145.436 -17.185 79.020 1.00 22.49 319 ARG A N 1
ATOM 2543 C CA . ARG A 1 319 ? 145.643 -16.972 77.602 1.00 23.65 319 ARG A CA 1
ATOM 2544 C C . ARG A 1 319 ? 147.029 -16.493 77.227 1.00 25.19 319 ARG A C 1
ATOM 2545 O O . ARG A 1 319 ? 147.383 -16.527 76.052 1.00 26.88 319 ARG A O 1
ATOM 2553 N N . ASP A 1 320 ? 147.796 -16.030 78.205 1.00 21.67 320 ASP A N 1
ATOM 2554 C CA . ASP A 1 320 ? 149.208 -15.767 77.971 1.00 21.06 320 ASP A CA 1
ATOM 2555 C C . ASP A 1 320 ? 149.861 -17.106 77.577 1.00 23.22 320 ASP A C 1
ATOM 2556 O O . ASP A 1 320 ? 149.787 -18.059 78.348 1.00 25.81 320 ASP A O 1
ATOM 2561 N N . PRO A 1 321 ? 150.499 -17.185 76.391 1.00 24.68 321 PRO A N 1
ATOM 2562 C CA . PRO A 1 321 ? 151.163 -18.453 75.991 1.00 25.88 321 PRO A CA 1
ATOM 2563 C C . PRO A 1 321 ? 152.198 -18.911 77.018 1.00 29.09 321 PRO A C 1
ATOM 2564 O O . PRO A 1 321 ? 152.430 -20.102 77.169 1.00 26.93 321 PRO A O 1
ATOM 2568 N N . PHE A 1 322 ? 152.803 -17.968 77.737 1.00 21.65 322 PHE A N 1
ATOM 2569 C CA . PHE A 1 322 ? 153.777 -18.365 78.758 1.00 25.32 322 PHE A CA 1
ATOM 2570 C C . PHE A 1 322 ? 153.084 -18.748 80.079 1.00 28.71 322 PHE A C 1
ATOM 2571 O O . PHE A 1 322 ? 153.590 -19.604 80.823 1.00 27.82 322 PHE A O 1
ATOM 2579 N N . GLY A 1 323 ? 151.941 -18.105 80.369 1.00 23.38 323 GLY A N 1
ATOM 2580 C CA . GLY A 1 323 ? 151.081 -18.486 81.487 1.00 26.82 323 GLY A CA 1
ATOM 2581 C C . GLY A 1 323 ? 151.165 -17.662 82.771 1.00 27.29 323 GLY A C 1
ATOM 2582 O O . GLY A 1 323 ? 150.683 -18.094 83.818 1.00 24.16 323 GLY A O 1
ATOM 2583 N N . SER A 1 324 ? 151.741 -16.471 82.706 1.00 24.94 324 SER A N 1
ATOM 2584 C CA . SER A 1 324 ? 151.820 -15.638 83.899 1.00 23.82 324 SER A CA 1
ATOM 2585 C C . SER A 1 324 ? 151.145 -14.271 83.796 1.00 21.45 324 SER A C 1
ATOM 2586 O O . SER A 1 324 ? 150.882 -13.644 84.815 1.00 23.23 324 SER A O 1
ATOM 2589 N N . ARG A 1 325 ? 150.868 -13.803 82.575 1.00 24.96 325 ARG A N 1
ATOM 2590 C CA . ARG A 1 325 ? 150.240 -12.486 82.398 1.00 21.95 325 ARG A CA 1
ATOM 2591 C C . ARG A 1 325 ? 148.716 -12.595 82.421 1.00 21.41 325 ARG A C 1
ATOM 2592 O O . ARG A 1 325 ? 148.167 -13.602 81.967 1.00 23.35 325 ARG A O 1
ATOM 2600 N N . GLY A 1 326 ? 148.057 -11.541 82.919 1.00 21.02 326 GLY A N 1
ATOM 2601 C CA . GLY A 1 326 ? 146.623 -11.564 83.180 1.00 20.22 326 GLY A CA 1
ATOM 2602 C C . GLY A 1 326 ? 145.846 -10.920 82.042 1.00 22.78 326 GLY A C 1
ATOM 2603 O O . GLY A 1 326 ? 146.292 -9.914 81.475 1.00 22.55 326 GLY A O 1
ATOM 2604 N N . GLU A 1 327 ? 144.719 -11.528 81.663 1.00 23.72 327 GLU A N 1
ATOM 2605 C CA . GLU A 1 327 ? 143.800 -10.892 80.722 1.00 20.60 327 GLU A CA 1
ATOM 2606 C C . GLU A 1 327 ? 142.825 -10.037 81.508 1.00 21.68 327 GLU A C 1
ATOM 2607 O O . GLU A 1 327 ? 142.355 -10.445 82.568 1.00 20.81 327 GLU A O 1
ATOM 2613 N N . PHE A 1 328 ? 142.506 -8.847 81.017 1.00 18.77 328 PHE A N 1
ATOM 2614 C CA . PHE A 1 328 ? 141.561 -8.017 81.776 1.00 21.85 328 PHE A CA 1
ATOM 2615 C C . PHE A 1 328 ? 140.180 -8.648 81.820 1.00 19.82 328 PHE A C 1
ATOM 2616 O O . PHE A 1 328 ? 139.712 -9.220 80.842 1.00 21.71 328 PHE A O 1
ATOM 2624 N N . GLU A 1 329 ? 139.531 -8.517 82.965 1.00 18.56 329 GLU A N 1
ATOM 2625 C CA . GLU A 1 329 ? 138.134 -8.906 83.117 1.00 21.08 329 GLU A CA 1
ATOM 2626 C C . GLU A 1 329 ? 137.529 -8.046 84.216 1.00 18.30 329 GLU A C 1
ATOM 2627 O O . GLU A 1 329 ? 138.245 -7.519 85.054 1.00 18.94 329 GLU A O 1
ATOM 2633 N N . GLY A 1 330 ? 136.209 -7.939 84.242 1.00 22.76 330 GLY A N 1
ATOM 2634 C CA . GLY A 1 330 ? 135.562 -7.366 85.409 1.00 19.71 330 GLY A CA 1
ATOM 2635 C C . GLY A 1 330 ? 134.149 -7.899 85.502 1.00 21.80 330 GLY A C 1
ATOM 2636 O O . GLY A 1 330 ? 133.502 -8.113 84.475 1.00 21.56 330 GLY A O 1
ATOM 2637 N N . PHE A 1 331 ? 133.643 -8.129 86.707 1.00 18.88 331 PHE A N 1
ATOM 2638 C CA . PHE A 1 331 ? 132.258 -8.587 86.768 1.00 21.70 331 PHE A CA 1
ATOM 2639 C C . PHE A 1 331 ? 131.504 -7.889 87.858 1.00 24.88 331 PHE A C 1
ATOM 2640 O O . PHE A 1 331 ? 132.099 -7.334 88.788 1.00 22.11 331 PHE A O 1
ATOM 2648 N N . VAL A 1 332 ? 130.178 -7.914 87.713 1.00 22.18 332 VAL A N 1
ATOM 2649 C CA . VAL A 1 332 ? 129.245 -7.387 88.705 1.00 20.35 332 VAL A CA 1
ATOM 2650 C C . VAL A 1 332 ? 128.128 -8.403 88.780 1.00 21.88 332 VAL A C 1
ATOM 2651 O O . VAL A 1 332 ? 127.558 -8.812 87.741 1.00 20.02 332 VAL A O 1
ATOM 2655 N N . ALA A 1 333 ? 127.813 -8.831 89.985 1.00 22.23 333 ALA A N 1
ATOM 2656 C CA . ALA A 1 333 ? 126.846 -9.909 90.151 1.00 22.99 333 ALA A CA 1
ATOM 2657 C C . ALA A 1 333 ? 126.063 -9.695 91.437 1.00 26.09 333 ALA A C 1
ATOM 2658 O O . ALA A 1 333 ? 126.536 -9.034 92.352 1.00 26.77 333 ALA A O 1
ATOM 2660 N N . VAL A 1 334 ? 124.838 -10.203 91.481 1.00 25.69 334 VAL A N 1
ATOM 2661 C CA . VAL A 1 334 ? 123.953 -9.938 92.607 1.00 27.71 334 VAL A CA 1
ATOM 2662 C C . VAL A 1 334 ? 123.757 -11.207 93.419 1.00 30.52 334 VAL A C 1
ATOM 2663 O O . VAL A 1 334 ? 123.577 -12.284 92.859 1.00 28.45 334 VAL A O 1
ATOM 2667 N N . VAL A 1 335 ? 123.807 -11.089 94.737 1.00 33.75 335 VAL A N 1
ATOM 2668 C CA . VAL A 1 335 ? 123.754 -12.296 95.576 1.00 37.65 335 VAL A CA 1
ATOM 2669 C C . VAL A 1 335 ? 122.415 -12.994 95.382 1.00 34.85 335 VAL A C 1
ATOM 2670 O O . VAL A 1 335 ? 121.393 -12.344 95.179 1.00 39.13 335 VAL A O 1
ATOM 2674 N N . ASN A 1 336 ? 122.444 -14.323 95.371 1.00 32.52 336 ASN A N 1
ATOM 2675 C CA . ASN A 1 336 ? 121.226 -15.107 95.333 1.00 34.48 336 ASN A CA 1
ATOM 2676 C C . ASN A 1 336 ? 121.185 -15.937 96.596 1.00 42.14 336 ASN A C 1
ATOM 2677 O O . ASN A 1 336 ? 121.855 -16.965 96.677 1.00 42.11 336 ASN A O 1
ATOM 2682 N N . LYS A 1 337 ? 120.407 -15.476 97.578 1.00 46.38 337 LYS A N 1
ATOM 2683 C CA . LYS A 1 337 ? 120.361 -16.090 98.910 1.00 47.99 337 LYS A CA 1
ATOM 2684 C C . LYS A 1 337 ? 119.975 -17.572 98.877 1.00 46.61 337 LYS A C 1
ATOM 2685 O O . LYS A 1 337 ? 120.642 -18.410 99.493 1.00 48.29 337 LYS A O 1
ATOM 2691 N N . ALA A 1 338 ? 118.913 -17.889 98.145 1.00 44.31 338 ALA A N 1
ATOM 2692 C CA . ALA A 1 338 ? 118.415 -19.262 98.057 1.00 47.14 338 ALA A CA 1
ATOM 2693 C C . ALA A 1 338 ? 119.442 -20.241 97.479 1.00 49.43 338 ALA A C 1
ATOM 2694 O O . ALA A 1 338 ? 119.765 -21.248 98.115 1.00 53.68 338 ALA A O 1
ATOM 2696 N N . MET A 1 339 ? 119.949 -19.953 96.279 1.00 46.66 339 MET A N 1
ATOM 2697 C CA . MET A 1 339 ? 120.912 -20.832 95.612 1.00 47.11 339 MET A CA 1
ATOM 2698 C C . MET A 1 339 ? 122.251 -20.922 96.377 1.00 46.82 339 MET A C 1
ATOM 2699 O O . MET A 1 339 ? 122.992 -21.899 96.226 1.00 47.73 339 MET A O 1
ATOM 2704 N N . SER A 1 340 ? 122.551 -19.900 97.181 1.00 43.77 340 SER A N 1
ATOM 2705 C CA . SER A 1 340 ? 123.760 -19.871 97.993 1.00 47.86 340 SER A CA 1
ATOM 2706 C C . SER A 1 340 ? 123.738 -20.936 99.104 1.00 54.28 340 SER A C 1
ATOM 2707 O O . SER A 1 340 ? 124.791 -21.422 99.522 1.00 57.78 340 SER A O 1
ATOM 2710 N N . ALA A 1 341 ? 122.537 -21.289 99.558 1.00 55.08 341 ALA A N 1
ATOM 2711 C CA . ALA A 1 341 ? 122.331 -22.211 100.684 1.00 58.61 341 ALA A CA 1
ATOM 2712 C C . ALA A 1 341 ? 123.154 -23.516 100.618 1.00 57.83 341 ALA A C 1
ATOM 2713 O O . ALA A 1 341 ? 123.873 -23.842 101.569 1.00 57.69 341 ALA A O 1
ATOM 2715 N N . LYS A 1 342 ? 123.050 -24.250 99.510 1.00 54.14 342 LYS A N 1
ATOM 2716 C CA . LYS A 1 342 ? 123.787 -25.506 99.350 1.00 58.18 342 LYS A CA 1
ATOM 2717 C C . LYS A 1 342 ? 125.297 -25.319 99.598 1.00 63.14 342 LYS A C 1
ATOM 2718 O O . LYS A 1 342 ? 125.920 -26.139 100.280 1.00 61.57 342 LYS A O 1
ATOM 2724 N N . PHE A 1 343 ? 125.870 -24.224 99.094 1.00 58.53 343 PHE A N 1
ATOM 2725 C CA . PHE A 1 343 ? 127.307 -23.980 99.233 1.00 58.74 343 PHE A CA 1
ATOM 2726 C C . PHE A 1 343 ? 127.712 -23.508 100.634 1.00 61.83 343 PHE A C 1
ATOM 2727 O O . PHE A 1 343 ? 128.854 -23.716 101.057 1.00 61.54 343 PHE A O 1
ATOM 2735 N N . GLU A 1 344 ? 126.777 -22.887 101.350 1.00 64.12 344 GLU A N 1
ATOM 2736 C CA . GLU A 1 344 ? 127.017 -22.467 102.730 1.00 65.22 344 GLU A CA 1
ATOM 2737 C C . GLU A 1 344 ? 127.167 -23.666 103.678 1.00 67.90 344 GLU A C 1
ATOM 2738 O O . GLU A 1 344 ? 127.956 -23.612 104.629 1.00 67.54 344 GLU A O 1
ATOM 2744 N N . ARG A 1 345 ? 126.415 -24.741 103.430 1.00 67.78 345 ARG A N 1
ATOM 2745 C CA . ARG A 1 345 ? 126.545 -25.935 104.261 1.00 64.05 345 ARG A CA 1
ATOM 2746 C C . ARG A 1 345 ? 127.673 -26.846 103.770 1.00 67.97 345 ARG A C 1
ATOM 2747 O O . ARG A 1 345 ? 128.177 -27.665 104.534 1.00 68.87 345 ARG A O 1
ATOM 2755 N N . LEU A 1 346 ? 128.079 -26.707 102.509 1.00 62.33 346 LEU A N 1
ATOM 2756 C CA . LEU A 1 346 ? 129.292 -27.370 102.052 1.00 62.82 346 LEU A CA 1
ATOM 2757 C C . LEU A 1 346 ? 130.433 -26.834 102.892 1.00 64.97 346 LEU A C 1
ATOM 2758 O O . LEU A 1 346 ? 131.345 -27.566 103.275 1.00 66.38 346 LEU A O 1
ATOM 2763 N N . VAL A 1 347 ? 130.358 -25.544 103.193 1.00 64.49 347 VAL A N 1
ATOM 2764 C CA . VAL A 1 347 ? 131.320 -24.899 104.076 1.00 68.79 347 VAL A CA 1
ATOM 2765 C C . VAL A 1 347 ? 131.246 -25.518 105.484 1.00 67.93 347 VAL A C 1
ATOM 2766 O O . VAL A 1 347 ? 132.216 -25.466 106.246 1.00 65.91 347 VAL A O 1
ATOM 2770 N N . ALA A 1 348 ? 130.110 -26.146 105.798 1.00 69.83 348 ALA A N 1
ATOM 2771 C CA . ALA A 1 348 ? 129.882 -26.751 107.116 1.00 71.54 348 ALA A CA 1
ATOM 2772 C C . ALA A 1 348 ? 130.489 -28.152 107.267 1.00 67.74 348 ALA A C 1
ATOM 2773 O O . ALA A 1 348 ? 130.499 -28.718 108.359 1.00 69.70 348 ALA A O 1
ATOM 2775 N N . SER A 1 349 ? 130.987 -28.718 106.179 1.00 67.54 349 SER A N 1
ATOM 2776 C CA . SER A 1 349 ? 131.626 -30.018 106.261 1.00 66.46 349 SER A CA 1
ATOM 2777 C C . SER A 1 349 ? 132.950 -30.005 105.509 1.00 63.02 349 SER A C 1
ATOM 2778 O O . SER A 1 349 ? 133.546 -31.050 105.251 1.00 60.69 349 SER A O 1
ATOM 2781 N N . ALA A 1 350 ? 133.415 -28.804 105.186 1.00 61.43 350 ALA A N 1
ATOM 2782 C CA . ALA A 1 350 ? 134.602 -28.621 104.358 1.00 60.56 350 ALA A CA 1
ATOM 2783 C C . ALA A 1 350 ? 135.892 -29.007 105.079 1.00 60.89 350 ALA A C 1
ATOM 2784 O O . ALA A 1 350 ? 136.651 -29.855 104.591 1.00 56.12 350 ALA A O 1
ATOM 2786 N N . GLU A 1 351 ? 136.139 -28.359 106.220 1.00 59.74 351 GLU A N 1
ATOM 2787 C CA . GLU A 1 351 ? 137.337 -28.602 107.034 1.00 62.59 351 GLU A CA 1
ATOM 2788 C C . GLU A 1 351 ? 137.538 -30.087 107.310 1.00 57.58 351 GLU A C 1
ATOM 2789 O O . GLU A 1 351 ? 138.664 -30.569 107.359 1.00 57.76 351 GLU A O 1
ATOM 2795 N N . GLN A 1 352 ? 136.426 -30.796 107.471 1.00 57.87 352 GLN A N 1
ATOM 2796 C CA . GLN A 1 352 ? 136.417 -32.240 107.617 1.00 57.39 352 GLN A CA 1
ATOM 2797 C C . GLN A 1 352 ? 136.763 -32.942 106.308 1.00 59.98 352 GLN A C 1
ATOM 2798 O O . GLN A 1 352 ? 137.663 -33.779 106.275 1.00 54.71 352 GLN A O 1
ATOM 2804 N N . LEU A 1 353 ? 136.044 -32.603 105.238 1.00 58.18 353 LEU A N 1
ATOM 2805 C CA . LEU A 1 353 ? 136.220 -33.259 103.941 1.00 56.41 353 LEU A CA 1
ATOM 2806 C C . LEU A 1 353 ? 137.640 -33.108 103.398 1.00 51.80 353 LEU A C 1
ATOM 2807 O O . LEU A 1 353 ? 138.125 -33.997 102.689 1.00 47.17 353 LEU A O 1
ATOM 2812 N N . LEU A 1 354 ? 138.286 -31.988 103.730 1.00 48.76 354 LEU A N 1
ATOM 2813 C CA . LEU A 1 354 ? 139.689 -31.747 103.381 1.00 52.23 354 LEU A CA 1
ATOM 2814 C C . LEU A 1 354 ? 140.600 -32.881 103.844 1.00 49.31 354 LEU A C 1
ATOM 2815 O O . LEU A 1 354 ? 141.563 -33.234 103.159 1.00 48.15 354 LEU A O 1
ATOM 2820 N N . LYS A 1 355 ? 140.286 -33.442 105.011 1.00 50.65 355 LYS A N 1
ATOM 2821 C CA . LYS A 1 355 ? 141.070 -34.527 105.610 1.00 48.81 355 LYS A CA 1
ATOM 2822 C C . LYS A 1 355 ? 140.948 -35.816 104.810 1.00 46.63 355 LYS A C 1
ATOM 2823 O O . LYS A 1 355 ? 141.768 -36.726 104.942 1.00 46.15 355 LYS A O 1
ATOM 2829 N N . GLU A 1 356 ? 139.926 -35.884 103.965 1.00 41.64 356 GLU A N 1
ATOM 2830 C CA . GLU A 1 356 ? 139.699 -37.065 103.150 1.00 42.23 356 GLU A CA 1
ATOM 2831 C C . GLU A 1 356 ? 140.502 -37.083 101.845 1.00 41.46 356 GLU A C 1
ATOM 2832 O O . GLU A 1 356 ? 140.459 -38.065 101.110 1.00 42.23 356 GLU A O 1
ATOM 2838 N N . LEU A 1 357 ? 141.224 -36.009 101.548 1.00 41.48 357 LEU A N 1
ATOM 2839 C CA . LEU A 1 357 ? 142.011 -35.964 100.317 1.00 37.80 357 LEU A CA 1
ATOM 2840 C C . LEU A 1 357 ? 143.306 -36.770 100.499 1.00 41.59 357 LEU A C 1
ATOM 2841 O O . LEU A 1 357 ? 143.805 -36.891 101.609 1.00 39.34 357 LEU A O 1
ATOM 2846 N N . PRO A 1 358 ? 143.834 -37.342 99.408 1.00 39.41 358 PRO A N 1
ATOM 2847 C CA . PRO A 1 358 ? 144.905 -38.343 99.471 1.00 40.82 358 PRO A CA 1
ATOM 2848 C C . PRO A 1 358 ? 146.303 -37.810 99.762 1.00 41.72 358 PRO A C 1
ATOM 2849 O O . PRO A 1 358 ? 147.265 -38.419 99.303 1.00 46.26 358 PRO A O 1
ATOM 2853 N N . TRP A 1 359 ? 146.432 -36.702 100.477 1.00 39.04 359 TRP A N 1
ATOM 2854 C CA . TRP A 1 359 ? 147.754 -36.294 100.933 1.00 41.58 359 TRP A CA 1
ATOM 2855 C C . TRP A 1 359 ? 147.724 -36.053 102.426 1.00 42.96 359 TRP A C 1
ATOM 2856 O O . TRP A 1 359 ? 146.652 -35.843 103.000 1.00 42.42 359 TRP A O 1
ATOM 2867 N N . PRO A 1 360 ? 148.903 -36.124 103.067 1.00 45.42 360 PRO A N 1
ATOM 2868 C CA . PRO A 1 360 ? 149.040 -35.903 104.508 1.00 46.04 360 PRO A CA 1
ATOM 2869 C C . PRO A 1 360 ? 148.689 -34.475 104.889 1.00 47.39 360 PRO A C 1
ATOM 2870 O O . PRO A 1 360 ? 148.785 -33.578 104.051 1.00 46.80 360 PRO A O 1
ATOM 2874 N N . PRO A 1 361 ? 148.296 -34.260 106.149 1.00 48.71 361 PRO A N 1
ATOM 2875 C CA . PRO A 1 361 ? 147.964 -32.917 106.649 1.00 46.69 361 PRO A CA 1
ATOM 2876 C C . PRO A 1 361 ? 149.131 -31.949 106.526 1.00 46.55 361 PRO A C 1
ATOM 2877 O O . PRO A 1 361 ? 148.917 -30.738 106.518 1.00 43.92 361 PRO A O 1
ATOM 2881 N N . THR A 1 362 ? 150.348 -32.480 106.411 1.00 46.33 362 THR A N 1
ATOM 2882 C CA . THR A 1 362 ? 151.539 -31.648 106.278 1.00 43.30 362 THR A CA 1
ATOM 2883 C C . THR A 1 362 ? 151.617 -30.964 104.903 1.00 44.01 362 THR A C 1
ATOM 2884 O O . THR A 1 362 ? 152.381 -30.013 104.727 1.00 42.71 362 THR A O 1
ATOM 2888 N N . PHE A 1 363 ? 150.842 -31.466 103.940 1.00 43.06 363 PHE A N 1
ATOM 2889 C CA . PHE A 1 363 ? 150.760 -30.858 102.607 1.00 40.79 363 PHE A CA 1
ATOM 2890 C C . PHE A 1 363 ? 149.508 -29.988 102.476 1.00 43.39 363 PHE A C 1
ATOM 2891 O O . PHE A 1 363 ? 149.156 -29.550 101.378 1.00 39.29 363 PHE A O 1
ATOM 2899 N N . GLU A 1 364 ? 148.840 -29.758 103.600 1.00 41.88 364 GLU A N 1
ATOM 2900 C CA . GLU A 1 364 ? 147.631 -28.949 103.634 1.00 44.03 364 GLU A CA 1
ATOM 2901 C C . GLU A 1 364 ? 147.905 -27.659 104.384 1.00 47.75 364 GLU A C 1
ATOM 2902 O O . GLU A 1 364 ? 148.820 -27.599 105.204 1.00 49.12 364 GLU A O 1
ATOM 2908 N N . LYS A 1 365 ? 147.126 -26.621 104.089 1.00 49.52 365 LYS A N 1
ATOM 2909 C CA . LYS A 1 365 ? 147.328 -25.314 104.707 1.00 50.91 365 LYS A CA 1
ATOM 2910 C C . LYS A 1 365 ? 147.330 -25.391 106.231 1.00 53.07 365 LYS A C 1
ATOM 2911 O O . LYS A 1 365 ? 146.551 -26.135 106.820 1.00 52.05 365 LYS A O 1
ATOM 2917 N N . ASP A 1 366 ? 148.232 -24.630 106.848 1.00 54.05 366 ASP A N 1
ATOM 2918 C CA . ASP A 1 366 ? 148.307 -24.508 108.302 1.00 57.73 366 ASP A CA 1
ATOM 2919 C C . ASP A 1 366 ? 146.939 -24.241 108.937 1.00 59.90 366 ASP A C 1
ATOM 2920 O O . ASP A 1 366 ? 146.387 -25.099 109.638 1.00 55.01 366 ASP A O 1
ATOM 2925 N N . LYS A 1 367 ? 146.395 -23.052 108.670 1.00 57.60 367 LYS A N 1
ATOM 2926 C CA . LYS A 1 367 ? 145.107 -22.643 109.228 1.00 58.49 367 LYS A CA 1
ATOM 2927 C C . LYS A 1 367 ? 143.960 -22.806 108.230 1.00 61.20 367 LYS A C 1
ATOM 2928 O O . LYS A 1 367 ? 144.049 -22.352 107.083 1.00 61.53 367 LYS A O 1
ATOM 2934 N N . PHE A 1 368 ? 142.888 -23.468 108.660 1.00 57.91 368 PHE A N 1
ATOM 2935 C CA . PHE A 1 368 ? 141.674 -23.537 107.848 1.00 63.18 368 PHE A CA 1
ATOM 2936 C C . PHE A 1 368 ? 140.850 -22.267 108.013 1.00 66.13 368 PHE A C 1
ATOM 2937 O O . PHE A 1 368 ? 140.204 -22.073 109.043 1.00 67.19 368 PHE A O 1
ATOM 2945 N N . LEU A 1 369 ? 140.867 -21.405 107.002 1.00 65.65 369 LEU A N 1
ATOM 2946 C CA . LEU A 1 369 ? 140.118 -20.154 107.066 1.00 63.68 369 LEU A CA 1
ATOM 2947 C C . LEU A 1 369 ? 138.660 -20.408 106.705 1.00 63.86 369 LEU A C 1
ATOM 2948 O O . LEU A 1 369 ? 138.369 -21.185 105.799 1.00 65.18 369 LEU A O 1
ATOM 2953 N N . THR A 1 370 ? 137.748 -19.772 107.433 1.00 64.76 370 THR A N 1
ATOM 2954 C CA . THR A 1 370 ? 136.321 -20.005 107.247 1.00 62.43 370 THR A CA 1
ATOM 2955 C C . THR A 1 370 ? 135.877 -19.539 105.855 1.00 62.36 370 THR A C 1
ATOM 2956 O O . THR A 1 370 ? 135.963 -18.353 105.518 1.00 61.27 370 THR A O 1
ATOM 2960 N N . PRO A 1 371 ? 135.424 -20.494 105.037 1.00 57.61 371 PRO A N 1
ATOM 2961 C CA . PRO A 1 371 ? 135.111 -20.337 103.615 1.00 59.76 371 PRO A CA 1
ATOM 2962 C C . PRO A 1 371 ? 133.952 -19.394 103.296 1.00 56.95 371 PRO A C 1
ATOM 2963 O O . PRO A 1 371 ? 132.952 -19.268 104.025 1.00 54.91 371 PRO A O 1
ATOM 2967 N N . ASP A 1 372 ? 134.112 -18.748 102.152 1.00 46.93 372 ASP A N 1
ATOM 2968 C CA . ASP A 1 372 ? 133.134 -17.819 101.614 1.00 40.90 372 ASP A CA 1
ATOM 2969 C C . ASP A 1 372 ? 132.668 -18.363 100.274 1.00 37.65 372 ASP A C 1
ATOM 2970 O O . ASP A 1 372 ? 133.418 -18.373 99.306 1.00 38.01 372 ASP A O 1
ATOM 2975 N N . PHE A 1 373 ? 131.443 -18.857 100.230 1.00 37.80 373 PHE A N 1
ATOM 2976 C CA . PHE A 1 373 ? 130.935 -19.476 99.023 1.00 35.51 373 PHE A CA 1
ATOM 2977 C C . PHE A 1 373 ? 129.524 -18.978 98.774 1.00 38.45 373 PHE A C 1
ATOM 2978 O O . PHE A 1 373 ? 128.624 -19.230 99.568 1.00 36.96 373 PHE A O 1
ATOM 2986 N N . THR A 1 374 ? 129.341 -18.266 97.668 1.00 32.19 374 THR A N 1
ATOM 2987 C CA . THR A 1 374 ? 128.035 -17.695 97.327 1.00 31.66 374 THR A CA 1
ATOM 2988 C C . THR A 1 374 ? 127.615 -18.065 95.906 1.00 33.00 374 THR A C 1
ATOM 2989 O O . THR A 1 374 ? 128.453 -18.329 95.049 1.00 30.97 374 THR A O 1
ATOM 2993 N N . SER A 1 375 ? 126.312 -18.073 95.667 1.00 30.25 375 SER A N 1
ATOM 2994 C CA . SER A 1 375 ? 125.781 -18.149 94.309 1.00 31.24 375 SER A CA 1
ATOM 2995 C C . SER A 1 375 ? 125.296 -16.769 93.871 1.00 32.90 375 SER A C 1
ATOM 2996 O O . SER A 1 375 ? 124.476 -16.165 94.559 1.00 35.25 375 SER A O 1
ATOM 2999 N N . LEU A 1 376 ? 125.789 -16.288 92.729 1.00 30.86 376 LEU A N 1
ATOM 3000 C CA . LEU A 1 376 ? 125.469 -14.953 92.240 1.00 33.08 376 LEU A CA 1
ATOM 3001 C C . LEU A 1 376 ? 124.792 -14.985 90.872 1.00 28.76 376 LEU A C 1
ATOM 3002 O O . LEU A 1 376 ? 124.972 -15.930 90.114 1.00 27.83 376 LEU A O 1
ATOM 3007 N N . ASP A 1 377 ? 124.022 -13.941 90.570 1.00 26.10 377 ASP A N 1
ATOM 3008 C CA . ASP A 1 377 ? 123.472 -13.771 89.242 1.00 24.45 377 ASP A CA 1
ATOM 3009 C C . ASP A 1 377 ? 124.202 -12.632 88.568 1.00 25.90 377 ASP A C 1
ATOM 3010 O O . ASP A 1 377 ? 124.198 -11.488 89.054 1.00 22.26 377 ASP A O 1
ATOM 3015 N N . VAL A 1 378 ? 124.875 -12.971 87.472 1.00 23.92 378 VAL A N 1
ATOM 3016 C CA . VAL A 1 378 ? 125.652 -11.971 86.735 1.00 23.89 378 VAL A CA 1
ATOM 3017 C C . VAL A 1 378 ? 124.760 -10.867 86.132 1.00 25.96 378 VAL A C 1
ATOM 3018 O O . VAL A 1 378 ? 123.729 -11.170 85.553 1.00 25.54 378 VAL A O 1
ATOM 3022 N N . LEU A 1 379 ? 125.160 -9.595 86.320 1.00 21.44 379 LEU A N 1
ATOM 3023 C CA . LEU A 1 379 ? 124.679 -8.469 85.530 1.00 23.26 379 LEU A CA 1
ATOM 3024 C C . LEU A 1 379 ? 125.661 -8.130 84.407 1.00 24.79 379 LEU A C 1
ATOM 3025 O O . LEU A 1 379 ? 125.272 -7.739 83.295 1.00 24.12 379 LEU A O 1
ATOM 3030 N N . THR A 1 380 ? 126.940 -8.209 84.743 1.00 21.29 380 THR A N 1
ATOM 3031 C CA . THR A 1 380 ? 128.023 -7.868 83.819 1.00 24.03 380 THR A CA 1
ATOM 3032 C C . THR A 1 380 ? 129.169 -8.843 84.012 1.00 24.36 380 THR A C 1
ATOM 3033 O O . THR A 1 380 ? 129.655 -8.992 85.137 1.00 22.89 380 THR A O 1
ATOM 3037 N N . PHE A 1 381 ? 129.608 -9.514 82.944 1.00 22.16 381 PHE A N 1
ATOM 3038 C CA . PHE A 1 381 ? 130.900 -10.167 83.009 1.00 19.82 381 PHE A CA 1
ATOM 3039 C C . PHE A 1 381 ? 131.678 -9.787 81.760 1.00 23.15 381 PHE A C 1
ATOM 3040 O O . PHE A 1 381 ? 131.501 -10.386 80.713 1.00 20.52 381 PHE A O 1
ATOM 3048 N N . ALA A 1 382 ? 132.528 -8.782 81.903 1.00 19.33 382 ALA A N 1
ATOM 3049 C CA . ALA A 1 382 ? 133.254 -8.203 80.804 1.00 18.78 382 ALA A CA 1
ATOM 3050 C C . ALA A 1 382 ? 134.582 -8.893 80.575 1.00 21.41 382 ALA A C 1
ATOM 3051 O O . ALA A 1 382 ? 135.209 -9.463 81.512 1.00 20.45 382 ALA A O 1
ATOM 3053 N N . GLY A 1 383 ? 134.994 -8.864 79.306 1.00 22.21 383 GLY A N 1
ATOM 3054 C CA . GLY A 1 383 ? 136.211 -9.556 78.892 1.00 26.49 383 GLY A CA 1
ATOM 3055 C C . GLY A 1 383 ? 135.948 -10.634 77.848 1.00 22.68 383 GLY A C 1
ATOM 3056 O O . GLY A 1 383 ? 134.942 -10.555 77.128 1.00 21.62 383 GLY A O 1
ATOM 3057 N N . SER A 1 384 ? 136.841 -11.631 77.753 1.00 21.23 384 SER A N 1
ATOM 3058 C CA . SER A 1 384 ? 136.781 -12.574 76.622 1.00 23.20 384 SER A CA 1
ATOM 3059 C C . SER A 1 384 ? 135.698 -13.638 76.768 1.00 24.27 384 SER A C 1
ATOM 3060 O O . SER A 1 384 ? 135.307 -14.259 75.782 1.00 22.83 384 SER A O 1
ATOM 3063 N N . GLY A 1 385 ? 135.243 -13.892 77.986 1.00 21.32 385 GLY A N 1
ATOM 3064 C CA . GLY A 1 385 ? 134.251 -14.951 78.172 1.00 27.06 385 GLY A CA 1
ATOM 3065 C C . GLY A 1 385 ? 133.648 -14.930 79.562 1.00 31.30 385 GLY A C 1
ATOM 3066 O O . GLY A 1 385 ? 134.159 -14.261 80.455 1.00 34.89 385 GLY A O 1
ATOM 3067 N N . ILE A 1 386 ? 132.544 -15.642 79.740 1.00 30.03 386 ILE A N 1
ATOM 3068 C CA . ILE A 1 386 ? 131.866 -15.666 81.025 1.00 31.05 386 ILE A CA 1
ATOM 3069 C C . ILE A 1 386 ? 132.010 -17.059 81.596 1.00 34.81 386 ILE A C 1
ATOM 3070 O O . ILE A 1 386 ? 131.546 -18.013 80.989 1.00 36.09 386 ILE A O 1
ATOM 3075 N N . PRO A 1 387 ? 132.645 -17.182 82.763 1.00 32.15 387 PRO A N 1
ATOM 3076 C CA . PRO A 1 387 ? 132.766 -18.491 83.408 1.00 31.75 387 PRO A CA 1
ATOM 3077 C C . PRO A 1 387 ? 131.487 -18.854 84.170 1.00 35.68 387 PRO A C 1
ATOM 3078 O O . PRO A 1 387 ? 130.647 -17.995 84.403 1.00 32.69 387 PRO A O 1
ATOM 3082 N N . ALA A 1 388 ? 131.362 -20.118 84.563 1.00 36.32 388 ALA A N 1
ATOM 3083 C CA . ALA A 1 388 ? 130.196 -20.580 85.314 1.00 37.54 388 ALA A CA 1
ATOM 3084 C C . ALA A 1 388 ? 130.431 -20.461 86.809 1.00 29.80 388 ALA A C 1
ATOM 3085 O O . ALA A 1 388 ? 129.490 -20.458 87.596 1.00 31.35 388 ALA A O 1
ATOM 3087 N N . GLY A 1 389 ? 131.688 -20.393 87.185 1.00 32.81 389 GLY A N 1
ATOM 3088 C CA . GLY A 1 389 ? 132.117 -20.248 88.549 1.00 35.44 389 GLY A CA 1
ATOM 3089 C C . GLY A 1 389 ? 133.508 -19.649 88.629 1.00 41.36 389 GLY A C 1
ATOM 3090 O O . GLY A 1 389 ? 134.285 -19.837 87.752 1.00 39.93 389 GLY A O 1
ATOM 3091 N N . ILE A 1 390 ? 133.821 -18.932 89.692 1.00 38.06 390 ILE A N 1
ATOM 3092 C CA . ILE A 1 390 ? 135.148 -18.360 89.861 1.00 35.05 390 ILE A CA 1
ATOM 3093 C C . ILE A 1 390 ? 135.654 -18.658 91.273 1.00 36.55 390 ILE A C 1
ATOM 3094 O O . ILE A 1 390 ? 134.884 -18.828 92.163 1.00 36.52 390 ILE A O 1
ATOM 3099 N N . ASN A 1 391 ? 136.956 -18.722 91.439 1.00 32.65 391 ASN A N 1
ATOM 3100 C CA . ASN A 1 391 ? 137.612 -18.941 92.700 1.00 34.14 391 ASN A CA 1
ATOM 3101 C C . ASN A 1 391 ? 138.756 -17.947 92.720 1.00 31.31 391 ASN A C 1
ATOM 3102 O O . ASN A 1 391 ? 139.706 -18.107 92.038 1.00 28.46 391 ASN A O 1
ATOM 3107 N N . ILE A 1 392 ? 138.627 -16.911 93.509 1.00 27.92 392 ILE A N 1
ATOM 3108 C CA . ILE A 1 392 ? 139.569 -15.812 93.499 1.00 28.97 392 ILE A CA 1
ATOM 3109 C C . ILE A 1 392 ? 139.744 -15.128 94.862 1.00 31.73 392 ILE A C 1
ATOM 3110 O O . ILE A 1 392 ? 138.946 -15.368 95.724 1.00 29.81 392 ILE A O 1
ATOM 3115 N N . PRO A 1 393 ? 140.759 -14.282 95.064 1.00 29.51 393 PRO A N 1
ATOM 3116 C CA . PRO A 1 393 ? 141.835 -13.866 94.137 1.00 29.31 393 PRO A CA 1
ATOM 3117 C C . PRO A 1 393 ? 142.818 -14.976 93.854 1.00 28.48 393 PRO A C 1
ATOM 3118 O O . PRO A 1 393 ? 142.742 -16.009 94.522 1.00 31.22 393 PRO A O 1
ATOM 3122 N N . ASN A 1 394 ? 143.743 -14.753 92.923 1.00 29.72 394 ASN A N 1
ATOM 3123 C CA . ASN A 1 394 ? 144.718 -15.779 92.566 1.00 31.44 394 ASN A CA 1
ATOM 3124 C C . ASN A 1 394 ? 145.999 -15.633 93.357 1.00 32.58 394 ASN A C 1
ATOM 3125 O O . ASN A 1 394 ? 146.920 -16.425 93.199 1.00 31.55 394 ASN A O 1
ATOM 3130 N N . TYR A 1 395 ? 146.094 -14.567 94.149 1.00 32.23 395 TYR A N 1
ATOM 3131 C CA . TYR A 1 395 ? 147.334 -14.284 94.869 1.00 32.19 395 TYR A CA 1
ATOM 3132 C C . TYR A 1 395 ? 147.486 -15.269 96.011 1.00 33.63 395 TYR A C 1
ATOM 3133 O O . TYR A 1 395 ? 146.749 -15.183 97.003 1.00 37.33 395 TYR A O 1
ATOM 3142 N N . ASP A 1 396 ? 148.417 -16.211 95.881 1.00 32.41 396 ASP A N 1
ATOM 3143 C CA . ASP A 1 396 ? 148.491 -17.276 96.884 1.00 35.83 396 ASP A CA 1
ATOM 3144 C C . ASP A 1 396 ? 148.851 -16.776 98.279 1.00 36.87 396 ASP A C 1
ATOM 3145 O O . ASP A 1 396 ? 148.371 -17.327 99.273 1.00 40.10 396 ASP A O 1
ATOM 3150 N N . ASP A 1 397 ? 149.659 -15.724 98.370 1.00 39.70 397 ASP A N 1
ATOM 3151 C CA . ASP A 1 397 ? 149.974 -15.182 99.697 1.00 39.49 397 ASP A CA 1
ATOM 3152 C C . ASP A 1 397 ? 148.686 -14.684 100.371 1.00 44.93 397 ASP A C 1
ATOM 3153 O O . ASP A 1 397 ? 148.460 -14.954 101.547 1.00 46.75 397 ASP A O 1
ATOM 3158 N N . LEU A 1 398 ? 147.799 -14.041 99.615 1.00 41.36 398 LEU A N 1
ATOM 3159 C CA . LEU A 1 398 ? 146.491 -13.683 100.154 1.00 39.60 398 LEU A CA 1
ATOM 3160 C C . LEU A 1 398 ? 145.639 -14.892 100.509 1.00 43.48 398 LEU A C 1
ATOM 3161 O O . LEU A 1 398 ? 144.938 -14.885 101.526 1.00 45.31 398 LEU A O 1
ATOM 3166 N N . ARG A 1 399 ? 145.664 -15.906 99.648 1.00 41.70 399 ARG A N 1
ATOM 3167 C CA . ARG A 1 399 ? 144.818 -17.087 99.818 1.00 43.06 399 ARG A CA 1
ATOM 3168 C C . ARG A 1 399 ? 145.070 -17.809 101.138 1.00 48.68 399 ARG A C 1
ATOM 3169 O O . ARG A 1 399 ? 144.159 -18.415 101.698 1.00 50.43 399 ARG A O 1
ATOM 3177 N N . GLN A 1 400 ? 146.307 -17.745 101.623 1.00 50.65 400 GLN A N 1
ATOM 3178 C CA . GLN A 1 400 ? 146.684 -18.446 102.846 1.00 51.22 400 GLN A CA 1
ATOM 3179 C C . GLN A 1 400 ? 146.516 -17.569 104.104 1.00 53.51 400 GLN A C 1
ATOM 3180 O O . GLN A 1 400 ? 146.249 -18.083 105.186 1.00 53.57 400 GLN A O 1
ATOM 3186 N N . THR A 1 401 ? 146.628 -16.249 103.967 1.00 51.26 401 THR A N 1
ATOM 3187 C CA . THR A 1 401 ? 146.589 -15.386 105.149 1.00 50.68 401 THR A CA 1
ATOM 3188 C C . THR A 1 401 ? 145.254 -14.650 105.327 1.00 56.98 401 THR A C 1
ATOM 3189 O O . THR A 1 401 ? 144.838 -14.376 106.461 1.00 54.94 401 THR A O 1
ATOM 3193 N N . GLU A 1 402 ? 144.581 -14.327 104.224 1.00 47.97 402 GLU A N 1
ATOM 3194 C CA . GLU A 1 402 ? 143.281 -13.680 104.313 1.00 49.30 402 GLU A CA 1
ATOM 3195 C C . GLU A 1 402 ? 142.157 -14.648 103.951 1.00 48.36 402 GLU A C 1
ATOM 3196 O O . GLU A 1 402 ? 141.104 -14.664 104.587 1.00 48.63 402 GLU A O 1
ATOM 3202 N N . GLY A 1 403 ? 142.386 -15.462 102.934 1.00 43.43 403 GLY A N 1
ATOM 3203 C CA . GLY A 1 403 ? 141.351 -16.342 102.434 1.00 43.16 403 GLY A CA 1
ATOM 3204 C C . GLY A 1 403 ? 141.004 -16.037 100.986 1.00 38.99 403 GLY A C 1
ATOM 3205 O O . GLY A 1 403 ? 141.776 -15.389 100.272 1.00 40.54 403 GLY A O 1
ATOM 3206 N N . PHE A 1 404 ? 139.836 -16.490 100.556 1.00 37.77 404 PHE A N 1
ATOM 3207 C CA . PHE A 1 404 ? 139.435 -16.355 99.161 1.00 36.03 404 PHE A CA 1
ATOM 3208 C C . PHE A 1 404 ? 137.949 -16.576 99.051 1.00 34.89 404 PHE A C 1
ATOM 3209 O O . PHE A 1 404 ? 137.325 -17.072 99.984 1.00 35.48 404 PHE A O 1
ATOM 3217 N N . LYS A 1 405 ? 137.383 -16.206 97.910 1.00 33.44 405 LYS A N 1
ATOM 3218 C CA . LYS A 1 405 ? 135.955 -16.303 97.706 1.00 32.66 405 LYS A CA 1
ATOM 3219 C C . LYS A 1 405 ? 135.699 -17.310 96.614 1.00 35.84 405 LYS A C 1
ATOM 3220 O O . LYS A 1 405 ? 136.419 -17.357 95.620 1.00 32.92 405 LYS A O 1
ATOM 3226 N N . ASN A 1 406 ? 134.678 -18.120 96.827 1.00 30.45 406 ASN A N 1
ATOM 3227 C CA . ASN A 1 406 ? 134.190 -19.038 95.837 1.00 33.79 406 ASN A CA 1
ATOM 3228 C C . ASN A 1 406 ? 132.853 -18.531 95.352 1.00 33.80 406 ASN A C 1
ATOM 3229 O O . ASN A 1 406 ? 131.947 -18.272 96.139 1.00 31.13 406 ASN A O 1
ATOM 3234 N N . VAL A 1 407 ? 132.714 -18.398 94.053 1.00 34.42 407 VAL A N 1
ATOM 3235 C CA . VAL A 1 407 ? 131.495 -17.850 93.518 1.00 32.93 407 VAL A CA 1
ATOM 3236 C C . VAL A 1 407 ? 130.979 -18.891 92.529 1.00 36.06 407 VAL A C 1
ATOM 3237 O O . VAL A 1 407 ? 131.775 -19.528 91.834 1.00 37.50 407 VAL A O 1
ATOM 3241 N N . SER A 1 408 ? 129.672 -19.132 92.536 1.00 32.31 408 SER A N 1
ATOM 3242 C CA . SER A 1 408 ? 129.040 -19.915 91.474 1.00 31.84 408 SER A CA 1
ATOM 3243 C C . SER A 1 408 ? 128.065 -18.966 90.782 1.00 28.60 408 SER A C 1
ATOM 3244 O O . SER A 1 408 ? 127.277 -18.299 91.436 1.00 29.12 408 SER A O 1
ATOM 3247 N N . LEU A 1 409 ? 128.136 -18.875 89.464 1.00 28.26 409 LEU A N 1
ATOM 3248 C CA . LEU A 1 409 ? 127.288 -17.929 88.749 1.00 26.19 409 LEU A CA 1
ATOM 3249 C C . LEU A 1 409 ? 126.004 -18.599 88.248 1.00 27.45 409 LEU A C 1
ATOM 3250 O O . LEU A 1 409 ? 125.975 -19.202 87.174 1.00 28.31 409 LEU A O 1
ATOM 3255 N N . GLY A 1 410 ? 124.943 -18.481 89.034 1.00 31.63 410 GLY A N 1
ATOM 3256 C CA . GLY A 1 410 ? 123.737 -19.260 88.794 1.00 33.14 410 GLY A CA 1
ATOM 3257 C C . GLY A 1 410 ? 123.034 -19.062 87.460 1.00 29.10 410 GLY A C 1
ATOM 3258 O O . GLY A 1 410 ? 122.561 -20.027 86.841 1.00 31.06 410 GLY A O 1
ATOM 3259 N N . ASN A 1 411 ? 122.950 -17.821 86.995 1.00 27.67 411 ASN A N 1
ATOM 3260 C CA . ASN A 1 411 ? 122.243 -17.572 85.746 1.00 25.75 411 ASN A CA 1
ATOM 3261 C C . ASN A 1 411 ? 123.124 -17.891 84.532 1.00 29.76 411 ASN A C 1
ATOM 3262 O O . ASN A 1 411 ? 122.658 -17.870 83.393 1.00 35.68 411 ASN A O 1
ATOM 3267 N N . VAL A 1 412 ? 124.386 -18.231 84.784 1.00 29.87 412 VAL A N 1
ATOM 3268 C CA . VAL A 1 412 ? 125.269 -18.684 83.723 1.00 34.35 412 VAL A CA 1
ATOM 3269 C C . VAL A 1 412 ? 125.187 -20.207 83.662 1.00 37.39 412 VAL A C 1
ATOM 3270 O O . VAL A 1 412 ? 125.038 -20.784 82.585 1.00 35.02 412 VAL A O 1
ATOM 3274 N N . LEU A 1 413 ? 125.264 -20.839 84.829 1.00 35.49 413 LEU A N 1
ATOM 3275 C CA . LEU A 1 413 ? 124.957 -22.274 84.956 1.00 39.92 413 LEU A CA 1
ATOM 3276 C C . LEU A 1 413 ? 123.699 -22.653 84.191 1.00 47.39 413 LEU A C 1
ATOM 3277 O O . LEU A 1 413 ? 123.689 -23.650 83.464 1.00 51.87 413 LEU A O 1
ATOM 3282 N N . ALA A 1 414 ? 122.648 -21.846 84.356 1.00 41.23 414 ALA A N 1
ATOM 3283 C CA . ALA A 1 414 ? 121.362 -22.096 83.715 1.00 47.33 414 ALA A CA 1
ATOM 3284 C C . ALA A 1 414 ? 121.528 -22.272 82.212 1.00 53.51 414 ALA A C 1
ATOM 3285 O O . ALA A 1 414 ? 121.048 -23.244 81.632 1.00 57.89 414 ALA A O 1
ATOM 3287 N N . VAL A 1 415 ? 122.225 -21.331 81.585 1.00 50.50 415 VAL A N 1
ATOM 3288 C CA . VAL A 1 415 ? 122.508 -21.425 80.158 1.00 53.62 415 VAL A CA 1
ATOM 3289 C C . VAL A 1 415 ? 123.242 -22.722 79.812 1.00 57.95 415 VAL A C 1
ATOM 3290 O O . VAL A 1 415 ? 122.880 -23.412 78.861 1.00 63.85 415 VAL A O 1
ATOM 3294 N N . ALA A 1 416 ? 124.262 -23.059 80.600 1.00 56.82 416 ALA A N 1
ATOM 3295 C CA . ALA A 1 416 ? 125.102 -24.226 80.321 1.00 64.86 416 ALA A CA 1
ATOM 3296 C C . ALA A 1 416 ? 124.355 -25.556 80.484 1.00 70.37 416 ALA A C 1
ATOM 3297 O O . ALA A 1 416 ? 124.901 -26.617 80.173 1.00 73.35 416 ALA A O 1
ATOM 3299 N N . TYR A 1 417 ? 123.112 -25.492 80.964 1.00 72.41 417 TYR A N 1
ATOM 3300 C CA . TYR A 1 417 ? 122.261 -26.674 81.118 1.00 73.30 417 TYR A CA 1
ATOM 3301 C C . TYR A 1 417 ? 121.456 -26.939 79.845 1.00 79.10 417 TYR A C 1
ATOM 3302 O O . TYR A 1 417 ? 120.261 -27.247 79.900 1.00 77.03 417 TYR A O 1
ATOM 3311 N N . ALA A 1 418 ? 122.115 -26.808 78.697 1.00 81.88 418 ALA A N 1
ATOM 3312 C CA . ALA A 1 418 ? 121.469 -27.058 77.416 1.00 86.87 418 ALA A CA 1
ATOM 3313 C C . ALA A 1 418 ? 122.032 -28.321 76.784 1.00 90.82 418 ALA A C 1
ATOM 3314 O O . ALA A 1 418 ? 123.179 -28.337 76.337 1.00 91.67 418 ALA A O 1
ATOM 3316 N N . THR A 1 419 ? 121.226 -29.378 76.750 1.00 91.20 419 THR A N 1
ATOM 3317 C CA . THR A 1 419 ? 121.673 -30.649 76.194 1.00 94.30 419 THR A CA 1
ATOM 3318 C C . THR A 1 419 ? 120.529 -31.497 75.651 1.00 95.53 419 THR A C 1
ATOM 3319 O O . THR A 1 419 ? 119.736 -32.050 76.413 1.00 97.62 419 THR A O 1
ATOM 3323 N N . GLN A 1 420 ? 120.452 -31.606 74.329 1.00 96.89 420 GLN A N 1
ATOM 3324 C CA . GLN A 1 420 ? 119.480 -32.487 73.694 1.00 96.14 420 GLN A CA 1
ATOM 3325 C C . GLN A 1 420 ? 120.076 -33.883 73.645 1.00 91.42 420 GLN A C 1
ATOM 3326 O O . GLN A 1 420 ? 121.264 -34.063 73.927 1.00 89.08 420 GLN A O 1
ATOM 3332 N N . ARG A 1 421 ? 119.253 -34.866 73.300 1.00 90.61 421 ARG A N 1
ATOM 3333 C CA . ARG A 1 421 ? 119.722 -36.238 73.167 1.00 89.85 421 ARG A CA 1
ATOM 3334 C C . ARG A 1 421 ? 120.608 -36.403 71.932 1.00 88.97 421 ARG A C 1
ATOM 3335 O O . ARG A 1 421 ? 121.591 -37.143 71.967 1.00 86.20 421 ARG A O 1
ATOM 3343 N N . GLU A 1 422 ? 120.258 -35.709 70.849 1.00 90.49 422 GLU A N 1
ATOM 3344 C CA . GLU A 1 422 ? 121.019 -35.776 69.601 1.00 90.89 422 GLU A CA 1
ATOM 3345 C C . GLU A 1 422 ? 122.421 -35.211 69.777 1.00 89.04 422 GLU A C 1
ATOM 3346 O O . GLU A 1 422 ? 123.388 -35.692 69.179 1.00 86.38 422 GLU A O 1
ATOM 3352 N N . LYS A 1 423 ? 122.524 -34.183 70.610 1.00 88.38 423 LYS A N 1
ATOM 3353 C CA . LYS A 1 423 ? 123.799 -33.531 70.851 1.00 84.68 423 LYS A CA 1
ATOM 3354 C C . LYS A 1 423 ? 124.636 -34.308 71.866 1.00 75.72 423 LYS A C 1
ATOM 3355 O O . LYS A 1 423 ? 125.770 -33.934 72.152 1.00 71.52 423 LYS A O 1
ATOM 3361 N N . LEU A 1 424 ? 124.079 -35.389 72.407 1.00 75.47 424 LEU A N 1
ATOM 3362 C CA . LEU A 1 424 ? 124.814 -36.225 73.361 1.00 69.03 424 LEU A CA 1
ATOM 3363 C C . LEU A 1 424 ? 125.681 -37.261 72.661 1.00 61.94 424 LEU A C 1
ATOM 3364 O O . LEU A 1 424 ? 125.427 -38.466 72.745 1.00 58.26 424 LEU A O 1
ATOM 3369 N N . THR A 1 425 ? 126.721 -36.781 71.990 1.00 51.77 425 THR A N 1
ATOM 3370 C CA . THR A 1 425 ? 127.550 -37.647 71.179 1.00 51.33 425 THR A CA 1
ATOM 3371 C C . THR A 1 425 ? 128.377 -38.634 72.011 1.00 47.18 425 THR A C 1
ATOM 3372 O O . THR A 1 425 ? 128.655 -38.401 73.195 1.00 45.61 425 THR A O 1
ATOM 3376 N N . PHE A 1 426 ? 128.709 -39.754 71.372 1.00 45.72 426 PHE A N 1
ATOM 3377 C CA . PHE A 1 426 ? 129.667 -40.742 71.871 1.00 49.14 426 PHE A CA 1
ATOM 3378 C C . PHE A 1 426 ? 129.141 -41.559 73.054 1.00 51.85 426 PHE A C 1
ATOM 3379 O O . PHE A 1 426 ? 129.889 -42.318 73.680 1.00 50.19 426 PHE A O 1
ATOM 3387 N N . LEU A 1 427 ? 127.851 -41.433 73.343 1.00 50.97 427 LEU A N 1
ATOM 3388 C CA . LEU A 1 427 ? 127.264 -42.245 74.400 1.00 58.00 427 LEU A CA 1
ATOM 3389 C C . LEU A 1 427 ? 126.368 -43.332 73.831 1.00 62.29 427 LEU A C 1
ATOM 3390 O O . LEU A 1 427 ? 125.649 -43.107 72.857 1.00 64.22 427 LEU A O 1
ATOM 3395 N N . GLU A 1 428 ? 126.429 -44.514 74.436 1.00 63.62 428 GLU A N 1
ATOM 3396 C CA . GLU A 1 428 ? 125.481 -45.580 74.131 1.00 70.25 428 GLU A CA 1
ATOM 3397 C C . GLU A 1 428 ? 124.084 -45.137 74.561 1.00 74.32 428 GLU A C 1
ATOM 3398 O O . GLU A 1 428 ? 123.943 -44.212 75.365 1.00 72.11 428 GLU A O 1
ATOM 3404 N N . GLU A 1 429 ? 123.057 -45.792 74.025 1.00 77.15 429 GLU A N 1
ATOM 3405 C CA . GLU A 1 429 ? 121.681 -45.315 74.183 1.00 83.17 429 GLU A CA 1
ATOM 3406 C C . GLU A 1 429 ? 121.236 -45.067 75.636 1.00 80.45 429 GLU A C 1
ATOM 3407 O O . GLU A 1 429 ? 120.820 -43.955 75.979 1.00 79.20 429 GLU A O 1
ATOM 3413 N N . ASP A 1 430 ? 121.333 -46.088 76.482 1.00 78.74 430 ASP A N 1
ATOM 3414 C CA . ASP A 1 430 ? 120.877 -45.982 77.872 1.00 81.42 430 ASP A CA 1
ATOM 3415 C C . ASP A 1 430 ? 121.677 -44.975 78.708 1.00 78.58 430 ASP A C 1
ATOM 3416 O O . ASP A 1 430 ? 121.165 -44.406 79.678 1.00 75.61 430 ASP A O 1
ATOM 3421 N N . ASP A 1 431 ? 122.932 -44.758 78.333 1.00 75.79 431 ASP A N 1
ATOM 3422 C CA . ASP A 1 431 ? 123.757 -43.794 79.040 1.00 73.65 431 ASP A CA 1
ATOM 3423 C C . ASP A 1 431 ? 123.237 -42.374 78.775 1.00 73.72 431 ASP A C 1
ATOM 3424 O O . ASP A 1 431 ? 123.335 -41.495 79.639 1.00 71.88 431 ASP A O 1
ATOM 3429 N N . LYS A 1 432 ? 122.655 -42.158 77.595 1.00 76.42 432 LYS A N 1
ATOM 3430 C CA . LYS A 1 432 ? 122.136 -40.833 77.241 1.00 76.38 432 LYS A CA 1
ATOM 3431 C C . LYS A 1 432 ? 121.032 -40.392 78.196 1.00 73.97 432 LYS A C 1
ATOM 3432 O O . LYS A 1 432 ? 120.969 -39.230 78.588 1.00 75.41 432 LYS A O 1
ATOM 3438 N N . ASP A 1 433 ? 120.173 -41.333 78.572 1.00 75.32 433 ASP A N 1
ATOM 3439 C CA . ASP A 1 433 ? 119.043 -41.047 79.448 1.00 76.91 433 ASP A CA 1
ATOM 3440 C C . ASP A 1 433 ? 119.495 -40.503 80.799 1.00 75.64 433 ASP A C 1
ATOM 3441 O O . ASP A 1 433 ? 119.046 -39.439 81.246 1.00 73.65 433 ASP A O 1
ATOM 3446 N N . LEU A 1 434 ? 120.398 -41.239 81.437 1.00 74.47 434 LEU A N 1
ATOM 3447 C CA . LEU A 1 434 ? 120.922 -40.845 82.734 1.00 70.41 434 LEU A CA 1
ATOM 3448 C C . LEU A 1 434 ? 121.556 -39.459 82.658 1.00 70.43 434 LEU A C 1
ATOM 3449 O O . LEU A 1 434 ? 121.400 -38.638 83.564 1.00 69.03 434 LEU A O 1
ATOM 3454 N N . TYR A 1 435 ? 122.241 -39.198 81.552 1.00 67.25 435 TYR A N 1
ATOM 3455 C CA . TYR A 1 435 ? 122.962 -37.947 81.382 1.00 70.54 435 TYR A CA 1
ATOM 3456 C C . TYR A 1 435 ? 122.035 -36.729 81.482 1.00 72.30 435 TYR A C 1
ATOM 3457 O O . TYR A 1 435 ? 122.371 -35.736 82.145 1.00 70.72 435 TYR A O 1
ATOM 3466 N N . ILE A 1 436 ? 120.870 -36.816 80.835 1.00 72.67 436 ILE A N 1
ATOM 3467 C CA . ILE A 1 436 ? 119.914 -35.704 80.791 1.00 73.20 436 ILE A CA 1
ATOM 3468 C C . ILE A 1 436 ? 119.258 -35.489 82.154 1.00 72.56 436 ILE A C 1
ATOM 3469 O O . ILE A 1 436 ? 118.892 -34.367 82.519 1.00 72.73 436 ILE A O 1
ATOM 3474 N N . LEU A 1 437 ? 119.116 -36.576 82.904 1.00 71.38 437 LEU A N 1
ATOM 3475 C CA . LEU A 1 437 ? 118.607 -36.511 84.268 1.00 72.25 437 LEU A CA 1
ATOM 3476 C C . LEU A 1 437 ? 119.564 -35.796 85.225 1.00 72.04 437 LEU A C 1
ATOM 3477 O O . LEU A 1 437 ? 119.147 -34.940 86.006 1.00 66.32 437 LEU A O 1
ATOM 3482 N N . TRP A 1 438 ? 120.805 -36.268 85.255 1.00 72.86 438 TRP A N 1
ATOM 3483 C CA . TRP A 1 438 ? 121.748 -35.801 86.250 1.00 72.04 438 TRP A CA 1
ATOM 3484 C C . TRP A 1 438 ? 122.858 -34.814 86.013 1.00 73.02 438 TRP A C 1
ATOM 3485 O O . TRP A 1 438 ? 123.478 -34.381 86.970 1.00 70.37 438 TRP A O 1
ATOM 3496 N N . LYS A 1 439 ? 123.105 -34.456 84.779 1.00 70.13 439 LYS A N 1
ATOM 3497 C CA . LYS A 1 439 ? 124.215 -33.590 84.522 1.00 72.96 439 LYS A CA 1
ATOM 3498 C C . LYS A 1 439 ? 124.051 -32.291 85.331 1.00 77.22 439 LYS A C 1
ATOM 3499 O O . LYS A 1 439 ? 125.031 -31.752 85.879 1.00 73.72 439 LYS A O 1
ATOM 3505 N N . GLY A 1 440 ? 122.832 -31.778 85.398 1.00 75.79 440 GLY A N 1
ATOM 3506 C CA . GLY A 1 440 ? 122.625 -30.554 86.125 1.00 75.46 440 GLY A CA 1
ATOM 3507 C C . GLY A 1 440 ? 122.926 -30.751 87.580 1.00 75.92 440 GLY A C 1
ATOM 3508 O O . GLY A 1 440 ? 123.723 -30.015 88.129 1.00 74.78 440 GLY A O 1
ATOM 3509 N N . PRO A 1 441 ? 122.417 -31.797 88.163 1.00 74.60 441 PRO A N 1
ATOM 3510 C CA . PRO A 1 441 ? 122.671 -32.008 89.578 1.00 77.00 441 PRO A CA 1
ATOM 3511 C C . PRO A 1 441 ? 124.133 -32.144 89.917 1.00 74.14 441 PRO A C 1
ATOM 3512 O O . PRO A 1 441 ? 124.597 -31.503 90.842 1.00 73.05 441 PRO A O 1
ATOM 3516 N N . SER A 1 442 ? 124.847 -32.929 89.145 1.00 72.58 442 SER A N 1
ATOM 3517 C CA . SER A 1 442 ? 126.239 -33.188 89.377 1.00 73.85 442 SER A CA 1
ATOM 3518 C C . SER A 1 442 ? 127.103 -31.954 89.296 1.00 74.52 442 SER A C 1
ATOM 3519 O O . SER A 1 442 ? 128.129 -31.868 89.945 1.00 71.81 442 SER A O 1
ATOM 3522 N N . PHE A 1 443 ? 126.704 -31.020 88.476 1.00 72.26 443 PHE A N 1
ATOM 3523 C CA . PHE A 1 443 ? 127.500 -29.851 88.285 1.00 75.00 443 PHE A CA 1
ATOM 3524 C C . PHE A 1 443 ? 127.757 -29.116 89.566 1.00 72.95 443 PHE A C 1
ATOM 3525 O O . PHE A 1 443 ? 128.858 -28.621 89.758 1.00 70.04 443 PHE A O 1
ATOM 3533 N N . ASP A 1 444 ? 126.746 -28.993 90.407 1.00 72.00 444 ASP A N 1
ATOM 3534 C CA . ASP A 1 444 ? 126.947 -28.328 91.674 1.00 70.58 444 ASP A CA 1
ATOM 3535 C C . ASP A 1 444 ? 127.865 -29.226 92.463 1.00 66.67 444 ASP A C 1
ATOM 3536 O O . ASP A 1 444 ? 128.793 -28.767 93.082 1.00 65.61 444 ASP A O 1
ATOM 3541 N N . VAL A 1 445 ? 127.617 -30.516 92.405 1.00 64.38 445 VAL A N 1
ATOM 3542 C CA . VAL A 1 445 ? 128.493 -31.442 93.125 1.00 66.74 445 VAL A CA 1
ATOM 3543 C C . VAL A 1 445 ? 129.936 -31.254 92.694 1.00 62.43 445 VAL A C 1
ATOM 3544 O O . VAL A 1 445 ? 130.830 -31.109 93.522 1.00 62.86 445 VAL A O 1
ATOM 3548 N N . GLN A 1 446 ? 130.157 -31.229 91.387 1.00 63.87 446 GLN A N 1
ATOM 3549 C CA . GLN A 1 446 ? 131.506 -31.139 90.862 1.00 56.97 446 GLN A CA 1
ATOM 3550 C C . GLN A 1 446 ? 132.077 -29.736 91.076 1.00 58.99 446 GLN A C 1
ATOM 3551 O O . GLN A 1 446 ? 133.205 -29.603 91.564 1.00 54.73 446 GLN A O 1
ATOM 3557 N N . VAL A 1 447 ? 131.302 -28.694 90.761 1.00 57.22 447 VAL A N 1
ATOM 3558 C CA . VAL A 1 447 ? 131.802 -27.318 90.897 1.00 58.55 447 VAL A CA 1
ATOM 3559 C C . VAL A 1 447 ? 131.961 -26.905 92.368 1.00 55.74 447 VAL A C 1
ATOM 3560 O O . VAL A 1 447 ? 132.864 -26.124 92.720 1.00 55.62 447 VAL A O 1
ATOM 3564 N N . GLY A 1 448 ? 131.101 -27.434 93.234 1.00 56.67 448 GLY A N 1
ATOM 3565 C CA . GLY A 1 448 ? 131.253 -27.203 94.662 1.00 53.58 448 GLY A CA 1
ATOM 3566 C C . GLY A 1 448 ? 132.612 -27.664 95.158 1.00 50.32 448 GLY A C 1
ATOM 3567 O O . GLY A 1 448 ? 133.394 -26.891 95.747 1.00 48.15 448 GLY A O 1
ATOM 3568 N N . LEU A 1 449 ? 132.901 -28.934 94.891 1.00 54.05 449 LEU A N 1
ATOM 3569 C CA . LEU A 1 449 ? 134.146 -29.553 95.310 1.00 43.99 449 LEU A CA 1
ATOM 3570 C C . LEU A 1 449 ? 135.326 -28.923 94.589 1.00 48.89 449 LEU A C 1
ATOM 3571 O O . LEU A 1 449 ? 136.364 -28.653 95.195 1.00 48.66 449 LEU A O 1
ATOM 3576 N N . HIS A 1 450 ? 135.136 -28.642 93.302 1.00 50.09 450 HIS A N 1
ATOM 3577 C CA . HIS A 1 450 ? 136.167 -28.055 92.453 1.00 44.63 450 HIS A CA 1
ATOM 3578 C C . HIS A 1 450 ? 136.714 -26.732 92.997 1.00 47.34 450 HIS A C 1
ATOM 3579 O O . HIS A 1 450 ? 137.928 -26.514 93.033 1.00 43.92 450 HIS A O 1
ATOM 3586 N N . ALA A 1 451 ? 135.847 -25.821 93.413 1.00 48.61 451 ALA A N 1
ATOM 3587 C CA . ALA A 1 451 ? 136.373 -24.532 93.858 1.00 45.21 451 ALA A CA 1
ATOM 3588 C C . ALA A 1 451 ? 136.842 -24.573 95.316 1.00 45.73 451 ALA A C 1
ATOM 3589 O O . ALA A 1 451 ? 137.970 -24.183 95.626 1.00 43.17 451 ALA A O 1
ATOM 3591 N N . LEU A 1 452 ? 135.976 -25.050 96.203 1.00 47.26 452 LEU A N 1
ATOM 3592 C CA . LEU A 1 452 ? 136.238 -24.986 97.643 1.00 49.68 452 LEU A CA 1
ATOM 3593 C C . LEU A 1 452 ? 137.346 -25.936 98.074 1.00 47.75 452 LEU A C 1
ATOM 3594 O O . LEU A 1 452 ? 138.327 -25.520 98.699 1.00 44.66 452 LEU A O 1
ATOM 3599 N N . LEU A 1 453 ? 137.141 -27.203 97.769 1.00 47.20 453 LEU A N 1
ATOM 3600 C CA . LEU A 1 453 ? 138.081 -28.237 98.096 1.00 44.00 453 LEU A CA 1
ATOM 3601 C C . LEU A 1 453 ? 139.153 -28.422 97.039 1.00 41.12 453 LEU A C 1
ATOM 3602 O O . LEU A 1 453 ? 140.216 -28.888 97.338 1.00 42.25 453 LEU A O 1
ATOM 3607 N N . GLY A 1 454 ? 138.871 -28.026 95.812 1.00 43.76 454 GLY A N 1
ATOM 3608 C CA . GLY A 1 454 ? 139.830 -28.189 94.757 1.00 41.78 454 GLY A CA 1
ATOM 3609 C C . GLY A 1 454 ? 140.829 -27.073 94.739 1.00 39.34 454 GLY A C 1
ATOM 3610 O O . GLY A 1 454 ? 141.905 -27.272 95.223 1.00 36.43 454 GLY A O 1
ATOM 3611 N N . HIS A 1 455 ? 140.471 -25.897 94.245 1.00 33.66 455 HIS A N 1
ATOM 3612 C CA . HIS A 1 455 ? 141.422 -24.806 94.242 1.00 33.63 455 HIS A CA 1
ATOM 3613 C C . HIS A 1 455 ? 141.771 -24.368 95.638 1.00 33.80 455 HIS A C 1
ATOM 3614 O O . HIS A 1 455 ? 142.799 -23.851 95.846 1.00 36.50 455 HIS A O 1
ATOM 3621 N N . GLY A 1 456 ? 140.857 -24.533 96.573 1.00 36.74 456 GLY A N 1
ATOM 3622 C CA . GLY A 1 456 ? 141.046 -24.064 97.938 1.00 35.24 456 GLY A CA 1
ATOM 3623 C C . GLY A 1 456 ? 141.980 -24.897 98.817 1.00 41.05 456 GLY A C 1
ATOM 3624 O O . GLY A 1 456 ? 142.336 -24.480 99.922 1.00 41.43 456 GLY A O 1
ATOM 3625 N N . SER A 1 457 ? 142.383 -26.064 98.324 1.00 39.65 457 SER A N 1
ATOM 3626 C CA . SER A 1 457 ? 143.193 -27.006 99.106 1.00 40.10 457 SER A CA 1
ATOM 3627 C C . SER A 1 457 ? 144.650 -27.037 98.684 1.00 41.46 457 SER A C 1
ATOM 3628 O O . SER A 1 457 ? 145.007 -26.609 97.578 1.00 41.13 457 SER A O 1
ATOM 3631 N N . GLY A 1 458 ? 145.494 -27.543 99.578 1.00 38.79 458 GLY A N 1
ATOM 3632 C CA . GLY A 1 458 ? 146.905 -27.676 99.276 1.00 38.90 458 GLY A CA 1
ATOM 3633 C C . GLY A 1 458 ? 147.751 -26.512 99.749 1.00 43.07 458 GLY A C 1
ATOM 3634 O O . GLY A 1 458 ? 147.393 -25.345 99.606 1.00 46.46 458 GLY A O 1
ATOM 3635 N N . LYS A 1 459 ? 148.901 -26.848 100.312 1.00 44.57 459 LYS A N 1
ATOM 3636 C CA . LYS A 1 459 ? 149.846 -25.866 100.810 1.00 43.91 459 LYS A CA 1
ATOM 3637 C C . LYS A 1 459 ? 151.007 -25.721 99.837 1.00 43.95 459 LYS A C 1
ATOM 3638 O O . LYS A 1 459 ? 151.450 -26.707 99.224 1.00 39.31 459 LYS A O 1
ATOM 3644 N N . LEU A 1 460 ? 151.510 -24.497 99.699 1.00 39.58 460 LEU A N 1
ATOM 3645 C CA . LEU A 1 460 ? 152.753 -24.281 98.985 1.00 41.48 460 LEU A CA 1
ATOM 3646 C C . LEU A 1 460 ? 153.929 -24.188 99.969 1.00 39.79 460 LEU A C 1
ATOM 3647 O O . LEU A 1 460 ? 153.907 -23.371 100.891 1.00 44.20 460 LEU A O 1
ATOM 3652 N N . PHE A 1 461 ? 154.961 -25.005 99.762 1.00 38.20 461 PHE A N 1
ATOM 3653 C CA . PHE A 1 461 ? 156.141 -24.986 100.627 1.00 38.52 461 PHE A CA 1
ATOM 3654 C C . PHE A 1 461 ? 157.072 -23.851 100.250 1.00 46.00 461 PHE A C 1
ATOM 3655 O O . PHE A 1 461 ? 157.588 -23.818 99.128 1.00 39.50 461 PHE A O 1
ATOM 3663 N N . VAL A 1 462 ? 157.311 -22.940 101.193 1.00 47.02 462 VAL A N 1
ATOM 3664 C CA . VAL A 1 462 ? 158.091 -21.739 100.922 1.00 48.65 462 VAL A CA 1
ATOM 3665 C C . VAL A 1 462 ? 159.257 -21.515 101.879 1.00 57.97 462 VAL A C 1
ATOM 3666 O O . VAL A 1 462 ? 159.093 -21.586 103.100 1.00 58.17 462 VAL A O 1
ATOM 3670 N N . GLN A 1 463 ? 160.400 -21.147 101.305 1.00 55.55 463 GLN A N 1
ATOM 3671 C CA . GLN A 1 463 ? 161.601 -20.788 102.038 1.00 64.68 463 GLN A CA 1
ATOM 3672 C C . GLN A 1 463 ? 161.722 -19.303 101.886 1.00 71.33 463 GLN A C 1
ATOM 3673 O O . GLN A 1 463 ? 161.739 -18.806 100.796 1.00 65.85 463 GLN A O 1
ATOM 3679 N N . ASP A 1 464 ? 161.817 -18.587 102.994 1.00 79.77 464 ASP A N 1
ATOM 3680 C CA . ASP A 1 464 ? 161.941 -17.136 102.959 1.00 82.88 464 ASP A CA 1
ATOM 3681 C C . ASP A 1 464 ? 163.388 -16.710 102.716 1.00 85.27 464 ASP A C 1
ATOM 3682 O O . ASP A 1 464 ? 164.252 -17.540 102.524 1.00 83.43 464 ASP A O 1
ATOM 3687 N N . GLU A 1 465 ? 163.642 -15.411 102.707 1.00 88.99 465 GLU A N 1
ATOM 3688 C CA . GLU A 1 465 ? 164.991 -14.905 102.467 1.00 89.97 465 GLU A CA 1
ATOM 3689 C C . GLU A 1 465 ? 165.897 -15.453 103.560 1.00 89.52 465 GLU A C 1
ATOM 3690 O O . GLU A 1 465 ? 167.055 -15.767 103.329 1.00 90.69 465 GLU A O 1
ATOM 3696 N N . LYS A 1 466 ? 165.354 -15.549 104.764 1.00 89.25 466 LYS A N 1
ATOM 3697 C CA . LYS A 1 466 ? 166.029 -16.169 105.887 1.00 89.25 466 LYS A CA 1
ATOM 3698 C C . LYS A 1 466 ? 165.699 -17.575 105.449 1.00 86.97 466 LYS A C 1
ATOM 3699 O O . LYS A 1 466 ? 164.562 -17.819 105.109 1.00 83.94 466 LYS A O 1
ATOM 3705 N N . GLY A 1 467 ? 166.643 -18.502 105.478 1.00 86.21 467 GLY A N 1
ATOM 3706 C CA . GLY A 1 467 ? 166.344 -19.822 104.995 1.00 80.39 467 GLY A CA 1
ATOM 3707 C C . GLY A 1 467 ? 165.452 -20.501 105.988 1.00 78.92 467 GLY A C 1
ATOM 3708 O O . GLY A 1 467 ? 165.729 -21.590 106.418 1.00 79.06 467 GLY A O 1
ATOM 3709 N N . ALA A 1 468 ? 164.344 -19.840 106.311 1.00 79.56 468 ALA A N 1
ATOM 3710 C CA . ALA A 1 468 ? 163.360 -20.374 107.230 1.00 75.40 468 ALA A CA 1
ATOM 3711 C C . ALA A 1 468 ? 162.071 -20.737 106.512 1.00 72.19 468 ALA A C 1
ATOM 3712 O O . ALA A 1 468 ? 161.397 -19.900 105.958 1.00 72.65 468 ALA A O 1
ATOM 3714 N N . PHE A 1 469 ? 161.736 -22.006 106.585 1.00 68.10 469 PHE A N 1
ATOM 3715 C CA . PHE A 1 469 ? 160.566 -22.590 105.967 1.00 63.97 469 PHE A CA 1
ATOM 3716 C C . PHE A 1 469 ? 159.216 -22.366 106.656 1.00 60.88 469 PHE A C 1
ATOM 3717 O O . PHE A 1 469 ? 159.174 -22.110 107.828 1.00 60.89 469 PHE A O 1
ATOM 3725 N N . ASN A 1 470 ? 158.130 -22.477 105.892 1.00 57.42 470 ASN A N 1
ATOM 3726 C CA . ASN A 1 470 ? 156.755 -22.289 106.364 1.00 54.48 470 ASN A CA 1
ATOM 3727 C C . ASN A 1 470 ? 156.137 -23.602 106.690 1.00 56.63 470 ASN A C 1
ATOM 3728 O O . ASN A 1 470 ? 154.945 -23.770 106.748 1.00 55.52 470 ASN A O 1
ATOM 3733 N N . PHE A 1 471 ? 157.013 -24.552 106.866 1.00 54.38 471 PHE A N 1
ATOM 3734 C CA . PHE A 1 471 ? 156.669 -25.912 107.210 1.00 56.11 471 PHE A CA 1
ATOM 3735 C C . PHE A 1 471 ? 157.814 -26.485 108.018 1.00 52.73 471 PHE A C 1
ATOM 3736 O O . PHE A 1 471 ? 158.815 -25.860 108.193 1.00 52.57 471 PHE A O 1
ATOM 3744 N N . ASP A 1 472 ? 157.624 -27.668 108.547 1.00 56.42 472 ASP A N 1
ATOM 3745 C CA . ASP A 1 472 ? 158.644 -28.273 109.362 1.00 58.74 472 ASP A CA 1
ATOM 3746 C C . ASP A 1 472 ? 159.530 -29.115 108.509 1.00 57.39 472 ASP A C 1
ATOM 3747 O O . ASP A 1 472 ? 159.252 -30.255 108.303 1.00 55.65 472 ASP A O 1
ATOM 3752 N N . GLN A 1 473 ? 160.634 -28.538 108.070 1.00 57.79 473 GLN A N 1
ATOM 3753 C CA . GLN A 1 473 ? 161.574 -29.202 107.193 1.00 60.45 473 GLN A CA 1
ATOM 3754 C C . GLN A 1 473 ? 162.100 -30.453 107.842 1.00 64.73 473 GLN A C 1
ATOM 3755 O O . GLN A 1 473 ? 162.419 -31.420 107.182 1.00 62.20 473 GLN A O 1
ATOM 3761 N N . GLU A 1 474 ? 162.203 -30.413 109.150 1.00 65.60 474 GLU A N 1
ATOM 3762 C CA . GLU A 1 474 ? 162.664 -31.537 109.932 1.00 66.78 474 GLU A CA 1
ATOM 3763 C C . GLU A 1 474 ? 161.794 -32.785 109.953 1.00 64.48 474 GLU A C 1
ATOM 3764 O O . GLU A 1 474 ? 162.312 -33.868 109.980 1.00 66.64 474 GLU A O 1
ATOM 3770 N N . THR A 1 475 ? 160.484 -32.654 109.977 1.00 61.21 475 THR A N 1
ATOM 3771 C CA . THR A 1 475 ? 159.637 -33.834 110.146 1.00 61.57 475 THR A CA 1
ATOM 3772 C C . THR A 1 475 ? 158.694 -34.134 108.974 1.00 55.76 475 THR A C 1
ATOM 3773 O O . THR A 1 475 ? 158.176 -35.244 108.870 1.00 53.22 475 THR A O 1
ATOM 3777 N N . VAL A 1 476 ? 158.460 -33.160 108.097 1.00 56.21 476 VAL A N 1
ATOM 3778 C CA . VAL A 1 476 ? 157.605 -33.409 106.936 1.00 51.54 476 VAL A CA 1
ATOM 3779 C C . VAL A 1 476 ? 158.270 -34.377 105.976 1.00 47.81 476 VAL A C 1
ATOM 3780 O O . VAL A 1 476 ? 159.417 -34.189 105.572 1.00 49.79 476 VAL A O 1
ATOM 3784 N N . ILE A 1 477 ? 157.544 -35.423 105.616 1.00 45.83 477 ILE A N 1
ATOM 3785 C CA . ILE A 1 477 ? 158.079 -36.449 104.746 1.00 47.11 477 ILE A CA 1
ATOM 3786 C C . ILE A 1 477 ? 157.265 -36.499 103.446 1.00 46.27 477 ILE A C 1
ATOM 3787 O O . ILE A 1 477 ? 156.034 -36.495 103.463 1.00 46.51 477 ILE A O 1
ATOM 3792 N N . ASN A 1 478 ? 157.977 -36.522 102.327 1.00 42.69 478 ASN A N 1
ATOM 3793 C CA . ASN A 1 478 ? 157.389 -36.724 101.003 1.00 43.47 478 ASN A CA 1
ATOM 3794 C C . ASN A 1 478 ? 156.855 -38.149 100.863 1.00 43.66 478 ASN A C 1
ATOM 3795 O O . ASN A 1 478 ? 157.634 -39.085 100.757 1.00 45.20 478 ASN A O 1
ATOM 3800 N N . PRO A 1 479 ? 155.520 -38.311 100.820 1.00 43.44 479 PRO A N 1
ATOM 3801 C CA . PRO A 1 479 ? 154.931 -39.654 100.847 1.00 42.96 479 PRO A CA 1
ATOM 3802 C C . PRO A 1 479 ? 155.245 -40.487 99.608 1.00 46.29 479 PRO A C 1
ATOM 3803 O O . PRO A 1 479 ? 155.049 -41.698 99.647 1.00 43.44 479 PRO A O 1
ATOM 3807 N N . GLU A 1 480 ? 155.742 -39.873 98.538 1.00 43.73 480 GLU A N 1
ATOM 3808 C CA . GLU A 1 480 ? 156.097 -40.638 97.346 1.00 43.00 480 GLU A CA 1
ATOM 3809 C C . GLU A 1 480 ? 157.487 -41.261 97.425 1.00 41.75 480 GLU A C 1
ATOM 3810 O O . GLU A 1 480 ? 157.717 -42.358 96.910 1.00 43.86 480 GLU A O 1
ATOM 3816 N N . THR A 1 481 ? 158.416 -40.550 98.050 1.00 39.12 481 THR A N 1
ATOM 3817 C CA . THR A 1 481 ? 159.814 -40.961 98.034 1.00 45.11 481 THR A CA 1
ATOM 3818 C C . THR A 1 481 ? 160.287 -41.435 99.411 1.00 45.90 481 THR A C 1
ATOM 3819 O O . THR A 1 481 ? 161.303 -42.128 99.524 1.00 40.58 481 THR A O 1
ATOM 3823 N N . GLY A 1 482 ? 159.543 -41.051 100.448 1.00 41.40 482 GLY A N 1
ATOM 3824 C CA . GLY A 1 482 ? 159.890 -41.386 101.820 1.00 42.89 482 GLY A CA 1
ATOM 3825 C C . GLY A 1 482 ? 160.935 -40.449 102.397 1.00 44.70 482 GLY A C 1
ATOM 3826 O O . GLY A 1 482 ? 161.302 -40.576 103.563 1.00 40.55 482 GLY A O 1
ATOM 3827 N N . GLU A 1 483 ? 161.404 -39.501 101.580 1.00 47.10 483 GLU A N 1
ATOM 3828 C CA . GLU A 1 483 ? 162.479 -38.581 101.963 1.00 46.38 483 GLU A CA 1
ATOM 3829 C C . GLU A 1 483 ? 161.947 -37.250 102.527 1.00 48.02 483 GLU A C 1
ATOM 3830 O O . GLU A 1 483 ? 160.771 -36.920 102.365 1.00 44.21 483 GLU A O 1
ATOM 3836 N N . GLN A 1 484 ? 162.808 -36.489 103.197 1.00 43.93 484 GLN A N 1
ATOM 3837 C CA . GLN A 1 484 ? 162.437 -35.144 103.610 1.00 47.24 484 GLN A CA 1
ATOM 3838 C C . GLN A 1 484 ? 162.332 -34.271 102.364 1.00 43.15 484 GLN A C 1
ATOM 3839 O O . GLN A 1 484 ? 162.897 -34.595 101.330 1.00 39.55 484 GLN A O 1
ATOM 3845 N N . ILE A 1 485 ? 161.597 -33.178 102.468 1.00 46.53 485 ILE A N 1
ATOM 3846 C CA . ILE A 1 485 ? 161.372 -32.294 101.331 1.00 41.14 485 ILE A CA 1
ATOM 3847 C C . ILE A 1 485 ? 162.683 -31.689 100.848 1.00 44.01 485 ILE A C 1
ATOM 3848 O O . ILE A 1 485 ? 163.435 -31.118 101.645 1.00 48.34 485 ILE A O 1
ATOM 3853 N N . GLN A 1 486 ? 162.960 -31.809 99.552 1.00 43.93 486 GLN A N 1
ATOM 3854 C CA . GLN A 1 486 ? 164.186 -31.256 98.995 1.00 43.86 486 GLN A CA 1
ATOM 3855 C C . GLN A 1 486 ? 163.974 -30.053 98.058 1.00 45.36 486 GLN A C 1
ATOM 3856 O O . GLN A 1 486 ? 164.944 -29.449 97.610 1.00 41.77 486 GLN A O 1
ATOM 3862 N N . SER A 1 487 ? 162.727 -29.696 97.757 1.00 43.30 487 SER A N 1
ATOM 3863 C CA . SER A 1 487 ? 162.512 -28.474 96.970 1.00 42.77 487 SER A CA 1
ATOM 3864 C C . SER A 1 487 ? 161.269 -27.706 97.408 1.00 35.29 487 SER A C 1
ATOM 3865 O O . SER A 1 487 ? 160.383 -28.238 98.065 1.00 34.96 487 SER A O 1
ATOM 3868 N N . TRP A 1 488 ? 161.239 -26.425 97.066 1.00 36.84 488 TRP A N 1
ATOM 3869 C CA . TRP A 1 488 ? 160.205 -25.531 97.551 1.00 40.20 488 TRP A CA 1
ATOM 3870 C C . TRP A 1 488 ? 160.176 -24.250 96.728 1.00 34.86 488 TRP A C 1
ATOM 3871 O O . TRP A 1 488 ? 160.983 -24.059 95.838 1.00 37.09 488 TRP A O 1
ATOM 3882 N N . TYR A 1 489 ? 159.260 -23.362 97.066 1.00 37.88 489 TYR A N 1
ATOM 3883 C CA . TYR A 1 489 ? 159.203 -22.057 96.420 1.00 41.82 489 TYR A CA 1
ATOM 3884 C C . TYR A 1 489 ? 160.045 -21.047 97.194 1.00 44.95 489 TYR A C 1
ATOM 3885 O O . TYR A 1 489 ? 160.048 -21.041 98.426 1.00 47.75 489 TYR A O 1
ATOM 3894 N N . ARG A 1 490 ? 160.768 -20.206 96.467 1.00 41.59 490 ARG A N 1
ATOM 3895 C CA . ARG A 1 490 ? 161.550 -19.147 97.076 1.00 44.41 490 ARG A CA 1
ATOM 3896 C C . ARG A 1 490 ? 160.822 -17.828 96.941 1.00 50.34 490 ARG A C 1
ATOM 3897 O O . ARG A 1 490 ? 159.745 -17.765 96.329 1.00 46.58 490 ARG A O 1
ATOM 3905 N N . CYS A 1 491 ? 161.402 -16.773 97.503 1.00 49.39 491 CYS A N 1
ATOM 3906 C CA . CYS A 1 491 ? 160.777 -15.451 97.447 1.00 56.00 491 CYS A CA 1
ATOM 3907 C C . CYS A 1 491 ? 160.555 -14.968 96.012 1.00 49.32 491 CYS A C 1
ATOM 3908 O O . CYS A 1 491 ? 161.426 -15.102 95.145 1.00 50.73 491 CYS A O 1
ATOM 3911 N N . GLY A 1 492 ? 159.373 -14.418 95.767 1.00 48.58 492 GLY A N 1
ATOM 3912 C CA . GLY A 1 492 ? 159.067 -13.859 94.464 1.00 50.26 492 GLY A CA 1
ATOM 3913 C C . GLY A 1 492 ? 158.616 -14.883 93.435 1.00 46.41 492 GLY A C 1
ATOM 3914 O O . GLY A 1 492 ? 158.189 -14.500 92.337 1.00 41.01 492 GLY A O 1
ATOM 3915 N N . GLU A 1 493 ? 158.710 -16.171 93.782 1.00 40.90 493 GLU A N 1
ATOM 3916 C CA . GLU A 1 493 ? 158.216 -17.232 92.906 1.00 39.06 493 GLU A CA 1
ATOM 3917 C C . GLU A 1 493 ? 156.744 -17.498 93.197 1.00 36.49 493 GLU A C 1
ATOM 3918 O O . GLU A 1 493 ? 156.292 -17.425 94.352 1.00 35.59 493 GLU A O 1
ATOM 3924 N N . THR A 1 494 ? 155.998 -17.770 92.126 1.00 34.08 494 THR A N 1
ATOM 3925 C CA . THR A 1 494 ? 154.583 -18.120 92.214 1.00 31.55 494 THR A CA 1
ATOM 3926 C C . THR A 1 494 ? 154.317 -19.413 91.475 1.00 28.28 494 THR A C 1
ATOM 3927 O O . THR A 1 494 ? 155.180 -19.903 90.729 1.00 28.98 494 THR A O 1
ATOM 3931 N N . TRP A 1 495 ? 153.108 -19.939 91.658 1.00 28.39 495 TRP A N 1
ATOM 3932 C CA . TRP A 1 495 ? 152.621 -21.095 90.897 1.00 29.91 495 TRP A CA 1
ATOM 3933 C C . TRP A 1 495 ? 152.770 -20.913 89.385 1.00 31.55 495 TRP A C 1
ATOM 3934 O O . TRP A 1 495 ? 153.306 -21.782 88.677 1.00 27.33 495 TRP A O 1
ATOM 3945 N N . ASP A 1 496 ? 152.268 -19.783 88.890 1.00 29.29 496 ASP A N 1
ATOM 3946 C CA . ASP A 1 496 ? 152.412 -19.417 87.480 1.00 26.70 496 ASP A CA 1
ATOM 3947 C C . ASP A 1 496 ? 153.873 -19.222 87.055 1.00 27.12 496 ASP A C 1
ATOM 3948 O O . ASP A 1 496 ? 154.238 -19.603 85.963 1.00 28.37 496 ASP A O 1
ATOM 3953 N N . SER A 1 497 ? 154.716 -18.592 87.872 1.00 29.27 497 SER A N 1
ATOM 3954 C CA . SER A 1 497 ? 156.082 -18.368 87.402 1.00 30.60 497 SER A CA 1
ATOM 3955 C C . SER A 1 497 ? 156.848 -19.689 87.313 1.00 35.53 497 SER A C 1
ATOM 3956 O O . SER A 1 497 ? 157.663 -19.868 86.404 1.00 36.09 497 SER A O 1
ATOM 3959 N N . LYS A 1 498 ? 156.579 -20.608 88.242 1.00 31.80 498 LYS A N 1
ATOM 3960 C CA . LYS A 1 498 ? 157.339 -21.866 88.311 1.00 31.04 498 LYS A CA 1
ATOM 3961 C C . LYS A 1 498 ? 156.849 -22.867 87.266 1.00 31.63 498 LYS A C 1
ATOM 3962 O O . LYS A 1 498 ? 157.640 -23.464 86.550 1.00 37.31 498 LYS A O 1
ATOM 3968 N N . PHE A 1 499 ? 155.539 -23.028 87.151 1.00 30.17 499 PHE A N 1
ATOM 3969 C CA . PHE A 1 499 ? 154.987 -24.009 86.222 1.00 27.83 499 PHE A CA 1
ATOM 3970 C C . PHE A 1 499 ? 154.547 -23.424 84.856 1.00 29.09 499 PHE A C 1
ATOM 3971 O O . PHE A 1 499 ? 154.097 -24.164 83.985 1.00 29.96 499 PHE A O 1
ATOM 3979 N N . SER A 1 500 ? 154.657 -22.101 84.702 1.00 26.19 500 SER A N 1
ATOM 3980 C CA . SER A 1 500 ? 154.429 -21.409 83.421 1.00 27.30 500 SER A CA 1
ATOM 3981 C C . SER A 1 500 ? 153.398 -22.076 82.490 1.00 26.21 500 SER A C 1
ATOM 3982 O O . SER A 1 500 ? 152.201 -22.043 82.776 1.00 28.55 500 SER A O 1
ATOM 3985 N N . THR A 1 501 ? 153.843 -22.707 81.409 1.00 24.67 501 THR A N 1
ATOM 3986 C CA . THR A 1 501 ? 152.911 -23.132 80.361 1.00 25.22 501 THR A CA 1
ATOM 3987 C C . THR A 1 501 ? 151.888 -24.207 80.803 1.00 32.51 501 THR A C 1
ATOM 3988 O O . THR A 1 501 ? 150.819 -24.341 80.183 1.00 31.09 501 THR A O 1
ATOM 3992 N N . ILE A 1 502 ? 152.179 -24.963 81.866 1.00 27.56 502 ILE A N 1
ATOM 3993 C CA . ILE A 1 502 ? 151.209 -25.959 82.322 1.00 24.18 502 ILE A CA 1
ATOM 3994 C C . ILE A 1 502 ? 150.517 -25.555 83.618 1.00 26.32 502 ILE A C 1
ATOM 3995 O O . ILE A 1 502 ? 149.643 -26.272 84.095 1.00 25.52 502 ILE A O 1
ATOM 4000 N N . ALA A 1 503 ? 150.864 -24.393 84.165 1.00 25.82 503 ALA A N 1
ATOM 4001 C CA . ALA A 1 503 ? 150.327 -23.996 85.469 1.00 26.03 503 ALA A CA 1
ATOM 4002 C C . ALA A 1 503 ? 148.803 -24.043 85.509 1.00 24.47 503 ALA A C 1
ATOM 4003 O O . ALA A 1 503 ? 148.213 -24.618 86.413 1.00 25.44 503 ALA A O 1
ATOM 4005 N N . SER A 1 504 ? 148.152 -23.415 84.531 1.00 25.47 504 SER A N 1
ATOM 4006 C CA . SER A 1 504 ? 146.699 -23.338 84.533 1.00 23.60 504 SER A CA 1
ATOM 4007 C C . SER A 1 504 ? 146.056 -24.721 84.384 1.00 23.23 504 SER A C 1
ATOM 4008 O O . SER A 1 504 ? 145.134 -25.061 85.141 1.00 25.29 504 SER A O 1
ATOM 4011 N N . SER A 1 505 ? 146.530 -25.500 83.414 1.00 22.29 505 SER A N 1
ATOM 4012 C CA . SER A 1 505 ? 145.893 -26.784 83.110 1.00 23.19 505 SER A CA 1
ATOM 4013 C C . SER A 1 505 ? 146.141 -27.753 84.267 1.00 27.66 505 SER A C 1
ATOM 4014 O O . SER A 1 505 ? 145.222 -28.454 84.723 1.00 24.99 505 SER A O 1
ATOM 4017 N N . TYR A 1 506 ? 147.372 -27.747 84.766 1.00 23.34 506 TYR A N 1
ATOM 4018 C CA . TYR A 1 506 ? 147.734 -28.685 85.856 1.00 23.10 506 TYR A CA 1
ATOM 4019 C C . TYR A 1 506 ? 146.857 -28.446 87.076 1.00 25.07 506 TYR A C 1
ATOM 4020 O O . TYR A 1 506 ? 146.284 -29.396 87.663 1.00 25.92 506 TYR A O 1
ATOM 4029 N N . GLU A 1 507 ? 146.696 -27.174 87.440 1.00 25.17 507 GLU A N 1
ATOM 4030 C CA . GLU A 1 507 ? 145.863 -26.837 88.588 1.00 27.23 507 GLU A CA 1
ATOM 4031 C C . GLU A 1 507 ? 144.383 -27.096 88.324 1.00 29.38 507 GLU A C 1
ATOM 4032 O O . GLU A 1 507 ? 143.673 -27.535 89.220 1.00 26.29 507 GLU A O 1
ATOM 4038 N N . GLU A 1 508 ? 143.894 -26.827 87.105 1.00 27.19 508 GLU A N 1
ATOM 4039 C CA . GLU A 1 508 ? 142.511 -27.209 86.807 1.00 26.64 508 GLU A CA 1
ATOM 4040 C C . GLU A 1 508 ? 142.355 -28.736 86.902 1.00 28.84 508 GLU A C 1
ATOM 4041 O O . GLU A 1 508 ? 141.320 -29.233 87.328 1.00 28.36 508 GLU A O 1
ATOM 4047 N N . CYS A 1 509 ? 143.382 -29.468 86.487 1.00 25.13 509 CYS A N 1
ATOM 4048 C CA . CYS A 1 509 ? 143.308 -30.930 86.552 1.00 25.99 509 CYS A CA 1
ATOM 4049 C C . CYS A 1 509 ? 143.164 -31.377 87.989 1.00 25.46 509 CYS A C 1
ATOM 4050 O O . CYS A 1 509 ? 142.375 -32.285 88.317 1.00 28.91 509 CYS A O 1
ATOM 4053 N N . ARG A 1 510 ? 143.934 -30.734 88.849 1.00 25.84 510 ARG A N 1
ATOM 4054 C CA . ARG A 1 510 ? 143.949 -31.097 90.274 1.00 31.23 510 ARG A CA 1
ATOM 4055 C C . ARG A 1 510 ? 142.570 -30.852 90.900 1.00 33.87 510 ARG A C 1
ATOM 4056 O O . ARG A 1 510 ? 142.034 -31.692 91.634 1.00 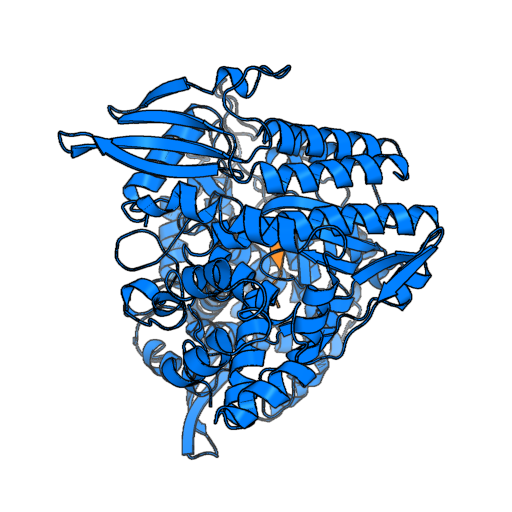29.09 510 ARG A O 1
ATOM 4064 N N . ALA A 1 511 ? 142.004 -29.682 90.616 1.00 25.63 511 ALA A N 1
ATOM 4065 C CA . ALA A 1 511 ? 140.724 -29.318 91.191 1.00 31.40 511 ALA A CA 1
ATOM 4066 C C . ALA A 1 511 ? 139.639 -30.254 90.688 1.00 30.54 511 ALA A C 1
ATOM 4067 O O . ALA A 1 511 ? 138.778 -30.666 91.462 1.00 32.77 511 ALA A O 1
ATOM 4069 N N . GLU A 1 512 ? 139.686 -30.603 89.401 1.00 31.68 512 GLU A N 1
ATOM 4070 C CA . GLU A 1 512 ? 138.704 -31.520 88.799 1.00 30.75 512 GLU A CA 1
ATOM 4071 C C . GLU A 1 512 ? 138.778 -32.915 89.414 1.00 31.50 512 GLU A C 1
ATOM 4072 O O . GLU A 1 512 ? 137.757 -33.595 89.615 1.00 31.49 512 GLU A O 1
ATOM 4078 N N . SER A 1 513 ? 140.012 -33.347 89.632 1.00 32.06 513 SER A N 1
ATOM 4079 C CA . SER A 1 513 ? 140.299 -34.660 90.216 1.00 29.61 513 SER A CA 1
ATOM 4080 C C . SER A 1 513 ? 139.760 -34.729 91.643 1.00 29.29 513 SER A C 1
ATOM 4081 O O . SER A 1 513 ? 139.166 -35.725 92.027 1.00 31.17 513 SER A O 1
ATOM 4084 N N . VAL A 1 514 ? 139.957 -33.667 92.418 1.00 28.98 514 VAL A N 1
ATOM 4085 C CA . VAL A 1 514 ? 139.377 -33.564 93.762 1.00 31.05 514 VAL A CA 1
ATOM 4086 C C . VAL A 1 514 ? 137.849 -33.679 93.725 1.00 36.55 514 VAL A C 1
ATOM 4087 O O . VAL A 1 514 ? 137.247 -34.397 94.524 1.00 36.10 514 VAL A O 1
ATOM 4091 N N . GLY A 1 515 ? 137.215 -32.987 92.783 1.00 34.08 515 GLY A N 1
ATOM 4092 C CA . GLY A 1 515 ? 135.765 -33.079 92.654 1.00 36.86 515 GLY A CA 1
ATOM 4093 C C . GLY A 1 515 ? 135.267 -34.473 92.328 1.00 35.27 515 GLY A C 1
ATOM 4094 O O . GLY A 1 515 ? 134.304 -34.967 92.914 1.00 38.77 515 GLY A O 1
ATOM 4095 N N . LEU A 1 516 ? 135.928 -35.102 91.368 1.00 37.64 516 LEU A N 1
ATOM 4096 C CA . LEU A 1 516 ? 135.608 -36.443 90.922 1.00 32.64 516 LEU A CA 1
ATOM 4097 C C . LEU A 1 516 ? 135.821 -37.471 92.037 1.00 36.73 516 LEU A C 1
ATOM 4098 O O . LEU A 1 516 ? 134.999 -38.366 92.246 1.00 35.13 516 LEU A O 1
ATOM 4103 N N . TYR A 1 517 ? 136.944 -37.326 92.739 1.00 36.27 517 TYR A N 1
ATOM 4104 C CA . TYR A 1 517 ? 137.290 -38.169 93.884 1.00 36.73 517 TYR A CA 1
ATOM 4105 C C . TYR A 1 517 ? 136.249 -38.052 94.989 1.00 37.82 517 TYR A C 1
ATOM 4106 O O . TYR A 1 517 ? 135.635 -39.039 95.365 1.00 41.75 517 TYR A O 1
ATOM 4115 N N . LEU A 1 518 ? 136.021 -36.840 95.488 1.00 39.93 518 LEU A N 1
ATOM 4116 C CA . LEU A 1 518 ? 135.061 -36.659 96.575 1.00 42.15 518 LEU A CA 1
ATOM 4117 C C . LEU A 1 518 ? 133.600 -36.874 96.154 1.00 46.62 518 LEU A C 1
ATOM 4118 O O . LEU A 1 518 ? 132.724 -36.992 97.009 1.00 47.96 518 LEU A O 1
ATOM 4123 N N . SER A 1 519 ? 133.333 -36.978 94.854 1.00 40.75 519 SER A N 1
ATOM 4124 C CA . SER A 1 519 ? 131.967 -37.252 94.415 1.00 45.24 519 SER A CA 1
ATOM 4125 C C . SER A 1 519 ? 131.579 -38.691 94.761 1.00 48.59 519 SER A C 1
ATOM 4126 O O . SER A 1 519 ? 130.413 -39.059 94.693 1.00 47.83 519 SER A O 1
ATOM 4129 N N . LEU A 1 520 ? 132.567 -39.504 95.126 1.00 47.57 520 LEU A N 1
ATOM 4130 C CA . LEU A 1 520 ? 132.323 -40.893 95.539 1.00 49.66 520 LEU A CA 1
ATOM 4131 C C . LEU A 1 520 ? 131.782 -40.990 96.960 1.00 50.15 520 LEU A C 1
ATOM 4132 O O . LEU A 1 520 ? 131.325 -42.054 97.398 1.00 55.68 520 LEU A O 1
ATOM 4137 N N . HIS A 1 521 ? 131.850 -39.876 97.675 1.00 49.24 521 HIS A N 1
ATOM 4138 C CA . HIS A 1 521 ? 131.544 -39.848 99.093 1.00 54.02 521 HIS A CA 1
ATOM 4139 C C . HIS A 1 521 ? 130.042 -39.945 99.354 1.00 60.04 521 HIS A C 1
ATOM 4140 O O . HIS A 1 521 ? 129.266 -39.124 98.860 1.00 58.44 521 HIS A O 1
ATOM 4147 N N . PRO A 1 522 ? 129.628 -40.947 100.145 1.00 59.31 522 PRO A N 1
ATOM 4148 C CA . PRO A 1 522 ? 128.206 -41.130 100.459 1.00 60.74 522 PRO A CA 1
ATOM 4149 C C . PRO A 1 522 ? 127.636 -39.965 101.271 1.00 60.27 522 PRO A C 1
ATOM 4150 O O . PRO A 1 522 ? 126.423 -39.813 101.323 1.00 63.89 522 PRO A O 1
ATOM 4154 N N . GLN A 1 523 ? 128.501 -39.152 101.872 1.00 60.14 523 GLN A N 1
ATOM 4155 C CA . GLN A 1 523 ? 128.047 -37.990 102.627 1.00 64.44 523 GLN A CA 1
ATOM 4156 C C . GLN A 1 523 ? 127.867 -36.753 101.758 1.00 65.74 523 GLN A C 1
ATOM 4157 O O . GLN A 1 523 ? 126.904 -36.016 101.946 1.00 68.49 523 GLN A O 1
ATOM 4163 N N . VAL A 1 524 ? 128.799 -36.504 100.833 1.00 66.22 524 VAL A N 1
ATOM 4164 C CA . VAL A 1 524 ? 128.761 -35.284 100.012 1.00 65.73 524 VAL A CA 1
ATOM 4165 C C . VAL A 1 524 ? 127.484 -35.280 99.183 1.00 68.32 524 VAL A C 1
ATOM 4166 O O . VAL A 1 524 ? 126.921 -34.230 98.869 1.00 69.54 524 VAL A O 1
ATOM 4170 N N . LEU A 1 525 ? 127.009 -36.478 98.875 1.00 66.91 525 LEU A N 1
ATOM 4171 C CA . LEU A 1 525 ? 125.754 -36.661 98.170 1.00 70.66 525 LEU A CA 1
ATOM 4172 C C . LEU A 1 525 ? 124.530 -36.473 99.090 1.00 78.30 525 LEU A C 1
ATOM 4173 O O . LEU A 1 525 ? 123.421 -36.912 98.762 1.00 77.65 525 LEU A O 1
ATOM 4178 N N . GLU A 1 526 ? 124.752 -35.833 100.242 1.00 74.63 526 GLU A N 1
ATOM 4179 C CA . GLU A 1 526 ? 123.692 -35.449 101.175 1.00 72.62 526 GLU A CA 1
ATOM 4180 C C . GLU A 1 526 ? 123.662 -33.931 101.309 1.00 74.38 526 GLU A C 1
ATOM 4181 O O . GLU A 1 526 ? 122.591 -33.333 101.353 1.00 76.87 526 GLU A O 1
ATOM 4187 N N . ILE A 1 527 ? 124.845 -33.319 101.402 1.00 73.57 527 ILE A N 1
ATOM 4188 C CA . ILE A 1 527 ? 124.981 -31.857 101.405 1.00 71.80 527 ILE A CA 1
ATOM 4189 C C . ILE A 1 527 ? 124.247 -31.265 100.196 1.00 74.78 527 ILE A C 1
ATOM 4190 O O . ILE A 1 527 ? 123.530 -30.266 100.310 1.00 73.01 527 ILE A O 1
ATOM 4195 N N . PHE A 1 528 ? 124.423 -31.902 99.040 1.00 76.30 528 PHE A N 1
ATOM 4196 C CA . PHE A 1 528 ? 123.679 -31.548 97.837 1.00 77.00 528 PHE A CA 1
ATOM 4197 C C . PHE A 1 528 ? 122.389 -32.358 97.791 1.00 80.59 528 PHE A C 1
ATOM 4198 O O . PHE A 1 528 ? 121.417 -31.945 97.157 1.00 81.60 528 PHE A O 1
ATOM 4206 N N . GLY A 1 529 ? 122.392 -33.505 98.474 1.00 79.42 529 GLY A N 1
ATOM 4207 C CA . GLY A 1 529 ? 121.169 -34.214 98.817 1.00 79.45 529 GLY A CA 1
ATOM 4208 C C . GLY A 1 529 ? 120.631 -35.214 97.821 1.00 77.22 529 GLY A C 1
ATOM 4209 O O . GLY A 1 529 ? 119.705 -34.917 97.080 1.00 78.05 529 GLY A O 1
ATOM 4210 N N . PHE A 1 530 ? 121.195 -36.413 97.809 1.00 79.27 530 PHE A N 1
ATOM 4211 C CA . PHE A 1 530 ? 120.749 -37.434 96.871 1.00 79.69 530 PHE A CA 1
ATOM 4212 C C . PHE A 1 530 ? 120.652 -38.798 97.559 1.00 79.72 530 PHE A C 1
ATOM 4213 O O . PHE A 1 530 ? 119.787 -39.611 97.234 1.00 78.92 530 PHE A O 1
ATOM 4221 N N . GLU A 1 531 ? 121.563 -39.025 98.503 1.00 80.64 531 GLU A N 1
ATOM 4222 C CA . GLU A 1 531 ? 121.508 -40.104 99.505 1.00 82.17 531 GLU A CA 1
ATOM 4223 C C . GLU A 1 531 ? 120.827 -41.434 99.140 1.00 78.72 531 GLU A C 1
ATOM 4224 O O . GLU A 1 531 ? 120.018 -41.948 99.911 1.00 82.49 531 GLU A O 1
ATOM 4230 N N . GLY A 1 532 ? 121.169 -42.012 97.997 1.00 72.36 532 GLY A N 1
ATOM 4231 C CA . GLY A 1 532 ? 120.639 -43.318 97.656 1.00 70.29 532 GLY A CA 1
ATOM 4232 C C . GLY A 1 532 ? 121.084 -43.761 96.286 1.00 74.66 532 GLY A C 1
ATOM 4233 O O . GLY A 1 532 ? 122.257 -43.610 95.938 1.00 76.72 532 GLY A O 1
ATOM 4234 N N . ALA A 1 533 ? 120.157 -44.315 95.508 1.00 74.24 533 ALA A N 1
ATOM 4235 C CA . ALA A 1 533 ? 120.426 -44.594 94.102 1.00 71.97 533 ALA A CA 1
ATOM 4236 C C . ALA A 1 533 ? 120.598 -43.266 93.382 1.00 72.28 533 ALA A C 1
ATOM 4237 O O . ALA A 1 533 ? 121.421 -43.147 92.476 1.00 69.52 533 ALA A O 1
ATOM 4239 N N . ASP A 1 534 ? 119.821 -42.269 93.811 1.00 71.78 534 ASP A N 1
ATOM 4240 C CA . ASP A 1 534 ? 119.993 -40.881 93.371 1.00 73.79 534 ASP A CA 1
ATOM 4241 C C . ASP A 1 534 ? 121.445 -40.426 93.516 1.00 74.76 534 ASP A C 1
ATOM 4242 O O . ASP A 1 534 ? 122.031 -39.877 92.581 1.00 73.55 534 ASP A O 1
ATOM 4247 N N . ALA A 1 535 ? 122.010 -40.660 94.699 1.00 76.58 535 ALA A N 1
ATOM 4248 C CA . ALA A 1 535 ? 123.411 -40.351 94.993 1.00 74.21 535 ALA A CA 1
ATOM 4249 C C . ALA A 1 535 ? 124.362 -41.094 94.065 1.00 72.82 535 ALA A C 1
ATOM 4250 O O . ALA A 1 535 ? 125.300 -40.511 93.510 1.00 68.61 535 ALA A O 1
ATOM 4252 N N . GLU A 1 536 ? 124.107 -42.387 93.904 1.00 66.87 536 GLU A N 1
ATOM 4253 C CA . GLU A 1 536 ? 124.924 -43.221 93.054 1.00 64.80 536 GLU A CA 1
ATOM 4254 C C . GLU A 1 536 ? 124.779 -42.857 91.574 1.00 70.29 536 GLU A C 1
ATOM 4255 O O . GLU A 1 536 ? 125.736 -42.971 90.806 1.00 70.29 536 GLU A O 1
ATOM 4261 N N . ASP A 1 537 ? 123.585 -42.421 91.175 1.00 68.75 537 ASP A N 1
ATOM 4262 C CA . ASP A 1 537 ? 123.345 -42.006 89.792 1.00 67.63 537 ASP A CA 1
ATOM 4263 C C . ASP A 1 537 ? 124.200 -40.814 89.418 1.00 65.33 537 ASP A C 1
ATOM 4264 O O . ASP A 1 537 ? 124.804 -40.784 88.344 1.00 64.89 537 ASP A O 1
ATOM 4269 N N . VAL A 1 538 ? 124.238 -39.832 90.308 1.00 62.72 538 VAL A N 1
ATOM 4270 C CA . VAL A 1 538 ? 125.149 -38.719 90.154 1.00 66.95 538 VAL A CA 1
ATOM 4271 C C . VAL A 1 538 ? 126.562 -39.242 89.920 1.00 63.74 538 VAL A C 1
ATOM 4272 O O . VAL A 1 538 ? 127.261 -38.752 89.047 1.00 61.47 538 VAL A O 1
ATOM 4276 N N . ILE A 1 539 ? 126.953 -40.264 90.676 1.00 62.31 539 ILE A N 1
ATOM 4277 C CA . ILE A 1 539 ? 128.303 -40.805 90.580 1.00 63.66 539 ILE A CA 1
ATOM 4278 C C . ILE A 1 539 ? 128.593 -41.361 89.190 1.00 59.52 539 ILE A C 1
ATOM 4279 O O . ILE A 1 539 ? 129.511 -40.880 88.530 1.00 56.83 539 ILE A O 1
ATOM 4284 N N . TYR A 1 540 ? 127.818 -42.351 88.740 1.00 58.07 540 TYR A N 1
ATOM 4285 C CA . TYR A 1 540 ? 128.086 -42.977 87.441 1.00 58.19 540 TYR A CA 1
ATOM 4286 C C . TYR A 1 540 ? 128.069 -41.960 86.312 1.00 59.44 540 TYR A C 1
ATOM 4287 O O . TYR A 1 540 ? 128.866 -42.047 85.368 1.00 54.56 540 TYR A O 1
ATOM 4296 N N . VAL A 1 541 ? 127.163 -40.994 86.424 1.00 60.87 541 VAL A N 1
ATOM 4297 C CA . VAL A 1 541 ? 127.028 -39.945 85.430 1.00 58.68 541 VAL A CA 1
ATOM 4298 C C . VAL A 1 541 ? 128.196 -38.988 85.511 1.00 54.71 541 VAL A C 1
ATOM 4299 O O . VAL A 1 541 ? 128.747 -38.598 84.486 1.00 55.29 541 VAL A O 1
ATOM 4303 N N . ASN A 1 542 ? 128.576 -38.616 86.729 1.00 55.33 542 ASN A N 1
ATOM 4304 C CA . ASN A 1 542 ? 129.665 -37.675 86.917 1.00 54.17 542 ASN A CA 1
ATOM 4305 C C . ASN A 1 542 ? 130.956 -38.194 86.315 1.00 50.16 542 ASN A C 1
ATOM 4306 O O . ASN A 1 542 ? 131.720 -37.437 85.720 1.00 49.97 542 ASN A O 1
ATOM 4311 N N . TRP A 1 543 ? 131.183 -39.491 86.488 1.00 51.63 543 TRP A N 1
ATOM 4312 C CA . TRP A 1 543 ? 132.359 -40.160 85.948 1.00 49.25 543 TRP A CA 1
ATOM 4313 C C . TRP A 1 543 ? 132.199 -40.415 84.452 1.00 46.95 543 TRP A C 1
ATOM 4314 O O . TRP A 1 543 ? 133.172 -40.347 83.703 1.00 42.18 543 TRP A O 1
ATOM 4325 N N . LEU A 1 544 ? 130.974 -40.699 84.011 1.00 49.92 544 LEU A N 1
ATOM 4326 C CA . LEU A 1 544 ? 130.731 -40.905 82.587 1.00 48.07 544 LEU A CA 1
ATOM 4327 C C . LEU A 1 544 ? 130.949 -39.603 81.839 1.00 42.94 544 LEU A C 1
ATOM 4328 O O . LEU A 1 544 ? 131.535 -39.580 80.759 1.00 43.33 544 LEU A O 1
ATOM 4333 N N . ASN A 1 545 ? 130.475 -38.523 82.437 1.00 45.28 545 ASN A N 1
ATOM 4334 C CA . ASN A 1 545 ? 130.646 -37.199 81.892 1.00 44.87 545 ASN A CA 1
ATOM 4335 C C . ASN A 1 545 ? 132.119 -36.827 81.787 1.00 44.92 545 ASN A C 1
ATOM 4336 O O . ASN A 1 545 ? 132.561 -36.296 80.778 1.00 38.47 545 ASN A O 1
ATOM 4341 N N . MET A 1 546 ? 132.870 -37.097 82.848 1.00 39.67 546 MET A N 1
ATOM 4342 C CA . MET A 1 546 ? 134.287 -36.776 82.855 1.00 38.66 546 MET A CA 1
ATOM 4343 C C . MET A 1 546 ? 135.020 -37.523 81.723 1.00 33.71 546 MET A C 1
ATOM 4344 O O . MET A 1 546 ? 135.790 -36.921 80.986 1.00 33.24 546 MET A O 1
ATOM 4349 N N . VAL A 1 547 ? 134.766 -38.816 81.554 1.00 32.98 547 VAL A N 1
ATOM 4350 C CA . VAL A 1 547 ? 135.481 -39.557 80.524 1.00 35.39 547 VAL A CA 1
ATOM 4351 C C . VAL A 1 547 ? 135.004 -39.184 79.107 1.00 38.97 547 VAL A C 1
ATOM 4352 O O . VAL A 1 547 ? 135.789 -39.187 78.163 1.00 35.32 547 VAL A O 1
ATOM 4356 N N . ARG A 1 548 ? 133.734 -38.825 78.960 1.00 38.54 548 ARG A N 1
ATOM 4357 C CA . ARG A 1 548 ? 133.252 -38.355 77.663 1.00 34.03 548 ARG A CA 1
ATOM 4358 C C . ARG A 1 548 ? 133.884 -37.004 77.320 1.00 34.46 548 ARG A C 1
ATOM 4359 O O . ARG A 1 548 ? 134.270 -36.757 76.172 1.00 29.48 548 ARG A O 1
ATOM 4367 N N . ALA A 1 549 ? 133.987 -36.146 78.331 1.00 32.88 549 ALA A N 1
ATOM 4368 C CA . ALA A 1 549 ? 134.626 -34.846 78.209 1.00 36.41 549 ALA A CA 1
ATOM 4369 C C . ALA A 1 549 ? 136.090 -34.960 77.795 1.00 36.80 549 ALA A C 1
ATOM 4370 O O . ALA A 1 549 ? 136.601 -34.129 77.063 1.00 28.26 549 ALA A O 1
ATOM 4372 N N . GLY A 1 550 ? 136.773 -35.998 78.274 1.00 31.27 550 GLY A N 1
ATOM 4373 C CA . GLY A 1 550 ? 138.168 -36.175 77.929 1.00 27.54 550 GLY A CA 1
ATOM 4374 C C . GLY A 1 550 ? 138.336 -36.488 76.467 1.00 27.48 550 GLY A C 1
ATOM 4375 O O . GLY A 1 550 ? 139.332 -36.144 75.859 1.00 28.40 550 GLY A O 1
ATOM 4376 N N . LEU A 1 551 ? 137.343 -37.153 75.898 1.00 26.74 551 LEU A N 1
ATOM 4377 C CA . LEU A 1 551 ? 137.351 -37.473 74.489 1.00 26.83 551 LEU A CA 1
ATOM 4378 C C . LEU A 1 551 ? 137.058 -36.204 73.678 1.00 25.69 551 LEU A C 1
ATOM 4379 O O . LEU A 1 551 ? 137.773 -35.873 72.731 1.00 23.73 551 LEU A O 1
ATOM 4384 N N . LEU A 1 552 ? 136.005 -35.505 74.077 1.00 25.76 552 LEU A N 1
ATOM 4385 C CA . LEU A 1 552 ? 135.612 -34.240 73.425 1.00 29.46 552 LEU A CA 1
ATOM 4386 C C . LEU A 1 552 ? 136.740 -33.224 73.440 1.00 28.56 552 LEU A C 1
ATOM 4387 O O . LEU A 1 552 ? 136.845 -32.347 72.564 1.00 26.30 552 LEU A O 1
ATOM 4392 N N . ALA A 1 553 ? 137.555 -33.332 74.477 1.00 28.02 553 ALA A N 1
ATOM 4393 C CA . ALA A 1 553 ? 138.665 -32.438 74.687 1.00 27.55 553 ALA A CA 1
ATOM 4394 C C . ALA A 1 553 ? 139.627 -32.412 73.535 1.00 27.00 553 ALA A C 1
ATOM 4395 O O . ALA A 1 553 ? 140.295 -31.392 73.339 1.00 26.26 553 ALA A O 1
ATOM 4397 N N . LEU A 1 554 ? 139.703 -33.501 72.756 1.00 25.50 554 LEU A N 1
ATOM 4398 C CA . LEU A 1 554 ? 140.662 -33.576 71.649 1.00 27.57 554 LEU A CA 1
ATOM 4399 C C . LEU A 1 554 ? 140.418 -32.487 70.581 1.00 26.20 554 LEU A C 1
ATOM 4400 O O . LEU A 1 554 ? 141.309 -32.183 69.799 1.00 24.01 554 LEU A O 1
ATOM 4405 N N . GLU A 1 555 ? 139.219 -31.905 70.563 1.00 21.67 555 GLU A N 1
ATOM 4406 C CA . GLU A 1 555 ? 138.975 -30.752 69.693 1.00 27.51 555 GLU A CA 1
ATOM 4407 C C . GLU A 1 555 ? 140.016 -29.653 69.958 1.00 24.34 555 GLU A C 1
ATOM 4408 O O . GLU A 1 555 ? 140.444 -28.946 69.025 1.00 27.42 555 GLU A O 1
ATOM 4414 N N . PHE A 1 556 ? 140.489 -29.581 71.205 1.00 24.50 556 PHE A N 1
ATOM 4415 C CA . PHE A 1 556 ? 141.287 -28.441 71.666 1.00 25.46 556 PHE A CA 1
ATOM 4416 C C . PHE A 1 556 ? 142.759 -28.761 71.738 1.00 27.41 556 PHE A C 1
ATOM 4417 O O . PHE A 1 556 ? 143.538 -28.059 72.379 1.00 26.60 556 PHE A O 1
ATOM 4425 N N . TYR A 1 557 ? 143.137 -29.806 71.010 1.00 25.95 557 TYR A N 1
ATOM 4426 C CA . TYR A 1 557 ? 144.530 -30.184 70.870 1.00 28.20 557 TYR A CA 1
ATOM 4427 C C . TYR A 1 557 ? 144.988 -29.923 69.441 1.00 29.49 557 TYR A C 1
ATOM 4428 O O . TYR A 1 557 ? 144.261 -30.231 68.498 1.00 28.86 557 TYR A O 1
ATOM 4437 N N . THR A 1 558 ? 146.194 -29.372 69.283 1.00 25.31 558 THR A N 1
ATOM 4438 C CA . THR A 1 558 ? 146.771 -29.110 67.962 1.00 26.74 558 THR A CA 1
ATOM 4439 C C . THR A 1 558 ? 147.933 -30.044 67.639 1.00 30.26 558 THR A C 1
ATOM 4440 O O . THR A 1 558 ? 149.032 -29.839 68.127 1.00 32.55 558 THR A O 1
ATOM 4444 N N . PRO A 1 559 ? 147.689 -31.049 66.793 1.00 34.13 559 PRO A N 1
ATOM 4445 C CA . PRO A 1 559 ? 148.665 -32.105 66.508 1.00 33.71 559 PRO A CA 1
ATOM 4446 C C . PRO A 1 559 ? 149.957 -31.556 65.937 1.00 38.07 559 PRO A C 1
ATOM 4447 O O . PRO A 1 559 ? 151.021 -31.959 66.389 1.00 37.56 559 PRO A O 1
ATOM 4451 N N . GLU A 1 560 ? 149.871 -30.635 64.981 1.00 38.69 560 GLU A N 1
ATOM 4452 C CA . GLU A 1 560 ? 151.081 -30.125 64.344 1.00 42.33 560 GLU A CA 1
ATOM 4453 C C . GLU A 1 560 ? 151.987 -29.397 65.340 1.00 45.02 560 GLU A C 1
ATOM 4454 O O . GLU A 1 560 ? 153.220 -29.432 65.209 1.00 44.22 560 GLU A O 1
ATOM 4460 N N . ALA A 1 561 ? 151.388 -28.768 66.349 1.00 37.16 561 ALA A N 1
ATOM 4461 C CA . ALA A 1 561 ? 152.175 -28.040 67.339 1.00 36.73 561 ALA A CA 1
ATOM 4462 C C . ALA A 1 561 ? 152.413 -28.866 68.615 1.00 36.59 561 ALA A C 1
ATOM 4463 O O . ALA A 1 561 ? 153.113 -28.418 69.533 1.00 37.96 561 ALA A O 1
ATOM 4465 N N . PHE A 1 562 ? 151.852 -30.076 68.645 1.00 33.85 562 PHE A N 1
ATOM 4466 C CA . PHE A 1 562 ? 151.837 -30.908 69.845 1.00 32.64 562 PHE A CA 1
ATOM 4467 C C . PHE A 1 562 ? 151.371 -30.084 71.038 1.00 29.59 562 PHE A C 1
ATOM 4468 O O . PHE A 1 562 ? 151.920 -30.192 72.122 1.00 30.70 562 PHE A O 1
ATOM 4476 N N . ASN A 1 563 ? 150.343 -29.264 70.825 1.00 29.72 563 ASN A N 1
ATOM 4477 C CA . ASN A 1 563 ? 149.972 -28.237 71.805 1.00 31.54 563 ASN A CA 1
ATOM 4478 C C . ASN A 1 563 ? 148.498 -28.264 72.210 1.00 27.60 563 ASN A C 1
ATOM 4479 O O . ASN A 1 563 ? 147.630 -28.323 71.363 1.00 29.02 563 ASN A O 1
ATOM 4484 N N . TRP A 1 564 ? 148.233 -28.204 73.518 1.00 25.13 564 TRP A N 1
ATOM 4485 C CA . TRP A 1 564 ? 146.882 -28.083 74.058 1.00 25.46 564 TRP A CA 1
ATOM 4486 C C . TRP A 1 564 ? 146.479 -26.615 74.159 1.00 28.81 564 TRP A C 1
ATOM 4487 O O . TRP A 1 564 ? 147.264 -25.832 74.640 1.00 29.20 564 TRP A O 1
ATOM 4498 N N . ARG A 1 565 ? 145.262 -26.269 73.756 1.00 27.42 565 ARG A N 1
ATOM 4499 C CA . ARG A 1 565 ? 144.875 -24.862 73.635 1.00 29.02 565 ARG A CA 1
ATOM 4500 C C . ARG A 1 565 ? 143.900 -24.411 74.691 1.00 32.22 565 ARG A C 1
ATOM 4501 O O . ARG A 1 565 ? 143.575 -23.223 74.757 1.00 32.30 565 ARG A O 1
ATOM 4509 N N . GLN A 1 566 ? 143.370 -25.338 75.484 1.00 22.33 566 GLN A N 1
ATOM 4510 C CA . GLN A 1 566 ? 142.391 -24.945 76.493 1.00 28.87 566 GLN A CA 1
ATOM 4511 C C . GLN A 1 566 ? 142.661 -25.730 77.769 1.00 30.26 566 GLN A C 1
ATOM 4512 O O . GLN A 1 566 ? 142.622 -26.966 77.755 1.00 28.05 566 GLN A O 1
ATOM 4518 N N . ALA A 1 567 ? 142.934 -25.022 78.857 1.00 27.20 567 ALA A N 1
ATOM 4519 C CA . ALA A 1 567 ? 143.460 -25.639 80.081 1.00 30.06 567 ALA A CA 1
ATOM 4520 C C . ALA A 1 567 ? 142.532 -26.675 80.686 1.00 28.89 567 ALA A C 1
ATOM 4521 O O . ALA A 1 567 ? 142.994 -27.753 81.153 1.00 26.04 567 ALA A O 1
ATOM 4523 N N . HIS A 1 568 ? 141.236 -26.353 80.720 1.00 29.06 568 HIS A N 1
ATOM 4524 C CA . HIS A 1 568 ? 140.244 -27.240 81.337 1.00 27.55 568 HIS A CA 1
ATOM 4525 C C . HIS A 1 568 ? 140.048 -28.500 80.500 1.00 30.36 568 HIS A C 1
ATOM 4526 O O . HIS A 1 568 ? 139.884 -29.583 81.059 1.00 29.64 568 HIS A O 1
ATOM 4533 N N . MET A 1 569 ? 140.049 -28.360 79.171 1.00 26.91 569 MET A N 1
ATOM 4534 C CA . MET A 1 569 ? 139.896 -29.521 78.286 1.00 23.24 569 MET A CA 1
ATOM 4535 C C . MET A 1 569 ? 141.132 -30.436 78.374 1.00 29.42 569 MET A C 1
ATOM 4536 O O . MET A 1 569 ? 140.997 -31.667 78.425 1.00 26.58 569 MET A O 1
ATOM 4541 N N . GLN A 1 570 ? 142.324 -29.849 78.362 1.00 26.71 570 GLN A N 1
ATOM 4542 C CA . GLN A 1 570 ? 143.551 -30.642 78.512 1.00 24.93 570 GLN A CA 1
ATOM 4543 C C . GLN A 1 570 ? 143.505 -31.454 79.815 1.00 26.02 570 GLN A C 1
ATOM 4544 O O . GLN A 1 570 ? 143.896 -32.635 79.845 1.00 27.13 570 GLN A O 1
ATOM 4550 N N . ALA A 1 571 ? 143.012 -30.828 80.879 1.00 23.29 571 ALA A N 1
ATOM 4551 C CA . ALA A 1 571 ? 142.893 -31.473 82.192 1.00 28.43 571 ALA A CA 1
ATOM 4552 C C . ALA A 1 571 ? 141.926 -32.653 82.165 1.00 26.55 571 ALA A C 1
ATOM 4553 O O . ALA A 1 571 ? 142.182 -33.696 82.785 1.00 28.24 571 ALA A O 1
ATOM 4555 N N . ARG A 1 572 ? 140.828 -32.522 81.433 1.00 26.58 572 ARG A N 1
ATOM 4556 C CA . ARG A 1 572 ? 139.869 -33.618 81.366 1.00 27.83 572 ARG A CA 1
ATOM 4557 C C . ARG A 1 572 ? 140.411 -34.783 80.528 1.00 28.42 572 ARG A C 1
ATOM 4558 O O . ARG A 1 572 ? 140.094 -35.957 80.80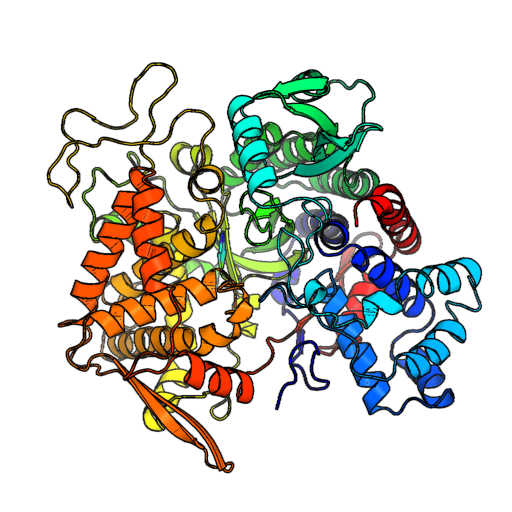2 1.00 24.81 572 ARG A O 1
ATOM 4566 N N . PHE A 1 573 ? 141.204 -34.466 79.501 1.00 24.77 573 PHE A N 1
ATOM 4567 C CA . PHE A 1 573 ? 141.888 -35.496 78.742 1.00 25.74 573 PHE A CA 1
ATOM 4568 C C . PHE A 1 573 ? 142.855 -36.234 79.653 1.00 26.41 573 PHE A C 1
ATOM 4569 O O . PHE A 1 573 ? 142.940 -37.470 79.619 1.00 26.65 573 PHE A O 1
ATOM 4577 N N . VAL A 1 574 ? 143.587 -35.471 80.463 1.00 22.96 574 VAL A N 1
ATOM 4578 C CA . VAL A 1 574 ? 144.548 -36.078 81.386 1.00 26.28 574 VAL A CA 1
ATOM 4579 C C . VAL A 1 574 ? 143.850 -37.075 82.335 1.00 29.51 574 VAL A C 1
ATOM 4580 O O . VAL A 1 574 ? 144.322 -38.214 82.531 1.00 26.84 574 VAL A O 1
ATOM 4584 N N . ILE A 1 575 ? 142.732 -36.654 82.922 1.00 24.72 575 ILE A N 1
ATOM 4585 C CA . ILE A 1 575 ? 141.984 -37.536 83.817 1.00 27.47 575 ILE A CA 1
ATOM 4586 C C . ILE A 1 575 ? 141.514 -38.784 83.065 1.00 31.63 575 ILE A C 1
ATOM 4587 O O . ILE A 1 575 ? 141.598 -39.892 83.583 1.00 28.11 575 ILE A O 1
ATOM 4592 N N . LEU A 1 576 ? 141.037 -38.603 81.844 1.00 27.29 576 LEU A N 1
ATOM 4593 C CA . LEU A 1 576 ? 140.640 -39.744 81.008 1.00 28.33 576 LEU A CA 1
ATOM 4594 C C . LEU A 1 576 ? 141.818 -40.700 80.851 1.00 33.13 576 LEU A C 1
ATOM 4595 O O . LEU A 1 576 ? 141.664 -41.915 80.998 1.00 30.04 576 LEU A O 1
ATOM 4600 N N . ARG A 1 577 ? 143.002 -40.162 80.574 1.00 28.08 577 ARG A N 1
ATOM 4601 C CA . ARG A 1 577 ? 144.155 -41.045 80.357 1.00 27.95 577 ARG A CA 1
ATOM 4602 C C . ARG A 1 577 ? 144.592 -41.746 81.636 1.00 30.57 577 ARG A C 1
ATOM 4603 O O . ARG A 1 577 ? 145.072 -42.905 81.578 1.00 29.70 577 ARG A O 1
ATOM 4611 N N . VAL A 1 578 ? 144.446 -41.067 82.778 1.00 26.65 578 VAL A N 1
ATOM 4612 C CA . VAL A 1 578 ? 144.698 -41.719 84.065 1.00 29.02 578 VAL A CA 1
ATOM 4613 C C . VAL A 1 578 ? 143.765 -42.933 84.228 1.00 35.12 578 VAL A C 1
ATOM 4614 O O . VAL A 1 578 ? 144.201 -44.030 84.609 1.00 29.16 578 VAL A O 1
ATOM 4618 N N . LEU A 1 579 ? 142.485 -42.750 83.920 1.00 32.27 579 LEU A N 1
ATOM 4619 C CA . LEU A 1 579 ? 141.535 -43.839 84.091 1.00 31.72 579 LEU A CA 1
ATOM 4620 C C . LEU A 1 579 ? 141.745 -44.947 83.081 1.00 35.92 579 LEU A C 1
ATOM 4621 O O . LEU A 1 579 ? 141.560 -46.114 83.424 1.00 35.02 579 LEU A O 1
ATOM 4626 N N . LEU A 1 580 ? 142.124 -44.598 81.850 1.00 32.14 580 LEU A N 1
ATOM 4627 C CA . LEU A 1 580 ? 142.499 -45.591 80.832 1.00 33.70 580 LEU A CA 1
ATOM 4628 C C . LEU A 1 580 ? 143.747 -46.377 81.230 1.00 40.73 580 LEU A C 1
ATOM 4629 O O . LEU A 1 580 ? 143.855 -47.582 80.951 1.00 39.12 580 LEU A O 1
ATOM 4634 N N . GLU A 1 581 ? 144.693 -45.689 81.869 1.00 33.30 581 GLU A N 1
ATOM 4635 C CA . GLU A 1 581 ? 145.913 -46.337 82.347 1.00 38.05 581 GLU A CA 1
ATOM 4636 C C . GLU A 1 581 ? 145.626 -47.424 83.386 1.00 39.41 581 GLU A C 1
ATOM 4637 O O . GLU A 1 581 ? 146.320 -48.450 83.425 1.00 37.73 581 GLU A O 1
ATOM 4643 N N . ALA A 1 582 ? 144.626 -47.195 84.236 1.00 34.36 582 ALA A N 1
ATOM 4644 C CA . ALA A 1 582 ? 144.266 -48.174 85.272 1.00 38.77 582 ALA A CA 1
ATOM 4645 C C . ALA A 1 582 ? 143.837 -49.532 84.671 1.00 42.14 582 ALA A C 1
ATOM 4646 O O . ALA A 1 582 ? 143.850 -50.548 85.362 1.00 48.47 582 ALA A O 1
ATOM 4648 N N . GLY A 1 583 ? 143.485 -49.545 83.386 1.00 40.66 583 GLY A N 1
ATOM 4649 C CA . GLY A 1 583 ? 143.089 -50.764 82.694 1.00 43.37 583 GLY A CA 1
ATOM 4650 C C . GLY A 1 583 ? 141.880 -51.465 83.302 1.00 46.49 583 GLY A C 1
ATOM 4651 O O . GLY A 1 583 ? 140.943 -50.820 83.759 1.00 41.68 583 GLY A O 1
ATOM 4652 N N . GLU A 1 584 ? 141.902 -52.799 83.305 1.00 52.18 584 GLU A N 1
ATOM 4653 C CA . GLU A 1 584 ? 140.845 -53.599 83.940 1.00 50.04 584 GLU A CA 1
ATOM 4654 C C . GLU A 1 584 ? 139.458 -53.273 83.384 1.00 49.80 584 GLU A C 1
ATOM 4655 O O . GLU A 1 584 ? 138.460 -53.324 84.106 1.00 53.45 584 GLU A O 1
ATOM 4661 N N . GLY A 1 585 ? 139.415 -52.913 82.105 1.00 45.71 585 GLY A N 1
ATOM 4662 C CA . GLY A 1 585 ? 138.177 -52.585 81.421 1.00 48.99 585 GLY A CA 1
ATOM 4663 C C . GLY A 1 585 ? 137.2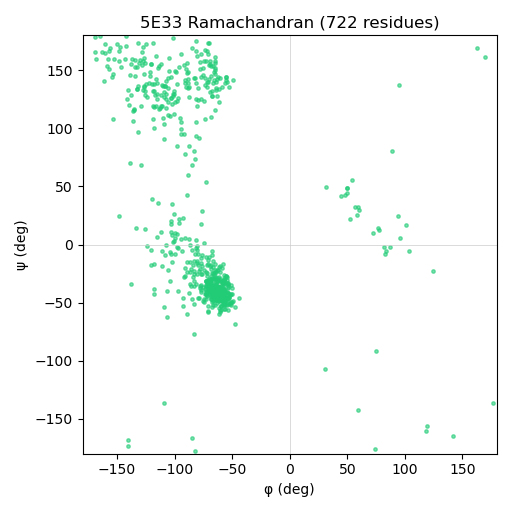72 -51.547 82.065 1.00 48.43 585 GLY A C 1
ATOM 4664 O O . GLY A 1 585 ? 136.083 -51.514 81.760 1.00 49.80 585 GLY A O 1
ATOM 4665 N N . LEU A 1 586 ? 137.821 -50.694 82.931 1.00 44.31 586 LEU A N 1
ATOM 4666 C CA . LEU A 1 586 ? 137.052 -49.598 83.525 1.00 43.77 586 LEU A CA 1
ATOM 4667 C C . LEU A 1 586 ? 136.468 -48.663 82.470 1.00 46.07 586 LEU A C 1
ATOM 4668 O O . LEU A 1 586 ? 135.281 -48.326 82.522 1.00 47.76 586 LEU A O 1
ATOM 4673 N N . VAL A 1 587 ? 137.297 -48.231 81.527 1.00 41.75 587 VAL A N 1
ATOM 4674 C CA . VAL A 1 587 ? 136.824 -47.331 80.481 1.00 41.21 587 VAL A CA 1
ATOM 4675 C C . VAL A 1 587 ? 137.453 -47.726 79.168 1.00 43.09 587 VAL A C 1
ATOM 4676 O O . VAL A 1 587 ? 138.654 -48.009 79.094 1.00 46.74 587 VAL A O 1
ATOM 4680 N N . THR A 1 588 ? 136.630 -47.808 78.131 1.00 38.23 588 THR A N 1
ATOM 4681 C CA . THR A 1 588 ? 137.138 -48.053 76.794 1.00 42.83 588 THR A CA 1
ATOM 4682 C C . THR A 1 588 ? 136.520 -47.028 75.845 1.00 43.84 588 THR A C 1
ATOM 4683 O O . THR A 1 588 ? 135.478 -46.457 76.130 1.00 42.38 588 THR A O 1
ATOM 4687 N N . ILE A 1 589 ? 137.207 -46.779 74.742 1.00 38.79 589 ILE A N 1
ATOM 4688 C CA . ILE A 1 589 ? 136.719 -45.923 73.686 1.00 42.73 589 ILE A CA 1
ATOM 4689 C C . ILE A 1 589 ? 136.790 -46.730 72.426 1.00 47.60 589 ILE A C 1
ATOM 4690 O O . ILE A 1 589 ? 137.834 -47.299 72.102 1.00 49.25 589 ILE A O 1
ATOM 4695 N N . THR A 1 590 ? 135.676 -46.759 71.710 1.00 47.11 590 THR A N 1
ATOM 4696 C CA . THR A 1 590 ? 135.492 -47.630 70.566 1.00 48.43 590 THR A CA 1
ATOM 4697 C C . THR A 1 590 ? 135.121 -46.843 69.332 1.00 45.61 590 THR A C 1
ATOM 4698 O O . THR A 1 590 ? 134.168 -46.088 69.377 1.00 45.36 590 THR A O 1
ATOM 4702 N N . PRO A 1 591 ? 135.856 -47.020 68.223 1.00 48.82 591 PRO A N 1
ATOM 4703 C CA . PRO A 1 591 ? 135.428 -46.383 66.974 1.00 41.92 591 PRO A CA 1
ATOM 4704 C C . PRO A 1 591 ? 134.197 -47.062 66.396 1.00 50.02 591 PRO A C 1
ATOM 4705 O O . PRO A 1 591 ? 134.096 -48.285 66.448 1.00 50.07 591 PRO A O 1
ATOM 4709 N N . THR A 1 592 ? 133.258 -46.280 65.875 1.00 45.13 592 THR A N 1
ATOM 4710 C CA . THR A 1 592 ? 132.025 -46.844 65.337 1.00 47.68 592 THR A CA 1
ATOM 4711 C C . THR A 1 592 ? 131.614 -46.075 64.105 1.00 49.21 592 THR A C 1
ATOM 4712 O O . THR A 1 592 ? 132.268 -45.104 63.706 1.00 47.17 592 THR A O 1
ATOM 4716 N N . THR A 1 593 ? 130.513 -46.504 63.508 1.00 46.94 593 THR A N 1
ATOM 4717 C CA . THR A 1 593 ? 129.931 -45.766 62.411 1.00 49.83 593 THR A CA 1
ATOM 4718 C C . THR A 1 593 ? 128.564 -45.259 62.853 1.00 50.89 593 THR A C 1
ATOM 4719 O O . THR A 1 593 ? 127.752 -46.012 63.394 1.00 47.42 593 THR A O 1
ATOM 4723 N N . GLY A 1 594 ? 128.332 -43.966 62.650 1.00 50.96 594 GLY A N 1
ATOM 4724 C CA . GLY A 1 594 ? 127.094 -43.346 63.070 1.00 55.11 594 GLY A CA 1
ATOM 4725 C C . GLY A 1 594 ? 125.966 -43.603 62.091 1.00 54.70 594 GLY A C 1
ATOM 4726 O O . GLY A 1 594 ? 126.196 -43.950 60.926 1.00 52.12 594 GLY A O 1
ATOM 4727 N N . SER A 1 595 ? 124.741 -43.398 62.564 1.00 57.39 595 SER A N 1
ATOM 4728 C CA . SER A 1 595 ? 123.551 -43.578 61.737 1.00 60.92 595 SER A CA 1
ATOM 4729 C C . SER A 1 595 ? 123.558 -42.705 60.472 1.00 62.84 595 SER A C 1
ATOM 4730 O O . SER A 1 595 ? 122.815 -42.982 59.530 1.00 65.76 595 SER A O 1
ATOM 4733 N N . ASP A 1 596 ? 124.410 -41.679 60.439 1.00 56.46 596 ASP A N 1
ATOM 4734 C CA . ASP A 1 596 ? 124.534 -40.820 59.264 1.00 55.87 596 ASP A CA 1
ATOM 4735 C C . ASP A 1 596 ? 125.606 -41.319 58.285 1.00 56.45 596 ASP A C 1
ATOM 4736 O O . ASP A 1 596 ? 125.909 -40.659 57.281 1.00 50.97 596 ASP A O 1
ATOM 4741 N N . GLY A 1 597 ? 126.174 -42.486 58.581 1.00 54.15 597 GLY A N 1
ATOM 4742 C CA . GLY A 1 597 ? 127.162 -43.093 57.709 1.00 53.25 597 GLY A CA 1
ATOM 4743 C C . GLY A 1 597 ? 128.563 -42.552 57.926 1.00 53.36 597 GLY A C 1
ATOM 4744 O O . GLY A 1 597 ? 129.520 -43.036 57.322 1.00 49.85 597 GLY A O 1
ATOM 4745 N N . ARG A 1 598 ? 128.680 -41.537 58.780 1.00 51.29 598 ARG A N 1
ATOM 4746 C CA . ARG A 1 598 ? 129.977 -40.955 59.116 1.00 50.51 598 ARG A CA 1
ATOM 4747 C C . ARG A 1 598 ? 130.578 -41.634 60.344 1.00 46.14 598 ARG A C 1
ATOM 4748 O O . ARG A 1 598 ? 129.853 -42.170 61.185 1.00 44.85 598 ARG A O 1
ATOM 4756 N N . PRO A 1 599 ? 131.916 -41.610 60.455 1.00 40.89 599 PRO A N 1
ATOM 4757 C CA . PRO A 1 599 ? 132.605 -42.115 61.643 1.00 44.50 599 PRO A CA 1
ATOM 4758 C C . PRO A 1 599 ? 132.028 -41.562 62.948 1.00 44.58 599 PRO A C 1
ATOM 4759 O O . PRO A 1 599 ? 131.649 -40.386 63.030 1.00 42.00 599 PRO A O 1
ATOM 4763 N N . ASP A 1 600 ? 131.958 -42.421 63.953 1.00 43.98 600 ASP A N 1
ATOM 4764 C CA . ASP A 1 600 ? 131.471 -42.056 65.274 1.00 43.39 600 ASP A CA 1
ATOM 4765 C C . ASP A 1 600 ? 132.358 -42.777 66.294 1.00 40.98 600 ASP A C 1
ATOM 4766 O O . ASP A 1 600 ? 133.377 -43.364 65.926 1.00 40.37 600 ASP A O 1
ATOM 4771 N N . ALA A 1 601 ? 132.007 -42.702 67.571 1.00 40.79 601 ALA A N 1
ATOM 4772 C CA . ALA A 1 601 ? 132.699 -43.482 68.589 1.00 46.35 601 ALA A CA 1
ATOM 4773 C C . ALA A 1 601 ? 131.807 -43.672 69.795 1.00 43.53 601 ALA A C 1
ATOM 4774 O O . ALA A 1 601 ? 130.782 -43.029 69.928 1.00 43.03 601 ALA A O 1
ATOM 4776 N N . ARG A 1 602 ? 132.204 -44.584 70.664 1.00 41.25 602 ARG A N 1
ATOM 4777 C CA . ARG A 1 602 ? 131.440 -44.884 71.853 1.00 42.91 602 ARG A CA 1
ATOM 4778 C C . ARG A 1 602 ? 132.373 -44.919 73.040 1.00 47.49 602 ARG A C 1
ATOM 4779 O O . ARG A 1 602 ? 133.446 -45.507 72.975 1.00 48.24 602 ARG A O 1
ATOM 4787 N N . VAL A 1 603 ? 131.952 -44.265 74.112 1.00 46.95 603 VAL A N 1
ATOM 4788 C CA . VAL A 1 603 ? 132.636 -44.311 75.380 1.00 48.75 603 VAL A CA 1
ATOM 4789 C C . VAL A 1 603 ? 131.938 -45.326 76.258 1.00 50.34 603 VAL A C 1
ATOM 4790 O O . VAL A 1 603 ? 130.737 -45.220 76.494 1.00 51.86 603 VAL A O 1
ATOM 4794 N N . ARG A 1 604 ? 132.692 -46.312 76.728 1.00 47.19 604 ARG A N 1
ATOM 4795 C CA . ARG A 1 604 ? 132.164 -47.325 77.637 1.00 52.06 604 ARG A CA 1
ATOM 4796 C C . ARG A 1 604 ? 132.787 -47.196 79.025 1.00 52.50 604 ARG A C 1
ATOM 4797 O O . ARG A 1 604 ? 133.997 -47.350 79.181 1.00 49.13 604 ARG A O 1
ATOM 4805 N N . LEU A 1 605 ? 131.960 -46.908 80.023 1.00 52.70 605 LEU A N 1
ATOM 4806 C CA . LEU A 1 605 ? 132.399 -46.903 81.408 1.00 49.33 605 LEU A CA 1
ATOM 4807 C C . LEU A 1 605 ? 131.793 -48.089 82.169 1.00 56.64 605 LEU A C 1
ATOM 4808 O O . LEU A 1 605 ? 130.589 -48.338 82.092 1.00 52.46 605 LEU A O 1
ATOM 4813 N N . ASP A 1 606 ? 132.627 -48.828 82.893 1.00 54.16 606 ASP A N 1
ATOM 4814 C CA . ASP A 1 606 ? 132.145 -49.957 83.690 1.00 52.66 606 ASP A CA 1
ATOM 4815 C C . ASP A 1 606 ? 131.883 -49.490 85.114 1.00 53.90 606 ASP A C 1
ATOM 4816 O O . ASP A 1 606 ? 132.811 -49.366 85.916 1.00 53.73 606 ASP A O 1
ATOM 4821 N N . ARG A 1 607 ? 130.618 -49.217 85.415 1.00 52.52 607 ARG A N 1
ATOM 4822 C CA . ARG A 1 607 ? 130.218 -48.749 86.735 1.00 51.51 607 ARG A CA 1
ATOM 4823 C C . ARG A 1 607 ? 130.698 -49.666 87.872 1.00 54.52 607 ARG A C 1
ATOM 4824 O O . ARG A 1 607 ? 131.014 -49.198 88.965 1.00 53.33 607 ARG A O 1
ATOM 4832 N N . SER A 1 608 ? 130.753 -50.971 87.621 1.00 55.59 608 SER A N 1
ATOM 4833 C CA . SER A 1 608 ? 131.092 -51.908 88.699 1.00 54.11 608 SER A CA 1
ATOM 4834 C C . SER A 1 608 ? 132.584 -51.880 89.054 1.00 56.87 608 SER A C 1
ATOM 4835 O O . SER A 1 608 ? 133.033 -52.631 89.920 1.00 55.84 608 SER A O 1
ATOM 4838 N N . LYS A 1 609 ? 133.354 -51.022 88.386 1.00 54.56 609 LYS A N 1
ATOM 4839 C CA . LYS A 1 609 ? 134.786 -50.958 88.641 1.00 51.75 609 LYS A CA 1
ATOM 4840 C C . LYS A 1 609 ? 135.249 -49.551 88.976 1.00 51.05 609 LYS A C 1
ATOM 4841 O O . LYS A 1 609 ? 136.452 -49.284 89.022 1.00 48.96 609 LYS A O 1
ATOM 4847 N N . ILE A 1 610 ? 134.298 -48.665 89.252 1.00 49.25 610 ILE A N 1
ATOM 4848 C CA . ILE A 1 610 ? 134.621 -47.295 89.622 1.00 48.84 610 ILE A CA 1
ATOM 4849 C C . ILE A 1 610 ? 135.328 -47.198 90.969 1.00 51.99 610 ILE A C 1
ATOM 4850 O O . ILE A 1 610 ? 136.350 -46.519 91.099 1.00 46.87 610 ILE A O 1
ATOM 4855 N N . ARG A 1 611 ? 134.780 -47.858 91.982 1.00 49.46 611 ARG A N 1
ATOM 4856 C CA . ARG A 1 611 ? 135.376 -47.765 93.305 1.00 51.64 611 ARG A CA 1
ATOM 4857 C C . ARG A 1 611 ? 136.534 -48.755 93.461 1.00 48.77 611 ARG A C 1
ATOM 4858 O O . ARG A 1 611 ? 137.443 -48.532 94.254 1.00 51.30 611 ARG A O 1
ATOM 4866 N N . SER A 1 612 ? 136.517 -49.836 92.693 1.00 49.64 612 SER A N 1
ATOM 4867 C CA . SER A 1 612 ? 137.528 -50.866 92.870 1.00 50.62 612 SER A CA 1
ATOM 4868 C C . SER A 1 612 ? 138.782 -50.555 92.043 1.00 50.58 612 SER A C 1
ATOM 4869 O O . SER A 1 612 ? 139.901 -50.846 92.476 1.00 43.57 612 SER A O 1
ATOM 4872 N N . VAL A 1 613 ? 138.585 -49.951 90.869 1.00 46.55 613 VAL A N 1
ATOM 4873 C CA . VAL A 1 613 ? 139.682 -49.586 89.982 1.00 46.14 613 VAL A CA 1
ATOM 4874 C C . VAL A 1 613 ? 139.865 -48.057 89.942 1.00 45.27 613 VAL A C 1
ATOM 4875 O O . VAL A 1 613 ? 140.948 -47.552 90.217 1.00 41.17 613 VAL A O 1
ATOM 4879 N N . GLY A 1 614 ? 138.797 -47.324 89.643 1.00 42.32 614 GLY A N 1
ATOM 4880 C CA . GLY A 1 614 ? 138.909 -45.895 89.404 1.00 42.39 614 GLY A CA 1
ATOM 4881 C C . GLY A 1 614 ? 139.456 -45.117 90.583 1.00 39.70 614 GLY A C 1
ATOM 4882 O O . GLY A 1 614 ? 140.445 -44.379 90.461 1.00 39.80 614 GLY A O 1
ATOM 4883 N N . LYS A 1 615 ? 138.833 -45.298 91.738 1.00 37.13 615 LYS A N 1
ATOM 4884 C CA . LYS A 1 615 ? 139.190 -44.513 92.900 1.00 37.55 615 LYS A CA 1
ATOM 4885 C C . LYS A 1 615 ? 140.652 -44.683 93.367 1.00 37.56 615 LYS A C 1
ATOM 4886 O O . LYS A 1 615 ? 141.299 -43.689 93.688 1.00 36.29 615 LYS A O 1
ATOM 4892 N N . PRO A 1 616 ? 141.176 -45.927 93.433 1.00 39.55 616 PRO A N 1
ATOM 4893 C CA . PRO A 1 616 ? 142.608 -45.935 93.809 1.00 40.96 616 PRO A CA 1
ATOM 4894 C C . PRO A 1 616 ? 143.549 -45.359 92.738 1.00 36.48 616 PRO A C 1
ATOM 4895 O O . PRO A 1 616 ? 144.598 -44.825 93.102 1.00 37.22 616 PRO A O 1
ATOM 4899 N N . ALA A 1 617 ? 143.195 -45.474 91.461 1.00 37.39 617 ALA A N 1
ATOM 4900 C CA . ALA A 1 617 ? 143.984 -44.847 90.400 1.00 35.92 617 ALA A CA 1
ATOM 4901 C C . ALA A 1 617 ? 144.001 -43.338 90.570 1.00 37.91 617 ALA A C 1
ATOM 4902 O O . ALA A 1 617 ? 145.017 -42.676 90.343 1.00 33.11 617 ALA A O 1
ATOM 4904 N N . LEU A 1 618 ? 142.853 -42.808 90.957 1.00 31.92 618 LEU A N 1
ATOM 4905 C CA . LEU A 1 618 ? 142.659 -41.380 91.058 1.00 34.09 618 LEU A CA 1
ATOM 4906 C C . LEU A 1 618 ? 143.323 -40.849 92.311 1.00 33.28 618 LEU A C 1
ATOM 4907 O O . LEU A 1 618 ? 143.970 -39.817 92.275 1.00 31.36 618 LEU A O 1
ATOM 4912 N N . GLU A 1 619 ? 143.191 -41.589 93.409 1.00 32.77 619 GLU A N 1
ATOM 4913 C CA . GLU A 1 619 ? 143.825 -41.253 94.692 1.00 34.96 619 GLU A CA 1
ATOM 4914 C C . GLU A 1 619 ? 145.354 -41.131 94.576 1.00 32.78 619 GLU A C 1
ATOM 4915 O O . GLU A 1 619 ? 145.953 -40.170 95.062 1.00 36.58 619 GLU A O 1
ATOM 4921 N N . ARG A 1 620 ? 145.954 -42.115 93.921 1.00 33.88 620 ARG A N 1
ATOM 4922 C CA . ARG A 1 620 ? 147.388 -42.153 93.625 1.00 35.10 620 ARG A CA 1
ATOM 4923 C C . ARG A 1 620 ? 147.805 -40.960 92.756 1.00 29.61 620 ARG A C 1
ATOM 4924 O O . ARG A 1 620 ? 148.791 -40.282 93.042 1.00 32.38 620 ARG A O 1
ATOM 4932 N N . PHE A 1 621 ? 147.031 -40.716 91.699 1.00 28.51 621 PHE A N 1
ATOM 4933 C CA . PHE A 1 621 ? 147.271 -39.571 90.788 1.00 29.49 621 PHE A CA 1
ATOM 4934 C C . PHE A 1 621 ? 147.203 -38.221 91.512 1.00 30.08 621 PHE A C 1
ATOM 4935 O O . PHE A 1 621 ? 148.121 -37.401 91.430 1.00 29.97 621 PHE A O 1
ATOM 4943 N N . LEU A 1 622 ? 146.108 -37.995 92.213 1.00 30.33 622 LEU A N 1
ATOM 4944 C CA . LEU A 1 622 ? 145.895 -36.772 92.965 1.00 29.83 622 LEU A CA 1
ATOM 4945 C C . LEU A 1 622 ? 146.978 -36.549 94.001 1.00 33.83 622 LEU A C 1
ATOM 4946 O O . LEU A 1 622 ? 147.415 -35.421 94.215 1.00 29.52 622 LEU A O 1
ATOM 4951 N N . ARG A 1 623 ? 147.427 -37.630 94.644 1.00 33.70 623 ARG A N 1
ATOM 4952 C CA . ARG A 1 623 ? 148.488 -37.501 95.626 1.00 32.83 623 ARG A CA 1
ATOM 4953 C C . ARG A 1 623 ? 149.748 -36.989 94.955 1.00 29.37 623 ARG A C 1
ATOM 4954 O O . ARG A 1 623 ? 150.409 -36.086 95.458 1.00 31.14 623 ARG A O 1
ATOM 4962 N N . ARG A 1 624 ? 150.104 -37.610 93.838 1.00 28.75 624 ARG A N 1
ATOM 4963 C CA . ARG A 1 624 ? 151.280 -37.215 93.073 1.00 31.29 624 ARG A CA 1
ATOM 4964 C C . ARG A 1 624 ? 151.199 -35.737 92.627 1.00 29.59 624 ARG A C 1
ATOM 4965 O O . ARG A 1 624 ? 152.173 -34.983 92.749 1.00 28.17 624 ARG A O 1
ATOM 4973 N N . LEU A 1 625 ? 150.040 -35.332 92.116 1.00 29.88 625 LEU A N 1
ATOM 4974 C CA . LEU A 1 625 ? 149.839 -33.920 91.702 1.00 27.91 625 LEU A CA 1
ATOM 4975 C C . LEU A 1 625 ? 150.125 -32.931 92.811 1.00 29.98 625 LEU A C 1
ATOM 4976 O O . LEU A 1 625 ? 150.820 -31.918 92.625 1.00 28.67 625 LEU A O 1
ATOM 4981 N N . GLN A 1 626 ? 149.564 -33.204 93.984 1.00 31.98 626 GLN A N 1
ATOM 4982 C CA . GLN A 1 626 ? 149.720 -32.277 95.072 1.00 28.15 626 GLN A CA 1
ATOM 4983 C C . GLN A 1 626 ? 151.150 -32.260 95.565 1.00 34.26 626 GLN A C 1
ATOM 4984 O O . GLN A 1 626 ? 151.664 -31.208 95.949 1.00 29.28 626 GLN A O 1
ATOM 4990 N N . VAL A 1 627 ? 151.802 -33.418 95.577 1.00 32.79 627 VAL A N 1
ATOM 4991 C CA . VAL A 1 627 ? 153.142 -33.453 96.159 1.00 31.70 627 VAL A CA 1
ATOM 4992 C C . VAL A 1 627 ? 154.094 -32.610 95.309 1.00 29.57 627 VAL A C 1
ATOM 4993 O O . VAL A 1 627 ? 154.860 -31.798 95.836 1.00 30.71 627 VAL A O 1
ATOM 4997 N N . LEU A 1 628 ? 154.005 -32.763 93.995 1.00 26.95 628 LEU A N 1
ATOM 4998 C CA . LEU A 1 628 ? 154.854 -32.007 93.079 1.00 28.69 628 LEU A CA 1
ATOM 4999 C C . LEU A 1 628 ? 154.506 -30.490 93.066 1.00 29.75 628 LEU A C 1
ATOM 5000 O O . LEU A 1 628 ? 155.396 -29.664 92.927 1.00 30.48 628 LEU A O 1
ATOM 5005 N N . LYS A 1 629 ? 153.233 -30.138 93.234 1.00 28.08 629 LYS A N 1
ATOM 5006 C CA . LYS A 1 629 ? 152.837 -28.728 93.350 1.00 28.05 629 LYS A CA 1
ATOM 5007 C C . LYS A 1 629 ? 153.360 -28.114 94.651 1.00 30.17 629 LYS A C 1
ATOM 5008 O O . LYS A 1 629 ? 153.980 -27.032 94.654 1.00 30.51 629 LYS A O 1
ATOM 5014 N N . SER A 1 630 ? 153.132 -28.805 95.766 1.00 29.86 630 SER A N 1
ATOM 5015 C CA . SER A 1 630 ? 153.578 -28.280 97.066 1.00 33.21 630 SER A CA 1
ATOM 5016 C C . SER A 1 630 ? 155.086 -28.061 97.071 1.00 32.14 630 SER A C 1
ATOM 5017 O O . SER A 1 630 ? 155.562 -27.051 97.575 1.00 36.99 630 SER A O 1
ATOM 5020 N N . THR A 1 631 ? 155.826 -28.990 96.474 1.00 31.69 631 THR A N 1
ATOM 5021 C CA . THR A 1 631 ? 157.285 -28.906 96.446 1.00 33.17 631 THR A CA 1
ATOM 5022 C C . THR A 1 631 ? 157.823 -28.086 95.265 1.00 32.62 631 THR A C 1
ATOM 5023 O O . THR A 1 631 ? 159.023 -27.932 95.118 1.00 31.56 631 THR A O 1
ATOM 5027 N N . GLY A 1 632 ? 156.943 -27.560 94.415 1.00 33.37 632 GLY A N 1
ATOM 5028 C CA . GLY A 1 632 ? 157.394 -26.717 93.314 1.00 34.23 632 GLY A CA 1
ATOM 5029 C C . GLY A 1 632 ? 158.343 -27.445 92.386 1.00 29.33 632 GLY A C 1
ATOM 5030 O O . GLY A 1 632 ? 159.267 -26.872 91.815 1.00 33.62 632 GLY A O 1
ATOM 5031 N N . ASP A 1 633 ? 158.116 -28.748 92.260 1.00 34.10 633 ASP A N 1
ATOM 5032 C CA . ASP A 1 633 ? 158.995 -29.625 91.500 1.00 33.79 633 ASP A CA 1
ATOM 5033 C C . ASP A 1 633 ? 158.534 -29.601 90.052 1.00 34.99 633 ASP A C 1
ATOM 5034 O O . ASP A 1 633 ? 157.768 -30.469 89.641 1.00 31.23 633 ASP A O 1
ATOM 5039 N N . VAL A 1 634 ? 158.996 -28.611 89.278 1.00 32.69 634 VAL A N 1
ATOM 5040 C CA . VAL A 1 634 ? 158.428 -28.400 87.953 1.00 32.64 634 VAL A CA 1
ATOM 5041 C C . VAL A 1 634 ? 158.874 -29.490 86.995 1.00 33.57 634 VAL A C 1
ATOM 5042 O O . VAL A 1 634 ? 158.097 -29.933 86.156 1.00 30.57 634 VAL A O 1
ATOM 5046 N N . ALA A 1 635 ? 160.106 -29.975 87.143 1.00 34.76 635 ALA A N 1
ATOM 5047 C CA . ALA A 1 635 ? 160.560 -31.048 86.273 1.00 31.32 635 ALA A CA 1
ATOM 5048 C C . ALA A 1 635 ? 159.701 -32.304 86.472 1.00 30.85 635 ALA A C 1
ATOM 5049 O O . ALA A 1 635 ? 159.260 -32.921 85.496 1.00 33.61 635 ALA A O 1
ATOM 5051 N N . GLY A 1 636 ? 159.465 -32.679 87.723 1.00 29.58 636 GLY A N 1
ATOM 5052 C CA . GLY A 1 636 ? 158.602 -33.815 88.016 1.00 30.33 636 GLY A CA 1
ATOM 5053 C C . GLY A 1 636 ? 157.151 -33.579 87.604 1.00 30.37 636 GLY A C 1
ATOM 5054 O O . GLY A 1 636 ? 156.505 -34.458 87.016 1.00 29.61 636 GLY A O 1
ATOM 5055 N N . GLY A 1 637 ? 156.636 -32.387 87.920 1.00 30.02 637 GLY A N 1
ATOM 5056 C CA . GLY A 1 637 ? 155.261 -32.046 87.590 1.00 29.58 637 GLY A CA 1
ATOM 5057 C C . GLY A 1 637 ? 155.047 -32.082 86.086 1.00 27.29 637 GLY A C 1
ATOM 5058 O O . GLY A 1 637 ? 154.043 -32.605 85.594 1.00 30.82 637 GLY A O 1
ATOM 5059 N N . ARG A 1 638 ? 156.011 -31.550 85.347 1.00 30.35 638 ARG A N 1
ATOM 5060 C CA . ARG A 1 638 ? 155.936 -31.581 83.895 1.00 32.32 638 ARG A CA 1
ATOM 5061 C C . ARG A 1 638 ? 156.003 -32.988 83.362 1.00 31.78 638 ARG A C 1
ATOM 5062 O O . ARG A 1 638 ? 155.231 -33.370 82.481 1.00 32.06 638 ARG A O 1
ATOM 5070 N N . ALA A 1 639 ? 156.959 -33.746 83.879 1.00 29.86 639 ALA A N 1
ATOM 5071 C CA . ALA A 1 639 ? 157.146 -35.119 83.439 1.00 31.60 639 ALA A CA 1
ATOM 5072 C C . ALA A 1 639 ? 155.840 -35.898 83.612 1.00 29.11 639 ALA A C 1
ATOM 5073 O O . ALA A 1 639 ? 155.407 -36.599 82.692 1.00 33.61 639 ALA A O 1
ATOM 5075 N N . LEU A 1 640 ? 155.199 -35.739 84.769 1.00 30.06 640 LEU A N 1
ATOM 5076 C CA . LEU A 1 640 ? 153.950 -36.452 85.082 1.00 25.41 640 LEU A CA 1
ATOM 5077 C C . LEU A 1 640 ? 152.774 -36.007 84.188 1.00 28.43 640 LEU A C 1
ATOM 5078 O O . LEU A 1 640 ? 152.096 -36.814 83.508 1.00 26.90 640 LEU A O 1
ATOM 5083 N N . TYR A 1 641 ? 152.563 -34.703 84.151 1.00 28.61 641 TYR A N 1
ATOM 5084 C CA . TYR A 1 641 ? 151.402 -34.139 83.487 1.00 28.42 641 TYR A CA 1
ATOM 5085 C C . TYR A 1 641 ? 151.506 -34.161 81.962 1.00 25.58 641 TYR A C 1
ATOM 5086 O O . TYR A 1 641 ? 150.565 -34.549 81.266 1.00 26.11 641 TYR A O 1
ATOM 5095 N N . GLU A 1 642 ? 152.655 -33.737 81.429 1.00 30.76 642 GLU A N 1
ATOM 5096 C CA . GLU A 1 642 ? 152.846 -33.752 79.977 1.00 31.40 642 GLU A CA 1
ATOM 5097 C C . GLU A 1 642 ? 152.855 -35.178 79.452 1.00 32.88 642 GLU A C 1
ATOM 5098 O O . GLU A 1 642 ? 152.537 -35.430 78.280 1.00 27.16 642 GLU A O 1
ATOM 5104 N N . GLY A 1 643 ? 153.223 -36.111 80.333 1.00 30.99 643 GLY A N 1
ATOM 5105 C CA . GLY A 1 643 ? 153.128 -37.526 80.026 1.00 28.83 643 GLY A CA 1
ATOM 5106 C C . GLY A 1 643 ? 151.690 -37.963 79.747 1.00 27.09 643 GLY A C 1
ATOM 5107 O O . GLY A 1 643 ? 151.406 -38.512 78.699 1.00 25.87 643 GLY A O 1
ATOM 5108 N N . TYR A 1 644 ? 150.769 -37.703 80.674 1.00 25.56 644 TYR A N 1
ATOM 5109 C CA . TYR A 1 644 ? 149.367 -38.063 80.427 1.00 25.49 644 TYR A CA 1
ATOM 5110 C C . TYR A 1 644 ? 148.757 -37.184 79.318 1.00 29.37 644 TYR A C 1
ATOM 5111 O O . TYR A 1 644 ? 147.838 -37.603 78.612 1.00 25.73 644 TYR A O 1
ATOM 5120 N N . ALA A 1 645 ? 149.279 -35.976 79.145 1.00 26.16 645 ALA A N 1
ATOM 5121 C CA . ALA A 1 645 ? 148.672 -35.087 78.144 1.00 26.08 645 ALA A CA 1
ATOM 5122 C C . ALA A 1 645 ? 149.152 -35.415 76.722 1.00 28.54 645 ALA A C 1
ATOM 5123 O O . ALA A 1 645 ? 148.755 -34.769 75.748 1.00 25.39 645 ALA A O 1
ATOM 5125 N N . THR A 1 646 ? 150.034 -36.401 76.602 1.00 26.71 646 THR A N 1
ATOM 5126 C CA . THR A 1 646 ? 150.564 -36.771 75.301 1.00 28.61 646 THR A CA 1
ATOM 5127 C C . THR A 1 646 ? 149.517 -37.427 74.415 1.00 27.95 646 THR A C 1
ATOM 5128 O O . THR A 1 646 ? 148.830 -38.349 74.841 1.00 29.91 646 THR A O 1
ATOM 5132 N N . VAL A 1 647 ? 149.408 -36.969 73.173 1.00 26.35 647 VAL A N 1
ATOM 5133 C CA . VAL A 1 647 ? 148.381 -37.488 72.262 1.00 28.78 647 VAL A CA 1
ATOM 5134 C C . VAL A 1 647 ? 149.058 -38.236 71.131 1.00 31.88 647 VAL A C 1
ATOM 5135 O O . VAL A 1 647 ? 149.813 -37.645 70.366 1.00 30.18 647 VAL A O 1
ATOM 5139 N N . THR A 1 648 ? 148.803 -39.539 71.039 1.00 30.79 648 THR A N 1
ATOM 5140 C CA . THR A 1 648 ? 149.335 -40.347 69.940 1.00 30.87 648 THR A CA 1
ATOM 5141 C C . THR A 1 648 ? 148.238 -41.201 69.318 1.00 29.97 648 THR A C 1
ATOM 5142 O O . THR A 1 648 ? 147.124 -41.295 69.841 1.00 28.78 648 THR A O 1
ATOM 5146 N N . ASP A 1 649 ? 148.574 -41.872 68.223 1.00 31.21 649 ASP A N 1
ATOM 5147 C CA . ASP A 1 649 ? 147.624 -42.808 67.646 1.00 29.95 649 ASP A CA 1
ATOM 5148 C C . ASP A 1 649 ? 147.884 -44.264 68.098 1.00 32.91 649 ASP A C 1
ATOM 5149 O O . ASP A 1 649 ? 147.426 -45.209 67.446 1.00 32.74 649 ASP A O 1
ATOM 5154 N N . ALA A 1 650 ? 148.565 -44.435 69.234 1.00 29.87 650 ALA A N 1
ATOM 5155 C CA . ALA A 1 650 ? 148.798 -45.773 69.791 1.00 30.70 650 ALA A CA 1
ATOM 5156 C C . ALA A 1 650 ? 147.498 -46.539 70.012 1.00 31.97 650 ALA A C 1
ATOM 5157 O O . ALA A 1 650 ? 146.503 -45.978 70.485 1.00 28.80 650 ALA A O 1
ATOM 5159 N N . PRO A 1 651 ? 147.507 -47.839 69.697 1.00 28.84 651 PRO A N 1
ATOM 5160 C CA . PRO A 1 651 ? 146.341 -48.683 69.968 1.00 27.20 651 PRO A CA 1
ATOM 5161 C C . PRO A 1 651 ? 146.229 -48.945 71.475 1.00 26.05 651 PRO A C 1
ATOM 5162 O O . PRO A 1 651 ? 147.238 -48.858 72.185 1.00 27.22 651 PRO A O 1
ATOM 5166 N N . PRO A 1 652 ? 145.036 -49.288 71.964 1.00 24.61 652 PRO A N 1
ATOM 5167 C CA . PRO A 1 652 ? 143.799 -49.503 71.214 1.00 26.86 652 PRO A CA 1
ATOM 5168 C C . PRO A 1 652 ? 142.990 -48.215 70.988 1.00 30.88 652 PRO A C 1
ATOM 5169 O O . PRO A 1 652 ? 142.100 -48.218 70.147 1.00 36.29 652 PRO A O 1
ATOM 5173 N N . GLU A 1 653 ? 143.287 -47.144 71.714 1.00 30.88 653 GLU A N 1
ATOM 5174 C CA . GLU A 1 653 ? 142.451 -45.917 71.603 1.00 35.50 653 GLU A CA 1
ATOM 5175 C C . GLU A 1 653 ? 142.561 -45.180 70.284 1.00 35.03 653 GLU A C 1
ATOM 5176 O O . GLU A 1 653 ? 141.551 -44.679 69.782 1.00 40.18 653 GLU A O 1
ATOM 5182 N N . SER A 1 654 ? 143.776 -45.063 69.742 1.00 30.27 654 SER A N 1
ATOM 5183 C CA . SER A 1 654 ? 143.990 -44.319 68.504 1.00 29.60 654 SER A CA 1
ATOM 5184 C C . SER A 1 654 ? 143.428 -42.890 68.624 1.00 33.50 654 SER A C 1
ATOM 5185 O O . SER A 1 654 ? 142.597 -42.469 67.816 1.00 31.76 654 SER A O 1
ATOM 5188 N N . PHE A 1 655 ? 143.886 -42.169 69.634 1.00 30.79 655 PHE A N 1
ATOM 5189 C CA . PHE A 1 655 ? 143.347 -40.837 69.925 1.00 32.46 655 PHE A CA 1
ATOM 5190 C C . PHE A 1 655 ? 143.442 -39.846 68.765 1.00 35.47 655 PHE A C 1
ATOM 5191 O O . PHE A 1 655 ? 142.561 -38.997 68.611 1.00 30.99 655 PHE A O 1
ATOM 5199 N N . LEU A 1 656 ? 144.485 -39.945 67.946 1.00 31.82 656 LEU A N 1
ATOM 5200 C CA . LEU A 1 656 ? 144.598 -39.041 66.815 1.00 34.73 656 LEU A CA 1
ATOM 5201 C C . LEU A 1 656 ? 143.487 -39.309 65.794 1.00 38.43 656 LEU A C 1
ATOM 5202 O O . LEU A 1 656 ? 142.901 -38.374 65.237 1.00 35.40 656 LEU A O 1
ATOM 5207 N N . THR A 1 657 ? 143.164 -40.577 65.562 1.00 37.26 657 THR A N 1
ATOM 5208 C CA . THR A 1 657 ? 142.052 -40.906 64.685 1.00 34.21 657 THR A CA 1
ATOM 5209 C C . THR A 1 657 ? 140.739 -40.451 65.292 1.00 35.40 657 THR A C 1
ATOM 5210 O O . THR A 1 657 ? 139.914 -39.817 64.626 1.00 35.31 657 THR A O 1
ATOM 5214 N N . LEU A 1 658 ? 140.546 -40.775 66.568 1.00 32.89 658 LEU A N 1
ATOM 5215 C CA . LEU A 1 658 ? 139.364 -40.339 67.275 1.00 33.93 658 LEU A CA 1
ATOM 5216 C C . LEU A 1 658 ? 139.190 -38.813 67.179 1.00 36.17 658 LEU A C 1
ATOM 5217 O O . LEU A 1 658 ? 138.073 -38.317 67.079 1.00 32.40 658 LEU A O 1
ATOM 5222 N N . ARG A 1 659 ? 140.296 -38.075 67.222 1.00 33.39 659 ARG A N 1
ATOM 5223 C CA . ARG A 1 659 ? 140.200 -36.617 67.180 1.00 32.36 659 ARG A CA 1
ATOM 5224 C C . ARG A 1 659 ? 139.501 -36.155 65.905 1.00 34.64 659 ARG A C 1
ATOM 5225 O O . ARG A 1 659 ? 138.668 -35.251 65.942 1.00 31.63 659 ARG A O 1
ATOM 5233 N N . ASP A 1 660 ? 139.781 -36.819 64.786 1.00 34.72 660 ASP A N 1
ATOM 5234 C CA . ASP A 1 660 ? 139.168 -36.410 63.537 1.00 36.07 660 ASP A CA 1
ATOM 5235 C C . ASP A 1 660 ? 137.660 -36.558 63.632 1.00 36.10 660 ASP A C 1
ATOM 5236 O O . ASP A 1 660 ? 136.916 -35.729 63.100 1.00 34.93 660 ASP A O 1
ATOM 5241 N N . THR A 1 661 ? 137.228 -37.600 64.343 1.00 31.93 661 THR A N 1
ATOM 5242 C CA . THR A 1 661 ? 135.824 -37.879 64.559 1.00 31.47 661 THR A CA 1
ATOM 5243 C C . THR A 1 661 ? 135.208 -36.901 65.556 1.00 32.09 661 THR A C 1
ATOM 5244 O O . THR A 1 661 ? 134.050 -36.510 65.416 1.00 31.72 661 THR A O 1
ATOM 5248 N N . VAL A 1 662 ? 135.975 -36.549 66.576 1.00 28.96 662 VAL A N 1
ATOM 5249 C CA . VAL A 1 662 ? 135.537 -35.553 67.542 1.00 30.80 662 VAL A CA 1
ATOM 5250 C C . VAL A 1 662 ? 135.290 -34.207 66.823 1.00 29.83 662 VAL A C 1
ATOM 5251 O O . VAL A 1 662 ? 134.289 -33.551 67.069 1.00 32.34 662 VAL A O 1
ATOM 5255 N N . LEU A 1 663 ? 136.184 -33.830 65.914 1.00 30.61 663 LEU A N 1
ATOM 5256 C CA . LEU A 1 663 ? 136.004 -32.609 65.129 1.00 31.06 663 LEU A CA 1
ATOM 5257 C C . LEU A 1 663 ? 134.780 -32.671 64.201 1.00 37.16 663 LEU A C 1
ATOM 5258 O O . LEU A 1 663 ? 134.041 -31.690 64.056 1.00 30.86 663 LEU A O 1
ATOM 5263 N N . LEU A 1 664 ? 134.572 -33.824 63.565 1.00 33.88 664 LEU A N 1
ATOM 5264 C CA . LEU A 1 664 ? 133.468 -33.991 62.641 1.00 33.41 664 LEU A CA 1
ATOM 5265 C C . LEU A 1 664 ? 132.139 -33.756 63.351 1.00 35.13 664 LEU A C 1
ATOM 5266 O O . LEU A 1 664 ? 131.233 -33.120 62.810 1.00 35.87 664 LEU A O 1
ATOM 5271 N N . ARG A 1 665 ? 132.040 -34.235 64.588 1.00 28.79 665 ARG A N 1
ATOM 5272 C CA . ARG A 1 665 ? 130.789 -34.129 65.345 1.00 34.18 665 ARG A CA 1
ATOM 5273 C C . ARG A 1 665 ? 130.767 -33.034 66.425 1.00 31.31 665 ARG A C 1
ATOM 5274 O O . ARG A 1 665 ? 129.940 -33.063 67.317 1.00 34.00 665 ARG A O 1
ATOM 5282 N N . LYS A 1 666 ? 131.678 -32.079 66.348 1.00 33.43 666 LYS A N 1
ATOM 5283 C CA . LYS A 1 666 ? 131.738 -31.036 67.375 1.00 35.27 666 LYS A CA 1
ATOM 5284 C C . LYS A 1 666 ? 130.532 -30.098 67.288 1.00 39.19 666 LYS A C 1
ATOM 5285 O O . LYS A 1 666 ? 129.913 -29.970 66.239 1.00 35.36 666 LYS A O 1
ATOM 5291 N N . GLU A 1 667 ? 130.207 -29.460 68.408 1.00 39.00 667 GLU A N 1
ATOM 5292 C CA . GLU A 1 667 ? 129.147 -28.457 68.475 1.00 39.54 667 GLU A CA 1
ATOM 5293 C C . GLU A 1 667 ? 129.785 -27.146 68.916 1.00 38.18 667 GLU A C 1
ATOM 5294 O O . GLU A 1 667 ? 130.644 -27.143 69.791 1.00 35.97 667 GLU A O 1
ATOM 5300 N N . SER A 1 668 ? 129.389 -26.040 68.298 1.00 35.68 668 SER A N 1
ATOM 5301 C CA . SER A 1 668 ? 129.946 -24.749 68.682 1.00 33.35 668 SER A CA 1
ATOM 5302 C C . SER A 1 668 ? 129.382 -24.309 70.002 1.00 31.96 668 SER A C 1
ATOM 5303 O O . SER A 1 668 ? 128.180 -24.432 70.258 1.00 29.69 668 SER A O 1
ATOM 5306 N N . ARG A 1 669 ? 130.264 -23.789 70.842 1.00 29.20 669 ARG A N 1
ATOM 5307 C CA . ARG A 1 669 ? 129.876 -23.247 72.121 1.00 30.29 669 ARG A CA 1
ATOM 5308 C C . ARG A 1 669 ? 129.014 -21.990 71.875 1.00 31.21 669 ARG A C 1
ATOM 5309 O O . ARG A 1 669 ? 129.286 -21.215 70.964 1.00 26.46 669 ARG A O 1
ATOM 5317 N N . LYS A 1 670 ? 127.945 -21.821 72.641 1.00 26.49 670 LYS A N 1
ATOM 5318 C CA . LYS A 1 670 ? 127.012 -20.735 72.336 1.00 28.13 670 LYS A CA 1
ATOM 5319 C C . LYS A 1 670 ? 127.555 -19.388 72.731 1.00 26.80 670 LYS A C 1
ATOM 5320 O O . LYS A 1 670 ? 128.431 -19.297 73.597 1.00 25.17 670 LYS A O 1
ATOM 5326 N N . LEU A 1 671 ? 127.005 -18.345 72.094 1.00 21.47 671 LEU A N 1
ATOM 5327 C CA . LEU A 1 671 ? 127.303 -16.956 72.433 1.00 22.35 671 LEU A CA 1
ATOM 5328 C C . LEU A 1 671 ? 126.289 -16.486 73.470 1.00 25.57 671 LEU A C 1
ATOM 5329 O O . LEU A 1 671 ? 125.113 -16.862 73.400 1.00 23.94 671 LEU A O 1
ATOM 5334 N N . ILE A 1 672 ? 126.734 -15.689 74.436 1.00 21.84 672 ILE A N 1
ATOM 5335 C CA . ILE A 1 672 ? 125.840 -15.226 75.500 1.00 20.16 672 ILE A CA 1
ATOM 5336 C C . ILE A 1 672 ? 125.663 -13.721 75.425 1.00 21.53 672 ILE A C 1
ATOM 5337 O O . ILE A 1 672 ? 126.651 -12.984 75.407 1.00 21.15 672 ILE A O 1
ATOM 5342 N N . VAL A 1 673 ? 124.409 -13.271 75.356 1.00 21.35 673 VAL A N 1
ATOM 5343 C CA . VAL A 1 673 ? 124.100 -11.846 75.318 1.00 19.37 673 VAL A CA 1
ATOM 5344 C C . VAL A 1 673 ? 123.928 -11.356 76.745 1.00 22.89 673 VAL A C 1
ATOM 5345 O O . VAL A 1 673 ? 123.258 -12.025 77.535 1.00 21.19 673 VAL A O 1
ATOM 5349 N N . GLN A 1 674 ? 124.508 -10.197 77.066 1.00 20.03 674 GLN A N 1
ATOM 5350 C CA . GLN A 1 674 ? 124.355 -9.625 78.389 1.00 20.46 674 GLN A CA 1
ATOM 5351 C C . GLN A 1 674 ? 123.551 -8.317 78.330 1.00 19.37 674 GLN A C 1
ATOM 5352 O O . GLN A 1 674 ? 123.572 -7.621 77.326 1.00 20.93 674 GLN A O 1
ATOM 5358 N N . PRO A 1 675 ? 122.881 -7.974 79.442 1.00 21.35 675 PRO A N 1
ATOM 5359 C CA . PRO A 1 675 ? 122.028 -6.774 79.432 1.00 19.06 675 PRO A CA 1
ATOM 5360 C C . PRO A 1 675 ? 122.838 -5.508 79.642 1.00 20.57 675 PRO A C 1
ATOM 5361 O O . PRO A 1 675 ? 124.036 -5.584 79.831 1.00 20.54 675 PRO A O 1
ATOM 5365 N N . ASN A 1 676 ? 122.185 -4.362 79.544 1.00 19.79 676 ASN A N 1
ATOM 5366 C CA . ASN A 1 676 ? 122.836 -3.096 79.849 1.00 20.57 676 ASN A CA 1
ATOM 5367 C C . ASN A 1 676 ? 122.088 -2.426 80.978 1.00 25.68 676 ASN A C 1
ATOM 5368 O O . ASN A 1 676 ? 120.898 -2.708 81.203 1.00 23.53 676 ASN A O 1
ATOM 5373 N N . THR A 1 677 ? 122.773 -1.566 81.726 1.00 21.43 677 THR A N 1
ATOM 5374 C CA . THR A 1 677 ? 122.042 -0.733 82.679 1.00 25.30 677 THR A CA 1
ATOM 5375 C C . THR A 1 677 ? 122.231 0.695 82.230 1.00 28.55 677 THR A C 1
ATOM 5376 O O . THR A 1 677 ? 123.286 1.052 81.703 1.00 25.48 677 THR A O 1
ATOM 5380 N N . ARG A 1 678 ? 121.168 1.484 82.384 1.00 28.99 678 ARG A N 1
ATOM 5381 C CA . ARG A 1 678 ? 121.106 2.850 81.905 1.00 31.92 678 ARG A CA 1
ATOM 5382 C C . ARG A 1 678 ? 120.593 3.746 83.003 1.00 36.56 678 ARG A C 1
ATOM 5383 O O . ARG A 1 678 ? 119.618 3.414 83.662 1.00 29.67 678 ARG A O 1
ATOM 5391 N N . LEU A 1 679 ? 121.234 4.897 83.151 1.00 34.23 679 LEU A N 1
ATOM 5392 C CA . LEU A 1 679 ? 120.921 5.809 84.227 1.00 41.04 679 LEU A CA 1
ATOM 5393 C C . LEU A 1 679 ? 120.004 6.871 83.698 1.00 48.76 679 LEU A C 1
ATOM 5394 O O . LEU A 1 679 ? 120.459 7.933 83.301 1.00 56.46 679 LEU A O 1
ATOM 5399 N N . GLU A 1 680 ? 118.712 6.572 83.677 1.00 49.97 680 GLU A N 1
ATOM 5400 C CA . GLU A 1 680 ? 117.723 7.496 83.138 1.00 61.41 680 GLU A CA 1
ATOM 5401 C C . GLU A 1 680 ? 117.320 8.545 84.177 1.00 65.81 680 GLU A C 1
ATOM 5402 O O . GLU A 1 680 ? 116.273 8.429 84.830 1.00 64.71 680 GLU A O 1
ATOM 5408 N N . GLY A 1 681 ? 118.170 9.562 84.319 1.00 67.37 681 GLY A N 1
ATOM 5409 C CA . GLY A 1 681 ? 117.946 10.654 85.248 1.00 63.07 681 GLY A CA 1
ATOM 5410 C C . GLY A 1 681 ? 118.208 10.254 86.683 1.00 65.17 681 GLY A C 1
ATOM 5411 O O . GLY A 1 681 ? 119.335 10.358 87.186 1.00 64.24 681 GLY A O 1
ATOM 5412 N N . SER A 1 682 ? 117.153 9.793 87.346 1.00 65.29 682 SER A N 1
ATOM 5413 C CA . SER A 1 682 ? 117.254 9.354 88.730 1.00 66.51 682 SER A CA 1
ATOM 5414 C C . SER A 1 682 ? 117.526 7.860 88.784 1.00 61.78 682 SER A C 1
ATOM 5415 O O . SER A 1 682 ? 118.494 7.404 89.404 1.00 60.59 682 SER A O 1
ATOM 5418 N N . ASP A 1 683 ? 116.669 7.114 88.092 1.00 61.40 683 ASP A N 1
ATOM 5419 C CA . ASP A 1 683 ? 116.610 5.668 88.224 1.00 54.36 683 ASP A CA 1
ATOM 5420 C C . ASP A 1 683 ? 117.548 4.945 87.264 1.00 46.00 683 ASP A C 1
ATOM 5421 O O . ASP A 1 683 ? 117.918 5.460 86.203 1.00 46.87 683 ASP A O 1
ATOM 5426 N N . VAL A 1 684 ? 117.903 3.729 87.647 1.00 36.29 684 VAL A N 1
ATOM 5427 C CA . VAL A 1 684 ? 118.687 2.850 86.798 1.00 33.47 684 VAL A CA 1
ATOM 5428 C C . VAL A 1 684 ? 117.727 1.854 86.190 1.00 30.87 684 VAL A C 1
ATOM 5429 O O . VAL A 1 684 ? 116.924 1.248 86.902 1.00 31.45 684 VAL A O 1
ATOM 5433 N N . GLN A 1 685 ? 117.791 1.703 84.876 1.00 28.89 685 GLN A N 1
ATOM 5434 C CA . GLN A 1 685 ? 116.970 0.695 84.205 1.00 27.26 685 GLN A CA 1
ATOM 5435 C C . GLN A 1 685 ? 117.810 -0.390 83.584 1.00 26.10 685 GLN A C 1
ATOM 5436 O O . GLN A 1 685 ? 118.970 -0.166 83.231 1.00 24.26 685 GLN A O 1
ATOM 5442 N N . LEU A 1 686 ? 117.220 -1.572 83.486 1.00 21.39 686 LEU A N 1
ATOM 5443 C CA . LEU A 1 686 ? 117.891 -2.705 82.875 1.00 22.11 686 LEU A CA 1
ATOM 5444 C C . LEU A 1 686 ? 117.362 -2.879 81.453 1.00 24.49 686 LEU A C 1
ATOM 5445 O O . LEU A 1 686 ? 116.140 -2.918 81.224 1.00 24.41 686 LEU A O 1
ATOM 5450 N N . LEU A 1 687 ? 118.271 -2.953 80.497 1.00 22.85 687 LEU A N 1
ATOM 5451 C CA . LEU A 1 687 ? 117.884 -3.125 79.086 1.00 22.11 687 LEU A CA 1
ATOM 5452 C C . LEU A 1 687 ? 118.222 -4.534 78.634 1.00 24.47 687 LEU A C 1
ATOM 5453 O O . LEU A 1 687 ? 119.369 -4.992 78.819 1.00 22.87 687 LEU A O 1
ATOM 5458 N N . GLU A 1 688 ? 117.241 -5.211 78.038 1.00 18.79 688 GLU A N 1
ATOM 5459 C CA . GLU A 1 688 ? 117.444 -6.574 77.637 1.00 21.70 688 GLU A CA 1
ATOM 5460 C C . GLU A 1 688 ? 117.350 -6.708 76.118 1.00 25.32 688 GLU A C 1
ATOM 5461 O O . GLU A 1 688 ? 116.809 -5.821 75.454 1.00 20.95 688 GLU A O 1
ATOM 5467 N N . TYR A 1 689 ? 117.869 -7.817 75.595 1.00 20.43 689 TYR A N 1
ATOM 5468 C CA . TYR A 1 689 ? 118.127 -7.966 74.166 1.00 20.72 689 TYR A CA 1
ATOM 5469 C C . TYR A 1 689 ? 117.707 -9.345 73.673 1.00 21.65 689 TYR A C 1
ATOM 5470 O O . TYR A 1 689 ? 117.666 -10.301 74.436 1.00 19.14 689 TYR A O 1
ATOM 5479 N N . GLU A 1 690 ? 117.423 -9.422 72.378 1.00 21.04 690 GLU A N 1
ATOM 5480 C CA . GLU A 1 690 ? 117.077 -10.686 71.723 1.00 20.18 690 GLU A CA 1
ATOM 5481 C C . GLU A 1 690 ? 118.224 -11.688 71.837 1.00 20.01 690 GLU A C 1
ATOM 5482 O O . GLU A 1 690 ? 119.399 -11.312 71.774 1.00 21.12 690 GLU A O 1
ATOM 5488 N N . ALA A 1 691 ? 117.878 -12.965 72.012 1.00 20.34 691 ALA A N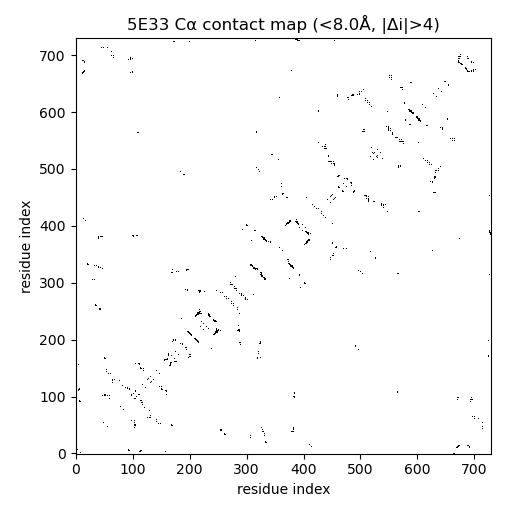 1
ATOM 5489 C CA . ALA A 1 691 ? 118.877 -14.015 72.062 1.00 20.32 691 ALA A CA 1
ATOM 5490 C C . ALA A 1 691 ? 119.273 -14.420 70.653 1.00 20.47 691 ALA A C 1
ATOM 5491 O O . ALA A 1 691 ? 118.873 -15.475 70.151 1.00 20.20 691 ALA A O 1
ATOM 5493 N N . SER A 1 692 ? 120.043 -13.556 70.006 1.00 19.42 692 SER A N 1
ATOM 5494 C CA . SER A 1 692 ? 120.418 -13.768 68.614 1.00 19.38 692 SER A CA 1
ATOM 5495 C C . SER A 1 692 ? 121.707 -13.003 68.324 1.00 19.12 692 SER A C 1
ATOM 5496 O O . SER A 1 692 ? 122.124 -12.198 69.143 1.00 18.28 692 SER A O 1
ATOM 5499 N N . ALA A 1 693 ? 122.311 -13.265 67.170 1.00 18.32 693 ALA A N 1
ATOM 5500 C CA . ALA A 1 693 ? 123.505 -12.519 66.760 1.00 18.74 693 ALA A CA 1
ATOM 5501 C C . ALA A 1 693 ? 123.141 -11.041 66.669 1.00 20.60 693 ALA A C 1
ATOM 5502 O O . ALA A 1 693 ? 123.870 -10.197 67.172 1.00 19.11 693 ALA A O 1
ATOM 5504 N N . ALA A 1 694 ? 121.963 -10.728 66.122 1.00 19.29 694 ALA A N 1
ATOM 5505 C CA . ALA A 1 694 ? 121.572 -9.317 66.071 1.00 18.64 694 ALA A CA 1
ATOM 5506 C C . ALA A 1 694 ? 121.357 -8.685 67.483 1.00 19.05 694 ALA A C 1
ATOM 5507 O O . ALA A 1 694 ? 121.734 -7.526 67.713 1.00 20.00 694 ALA A O 1
ATOM 5509 N N . GLY A 1 695 ? 120.761 -9.425 68.414 1.00 18.07 695 GLY A N 1
ATOM 5510 C CA . GLY A 1 695 ? 120.585 -8.914 69.767 1.00 16.46 695 GLY A CA 1
ATOM 5511 C C . GLY A 1 695 ? 121.940 -8.676 70.428 1.00 18.72 695 GLY A C 1
ATOM 5512 O O . GLY A 1 695 ? 122.110 -7.751 71.202 1.00 19.70 695 GLY A O 1
ATOM 5513 N N . LEU A 1 696 ? 122.898 -9.554 70.153 1.00 19.99 696 LEU A N 1
ATOM 5514 C CA . LEU A 1 696 ? 124.218 -9.436 70.756 1.00 18.84 696 LEU A CA 1
ATOM 5515 C C . LEU A 1 696 ? 124.881 -8.173 70.230 1.00 18.61 696 LEU A C 1
ATOM 5516 O O . LEU A 1 696 ? 125.441 -7.379 70.984 1.00 17.26 696 LEU A O 1
ATOM 5521 N N . ILE A 1 697 ? 124.756 -7.956 68.936 1.00 19.61 697 ILE A N 1
ATOM 5522 C CA . ILE A 1 697 ? 125.284 -6.737 68.323 1.00 19.53 697 ILE A CA 1
ATOM 5523 C C . ILE A 1 697 ? 124.640 -5.501 68.937 1.00 21.07 697 ILE A C 1
ATOM 5524 O O . ILE A 1 697 ? 125.346 -4.541 69.304 1.00 19.40 697 ILE A O 1
ATOM 5529 N N . ARG A 1 698 ? 123.313 -5.535 69.094 1.00 19.22 698 ARG A N 1
ATOM 5530 C CA . ARG A 1 698 ? 122.585 -4.410 69.689 1.00 21.85 698 ARG A CA 1
ATOM 5531 C C . ARG A 1 698 ? 123.044 -4.162 71.105 1.00 21.82 698 ARG A C 1
ATOM 5532 O O . ARG A 1 698 ? 123.145 -3.014 71.539 1.00 20.19 698 ARG A O 1
ATOM 5540 N N . SER A 1 699 ? 123.320 -5.247 71.840 1.00 20.28 699 SER A N 1
ATOM 5541 C CA . SER A 1 699 ? 123.711 -5.095 73.236 1.00 20.47 699 SER A CA 1
ATOM 5542 C C . SER A 1 699 ? 125.022 -4.302 73.341 1.00 20.16 699 SER A C 1
ATOM 5543 O O . SER A 1 699 ? 125.244 -3.587 74.328 1.00 20.82 699 SER A O 1
ATOM 5546 N N . PHE A 1 700 ? 125.896 -4.438 72.341 1.00 17.22 700 PHE A N 1
ATOM 5547 C CA . PHE A 1 700 ? 127.143 -3.652 72.327 1.00 20.03 700 PHE A CA 1
ATOM 5548 C C . PHE A 1 700 ? 126.929 -2.284 71.697 1.00 20.08 700 PHE A C 1
ATOM 5549 O O . PHE A 1 700 ? 127.519 -1.307 72.149 1.00 21.38 700 PHE A O 1
ATOM 5557 N N . SER A 1 701 ? 126.068 -2.206 70.682 1.00 19.06 701 SER A N 1
ATOM 5558 C CA . SER A 1 701 ? 125.709 -0.911 70.082 1.00 23.80 701 SER A CA 1
ATOM 5559 C C . SER A 1 701 ? 125.197 0.063 71.134 1.00 23.42 701 SER A C 1
ATOM 5560 O O . SER A 1 701 ? 125.424 1.280 71.072 1.00 24.00 701 SER A O 1
ATOM 5563 N N . GLU A 1 702 ? 124.532 -0.481 72.136 1.00 20.56 702 GLU A N 1
ATOM 5564 C CA . GLU A 1 702 ? 123.913 0.369 73.153 1.00 22.39 702 GLU A CA 1
ATOM 5565 C C . GLU A 1 702 ? 124.762 0.477 74.431 1.00 23.83 702 GLU A C 1
ATOM 5566 O O . GLU A 1 702 ? 124.322 1.047 75.416 1.00 22.51 702 GLU A O 1
ATOM 5572 N N . ARG A 1 703 ? 125.968 -0.092 74.410 1.00 20.71 703 ARG A N 1
ATOM 5573 C CA . ARG A 1 703 ? 126.694 -0.336 75.653 1.00 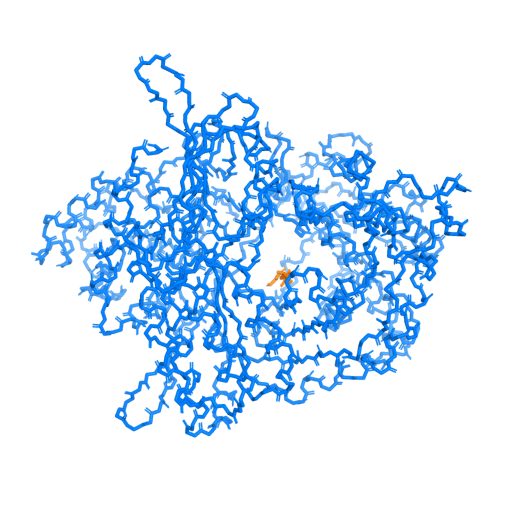20.85 703 ARG A CA 1
ATOM 5574 C C . ARG A 1 703 ? 127.471 0.897 76.115 1.00 21.11 703 ARG A C 1
ATOM 5575 O O . ARG A 1 703 ? 127.717 1.060 77.299 1.00 22.41 703 ARG A O 1
ATOM 5583 N N . PHE A 1 704 ? 127.863 1.744 75.171 1.00 22.63 704 PHE A N 1
ATOM 5584 C CA . PHE A 1 704 ? 128.692 2.919 75.485 1.00 22.69 704 PHE A CA 1
ATOM 5585 C C . PHE A 1 704 ? 128.048 4.157 74.878 1.00 23.57 704 PHE A C 1
ATOM 5586 O O . PHE A 1 704 ? 128.596 4.735 73.948 1.00 24.02 704 PHE A O 1
ATOM 5594 N N . PRO A 1 705 ? 126.890 4.557 75.404 1.00 25.13 705 PRO A N 1
ATOM 5595 C CA . PRO A 1 705 ? 126.179 5.626 74.688 1.00 31.75 705 PRO A CA 1
ATOM 5596 C C . PRO A 1 705 ? 126.836 6.991 74.880 1.00 32.83 705 PRO A C 1
ATOM 5597 O O . PRO A 1 705 ? 126.633 7.872 74.071 1.00 33.23 705 PRO A O 1
ATOM 5601 N N . GLU A 1 706 ? 127.616 7.148 75.935 1.00 32.99 706 GLU A N 1
ATOM 5602 C CA . GLU A 1 706 ? 128.280 8.417 76.208 1.00 35.17 706 GLU A CA 1
ATOM 5603 C C . GLU A 1 706 ? 129.435 8.704 75.246 1.00 32.89 706 GLU A C 1
ATOM 5604 O O . GLU A 1 706 ? 129.627 9.842 74.800 1.00 34.35 706 GLU A O 1
ATOM 5610 N N . ASP A 1 707 ? 130.211 7.672 74.928 1.00 28.10 707 ASP A N 1
ATOM 5611 C CA . ASP A 1 707 ? 131.512 7.885 74.310 1.00 27.49 707 ASP A CA 1
ATOM 5612 C C . ASP A 1 707 ? 131.957 6.776 73.350 1.00 26.63 707 ASP A C 1
ATOM 5613 O O . ASP A 1 707 ? 133.141 6.601 73.120 1.00 25.00 707 ASP A O 1
ATOM 5618 N N . GLY A 1 708 ? 131.008 6.040 72.777 1.00 24.21 708 GLY A N 1
ATOM 5619 C CA . GLY A 1 708 ? 131.376 5.009 71.824 1.00 23.91 708 GLY A CA 1
ATOM 5620 C C . GLY A 1 708 ? 132.335 5.477 70.733 1.00 24.15 708 GLY A C 1
ATOM 5621 O O . GLY A 1 708 ? 133.304 4.783 70.419 1.00 25.27 708 GLY A O 1
ATOM 5622 N N . PRO A 1 709 ? 132.043 6.619 70.093 1.00 24.14 709 PRO A N 1
ATOM 5623 C CA . PRO A 1 709 ? 132.988 6.998 69.038 1.00 24.72 709 PRO A CA 1
ATOM 5624 C C . PRO A 1 709 ? 134.364 7.333 69.605 1.00 24.80 709 PRO A C 1
ATOM 5625 O O . PRO A 1 709 ? 135.357 7.095 68.926 1.00 25.88 709 PRO A O 1
ATOM 5629 N N . GLU A 1 710 ? 134.421 7.910 70.809 1.00 23.73 710 GLU A N 1
ATOM 5630 C CA . GLU A 1 710 ? 135.713 8.173 71.439 1.00 25.66 710 GLU A CA 1
ATOM 5631 C C . GLU A 1 710 ? 136.480 6.854 71.710 1.00 29.03 710 GLU A C 1
ATOM 5632 O O . GLU A 1 710 ? 137.701 6.773 71.548 1.00 25.02 710 GLU A O 1
ATOM 5638 N N . LEU A 1 711 ? 135.757 5.809 72.104 1.00 26.28 711 LEU A N 1
ATOM 5639 C CA . LEU A 1 711 ? 136.425 4.528 72.354 1.00 26.52 711 LEU A CA 1
ATOM 5640 C C . LEU A 1 711 ? 136.980 3.903 71.056 1.00 23.23 711 LEU A C 1
ATOM 5641 O O . LEU A 1 711 ? 138.091 3.361 71.058 1.00 30.34 711 LEU A O 1
ATOM 5646 N N . GLU A 1 712 ? 136.220 3.974 69.969 1.00 24.70 712 GLU A N 1
ATOM 5647 C CA . GLU A 1 712 ? 136.697 3.560 68.636 1.00 25.42 712 GLU A CA 1
ATOM 5648 C C . GLU A 1 712 ? 138.042 4.223 68.328 1.00 25.49 712 GLU A C 1
ATOM 5649 O O . GLU A 1 712 ? 139.012 3.558 67.955 1.00 25.45 712 GLU A O 1
ATOM 5655 N N . GLU A 1 713 ? 138.093 5.541 68.483 1.00 24.16 713 GLU A N 1
ATOM 5656 C CA . GLU A 1 713 ? 139.349 6.294 68.256 1.00 25.81 713 GLU A CA 1
ATOM 5657 C C . GLU A 1 713 ? 140.494 5.853 69.159 1.00 27.02 713 GLU A C 1
ATOM 5658 O O . GLU A 1 713 ? 141.637 5.691 68.713 1.00 26.34 713 GLU A O 1
ATOM 5664 N N . ILE A 1 714 ? 140.191 5.699 70.439 1.00 25.74 714 ILE A N 1
ATOM 5665 C CA . ILE A 1 714 ? 141.164 5.217 71.413 1.00 25.61 714 ILE A CA 1
ATOM 5666 C C . ILE A 1 714 ? 141.735 3.858 71.031 1.00 24.56 714 ILE A C 1
ATOM 5667 O O . ILE A 1 714 ? 142.950 3.696 70.981 1.00 24.54 714 ILE A O 1
ATOM 5672 N N . LEU A 1 715 ? 140.867 2.881 70.741 1.00 22.12 715 LEU A N 1
ATOM 5673 C CA . LEU A 1 715 ? 141.383 1.554 70.367 1.00 21.19 715 LEU A CA 1
ATOM 5674 C C . LEU A 1 715 ? 142.229 1.627 69.104 1.00 24.59 715 LEU A C 1
ATOM 5675 O O . LEU A 1 715 ? 143.288 0.991 68.979 1.00 22.84 715 LEU A O 1
ATOM 5680 N N . THR A 1 716 ? 141.739 2.394 68.140 1.00 22.74 716 THR A N 1
ATOM 5681 C CA . THR A 1 716 ? 142.449 2.551 66.883 1.00 23.54 716 THR A CA 1
ATOM 5682 C C . THR A 1 716 ? 143.864 3.125 67.121 1.00 24.18 716 THR A C 1
ATOM 5683 O O . THR A 1 716 ? 144.843 2.630 66.547 1.00 24.15 716 THR A O 1
ATOM 5687 N N . GLN A 1 717 ? 143.948 4.195 67.913 1.00 24.50 717 GLN A N 1
ATOM 5688 C CA A GLN A 1 717 ? 145.237 4.829 68.171 0.30 26.09 717 GLN A CA 1
ATOM 5689 C CA B GLN A 1 717 ? 145.208 4.855 68.259 0.70 26.10 717 GLN A CA 1
ATOM 5690 C C . GLN A 1 717 ? 146.173 3.927 68.985 1.00 24.40 717 GLN A C 1
ATOM 5691 O O . GLN A 1 717 ? 147.366 3.841 68.672 1.00 23.86 717 GLN A O 1
ATOM 5702 N N . LEU A 1 718 ? 145.655 3.240 69.989 1.00 20.90 718 LEU A N 1
ATOM 5703 C CA . LEU A 1 718 ? 146.513 2.317 70.756 1.00 23.03 718 LEU A CA 1
ATOM 5704 C C . LEU A 1 718 ? 147.060 1.188 69.865 1.00 24.66 718 LEU A C 1
ATOM 5705 O O . LEU A 1 718 ? 148.224 0.801 69.991 1.00 25.76 718 LEU A O 1
ATOM 5710 N N . ALA A 1 719 ? 146.228 0.672 68.969 1.00 23.37 719 ALA A N 1
ATOM 5711 C CA . ALA A 1 719 ? 146.667 -0.376 68.054 1.00 21.87 719 ALA A CA 1
ATOM 5712 C C . ALA A 1 719 ? 147.782 0.179 67.141 1.00 28.82 719 ALA A C 1
ATOM 5713 O O . ALA A 1 719 ? 148.843 -0.432 66.954 1.00 25.72 719 ALA A O 1
ATOM 5715 N N . THR A 1 720 ? 147.531 1.370 66.599 1.00 24.59 720 THR A N 1
ATOM 5716 C CA . THR A 1 720 ? 148.465 1.974 65.667 1.00 27.35 720 THR A CA 1
ATOM 5717 C C . THR A 1 720 ? 149.817 2.272 66.345 1.00 27.59 720 THR A C 1
ATOM 5718 O O . THR A 1 720 ? 150.857 2.033 65.744 1.00 28.30 720 THR A O 1
ATOM 5722 N N . ALA A 1 721 ? 149.808 2.695 67.607 1.00 25.96 721 ALA A N 1
ATOM 5723 C CA . ALA A 1 721 ? 151.067 2.975 68.314 1.00 31.49 721 ALA A CA 1
ATOM 5724 C C . ALA A 1 721 ? 151.989 1.751 68.359 1.00 31.19 721 ALA A C 1
ATOM 5725 O O . ALA A 1 721 ? 153.213 1.881 68.336 1.00 28.64 721 ALA A O 1
ATOM 5727 N N . ASP A 1 722 ? 151.380 0.571 68.441 1.00 28.11 722 ASP A N 1
ATOM 5728 C CA . ASP A 1 722 ? 152.110 -0.691 68.644 1.00 26.64 722 ASP A CA 1
ATOM 5729 C C . ASP A 1 722 ? 152.298 -1.502 67.355 1.00 28.06 722 ASP A C 1
ATOM 5730 O O . ASP A 1 722 ? 152.847 -2.615 67.383 1.00 27.03 722 ASP A O 1
ATOM 5735 N N . ALA A 1 723 ? 151.846 -0.962 66.237 1.00 23.75 723 ALA A N 1
ATOM 5736 C CA . ALA A 1 723 ? 151.781 -1.738 64.998 1.00 25.58 723 ALA A CA 1
ATOM 5737 C C . ALA A 1 723 ? 153.113 -2.363 64.589 1.00 27.73 723 ALA A C 1
ATOM 5738 O O . ALA A 1 723 ? 153.125 -3.403 63.944 1.00 26.58 723 ALA A O 1
ATOM 5740 N N . ARG A 1 724 ? 154.234 -1.767 64.991 1.00 25.51 724 ARG A N 1
ATOM 5741 C CA . ARG A 1 724 ? 155.516 -2.270 64.509 1.00 27.76 724 ARG A CA 1
ATOM 5742 C C . ARG A 1 724 ? 155.890 -3.595 65.149 1.00 29.96 724 ARG A C 1
ATOM 5743 O O . ARG A 1 724 ? 156.852 -4.243 64.724 1.00 26.69 724 ARG A O 1
ATOM 5751 N N . PHE A 1 725 ? 155.148 -3.993 66.180 1.00 25.31 725 PHE A N 1
ATOM 5752 C CA . PHE A 1 725 ? 155.524 -5.178 66.931 1.00 24.55 725 PHE A CA 1
ATOM 5753 C C . PHE A 1 725 ? 155.083 -6.461 66.210 1.00 28.41 725 PHE A C 1
ATOM 5754 O O . PHE A 1 725 ? 155.537 -7.559 66.572 1.00 27.13 725 PHE A O 1
ATOM 5762 N N . TRP A 1 726 ? 154.202 -6.334 65.205 1.00 23.20 726 TRP A N 1
ATOM 5763 C CA . TRP A 1 726 ? 153.612 -7.522 64.588 1.00 26.35 726 TRP A CA 1
ATOM 5764 C C . TRP A 1 726 ? 153.576 -7.448 63.066 1.00 31.90 726 TRP A C 1
ATOM 5765 O O . TRP A 1 726 ? 153.813 -6.379 62.493 1.00 27.59 726 TRP A O 1
ATOM 5777 N N . TYR B 2 1 ? 140.926 -18.115 89.376 1.00 27.27 1 TYR B N 1
ATOM 5778 C CA . TYR B 2 1 ? 140.524 -19.314 88.613 1.00 26.76 1 TYR B CA 1
ATOM 5779 C C . TYR B 2 1 ? 139.097 -19.233 88.122 1.00 31.46 1 TYR B C 1
ATOM 5780 O O . TYR B 2 1 ? 138.211 -18.771 88.839 1.00 32.33 1 TYR B O 1
ATOM 5789 N N . GLY B 2 2 ? 138.866 -19.703 86.902 1.00 30.00 2 GLY B N 1
ATOM 5790 C CA . GLY B 2 2 ? 137.535 -19.667 86.333 1.00 35.31 2 GLY B CA 1
ATOM 5791 C C . GLY B 2 2 ? 137.071 -21.059 85.979 1.00 42.89 2 GLY B C 1
ATOM 5792 O O . GLY B 2 2 ? 137.872 -21.918 85.594 1.00 47.71 2 GLY B O 1
ATOM 5793 N N . GLY B 2 3 ? 135.778 -21.303 86.149 1.00 46.81 3 GLY B N 1
ATOM 5794 C CA . GLY B 2 3 ? 135.195 -22.577 85.781 1.00 43.53 3 GLY B CA 1
ATOM 5795 C C . GLY B 2 3 ? 134.426 -22.391 84.494 1.00 44.98 3 GLY B C 1
ATOM 5796 O O . GLY B 2 3 ? 133.388 -21.732 84.470 1.00 44.71 3 GLY B O 1
ATOM 5797 N N . PHE B 2 4 ? 134.927 -22.979 83.415 1.00 50.77 4 PHE B N 1
ATOM 5798 C CA . PHE B 2 4 ? 134.371 -22.678 82.107 1.00 50.88 4 PHE B CA 1
ATOM 5799 C C . PHE B 2 4 ? 133.434 -23.733 81.543 1.00 64.24 4 PHE B C 1
ATOM 5800 O O . PHE B 2 4 ? 133.792 -24.901 81.375 1.00 63.91 4 PHE B O 1
ATOM 5808 N N . MET B 2 5 ? 132.215 -23.265 81.282 1.00 67.43 5 MET B N 1
ATOM 5809 C CA . MET B 2 5 ? 131.180 -23.983 80.553 1.00 73.38 5 MET B CA 1
ATOM 5810 C C . MET B 2 5 ? 130.007 -23.010 80.380 1.00 75.08 5 MET B C 1
ATOM 5811 O O . MET B 2 5 ? 129.170 -23.148 79.480 1.00 80.24 5 MET B O 1
#

B-factor: mean 37.04, std 15.41, range [15.79, 102.04]